Protein AF-A0A326UFM7-F1 (afdb_monomer)

Secondary structure (DSSP, 8-state):
---PPPPP----TT----EEETT--EE----------EEEEEEE----SSS----EEEEEE------------------------------S-SS--S--------------S---SHHHHHHHHHTT-HHHHHHHHHHHHHHHH-TTEEEEEEEEE-SSEEEEEEEESS--GGG---SS-EEEEEEE---GGGBHHHHHTSHHHHS-HHHHHHHHHHHHHHHHTSPBPPTTSS-HHHHHHHHHHHHHHHHHTT--TTTS-HHHHHHHHHHHHHHHHHTHHHHHHHHHTT-EEE--S---GGGEEEEEETTEEEEEE-----S-HHHHEEEHHHHHHHHHHHHHHH--S-HHHHHHHHHHHHHHHHHHH---HHHHHHHHHHHHHHHHHHHHHHHHHTS---HHHHHHHHHHHHHHHHHHHTT-

Sequence (424 aa):
MKCEKIEVLADTPISKVIQIDYKGELRVIKYNKGPQLYESLKIYIPSRGHHVDRTYMYTFFDNTTLLERGKDSDPGNITAAPELIGPDANTPSTLRNKFPGKEFKINLVEDDGRYTGEPLYNRAIEHGDIALYSLLDGLKFNRKNAPIYIGVVQFYETDTHILLGKHIVHPDFNKLNNDGYRYAVLMHYIPKANWLNHYLSQESFVFDMSNLSMLIHQIARHHQGLDPAPTRFGTIWQLYSKFQSNLGALRSAHLPIDIVNPSSLNQIADTMEKALRVYKSSFEERQKNGQIRRCHGDLKANNLFTQNNSSGFRVYIIDAIDFNEDFFYIDLLSDLAMLLVEIFFYYPSSNERRHHCILQLIAQYCQDSGEIMEKILPIIFYYLVEKALVRTYTSYSYDHQSPDVVHRYFDIAQWYTGKLHLYI

InterPro domains:
  IPR011009 Protein kinase-like domain superfamily [SSF56112] (179-370)

Nearest PDB structures (foldseek):
  4wzy-assembly1_A  TM=5.962E-01  e=2.715E-04  Mycolicibacterium vanbaalenii PYR-1
  8xx8-assembly1_B  TM=1.453E-01  e=1.383E+00  Salinarimonas soli
  1c8s-assembly1_A  TM=1.991E-01  e=7.195E+00  Halobacterium salinarum
  5a44-assembly1_A  TM=1.759E-01  e=5.926E+00  Halobacterium salinarum
  6wp8-assembly1_A  TM=1.437E-01  e=3.649E+00  Mastigocladopsis repens

Organism: Thermosporothrix hazakensis (NCBI:txid644383)

Radius of gyration: 26.54 Å; Cα contacts (8 Å, |Δi|>4): 519; chains: 1; bounding box: 60×66×85 Å

Mean predicted aligned error: 14.13 Å

Foldseek 3Di:
DDDDDDDDPPDDPDWQWWKAFPVLDTDRPDDDDDDDDWWKKWWFDDDDPDDDGDIHIDTDDDDPDDDDDDDDDDDDDDDDDDDDDDDDDDDPDPPPPDDDDDDDDDDDDDDDPDDDVPPVCVVCVVVVNLVVVLQLQQLVVQVVFDVFWQAKWKWADDPTTITTGDGDRNDDPVPDDPPRIDIITITTDDPPCFFQLNLLLDQVQLVPLVNLLVVLLQLLVVLVPFAFDDLVALALVLVVVLLVVLLVLLVVLPDDCVLPPPVLSVLLVVLLVVLSVVCNVLSVVCSVVRQFGQAQLQLARRQWGWDQDPVGIDITGHDRRRNDCSRRRYGSLLNVLLHLLNSLLSNPDDNVVSVVSSLVSLVSSCVSNVNDCVSCVLVSLSSNLSNLSVCLSCCVPPVVHDSVSSSSSNVSNSVSSVVSVVVD

Structure (mmCIF, N/CA/C/O backbone):
data_AF-A0A326UFM7-F1
#
_entry.id   AF-A0A326UFM7-F1
#
loop_
_atom_site.group_PDB
_atom_site.id
_atom_site.type_symbol
_atom_site.label_atom_id
_atom_site.label_alt_id
_atom_site.label_comp_id
_atom_site.label_asym_id
_atom_site.label_entity_id
_atom_site.label_seq_id
_atom_site.pdbx_PDB_ins_code
_atom_site.Cartn_x
_atom_site.Cartn_y
_atom_site.Cartn_z
_atom_site.occupancy
_atom_site.B_iso_or_equiv
_atom_site.auth_seq_id
_atom_site.auth_comp_id
_atom_site.auth_asym_id
_atom_site.auth_atom_id
_atom_site.pdbx_PDB_model_num
ATOM 1 N N . MET A 1 1 ? 39.187 4.210 -25.470 1.00 26.95 1 MET A N 1
ATOM 2 C CA . MET A 1 1 ? 38.794 2.802 -25.239 1.00 26.95 1 MET A CA 1
ATOM 3 C C . MET A 1 1 ? 38.415 2.198 -26.576 1.00 26.95 1 MET A C 1
ATOM 5 O O . MET A 1 1 ? 37.677 2.833 -27.318 1.00 26.95 1 MET A O 1
ATOM 9 N N . LYS A 1 2 ? 39.028 1.060 -26.912 1.00 20.55 2 LYS A N 1
ATOM 10 C CA . LYS A 1 2 ? 38.896 0.372 -28.198 1.00 20.55 2 LYS A CA 1
ATOM 11 C C . LYS A 1 2 ? 37.483 -0.196 -28.344 1.00 20.55 2 LYS A C 1
ATOM 13 O O . LYS A 1 2 ? 36.992 -0.867 -27.447 1.00 20.55 2 LYS A O 1
ATOM 18 N N . CYS A 1 3 ? 36.854 0.131 -29.465 1.00 24.34 3 CYS A N 1
ATOM 19 C CA . CYS A 1 3 ? 35.627 -0.481 -29.948 1.00 24.34 3 CYS A CA 1
ATOM 20 C C . CYS A 1 3 ? 36.028 -1.825 -30.570 1.00 24.34 3 CYS A C 1
ATOM 22 O O . CYS A 1 3 ? 36.802 -1.824 -31.530 1.00 24.34 3 CYS A O 1
ATOM 24 N N . GLU A 1 4 ? 35.586 -2.946 -30.006 1.00 22.53 4 GLU A N 1
ATOM 25 C CA . GLU A 1 4 ? 35.836 -4.270 -30.583 1.00 22.53 4 GLU A CA 1
ATOM 26 C C . GLU A 1 4 ? 34.590 -4.801 -31.297 1.00 22.53 4 GLU A C 1
ATOM 28 O O . GLU A 1 4 ? 33.451 -4.499 -30.943 1.00 22.53 4 GLU A O 1
ATOM 33 N N . LYS A 1 5 ? 34.873 -5.483 -32.409 1.00 22.58 5 LYS A N 1
ATOM 34 C CA . LYS A 1 5 ? 33.981 -5.872 -33.502 1.00 22.58 5 LYS A CA 1
ATOM 35 C C . LYS A 1 5 ? 32.777 -6.699 -33.045 1.00 22.58 5 LYS A C 1
ATOM 37 O O . LYS A 1 5 ? 32.892 -7.582 -32.208 1.00 22.58 5 LYS A O 1
ATOM 42 N N . ILE A 1 6 ? 31.657 -6.446 -33.717 1.00 30.62 6 ILE A N 1
ATOM 43 C CA . ILE A 1 6 ? 30.415 -7.219 -33.658 1.00 30.62 6 ILE A CA 1
ATOM 44 C C . ILE A 1 6 ? 30.514 -8.346 -34.694 1.00 30.62 6 ILE A C 1
ATOM 46 O O . ILE A 1 6 ? 30.657 -8.058 -35.885 1.00 30.62 6 ILE A O 1
ATOM 50 N N . GLU A 1 7 ? 30.416 -9.602 -34.261 1.00 23.58 7 GLU A N 1
ATOM 51 C CA . GLU A 1 7 ? 30.171 -10.747 -35.144 1.00 23.58 7 GLU A CA 1
ATOM 52 C C . GLU A 1 7 ? 28.670 -11.056 -35.170 1.00 23.58 7 GLU A C 1
ATOM 54 O O . GLU A 1 7 ? 28.028 -11.224 -34.135 1.00 23.58 7 GLU A O 1
ATOM 59 N N . VAL A 1 8 ? 28.101 -11.070 -36.374 1.00 29.91 8 VAL A N 1
ATOM 60 C CA . VAL A 1 8 ? 26.701 -11.415 -36.631 1.00 29.91 8 VAL A CA 1
ATOM 61 C C . VAL A 1 8 ? 26.656 -12.908 -36.927 1.00 29.91 8 VAL A C 1
ATOM 63 O O . VAL A 1 8 ? 27.224 -13.342 -37.928 1.00 29.91 8 VAL A O 1
ATOM 66 N N . LEU A 1 9 ? 25.972 -13.688 -36.089 1.00 25.28 9 LEU A N 1
ATOM 67 C CA . LEU A 1 9 ? 25.584 -15.047 -36.458 1.00 25.28 9 LEU A CA 1
ATOM 68 C C . LEU A 1 9 ? 24.498 -14.933 -37.533 1.00 25.28 9 LEU A C 1
ATOM 70 O O . LEU A 1 9 ? 23.355 -14.572 -37.251 1.00 25.28 9 LEU A O 1
ATOM 74 N N . ALA A 1 10 ? 24.898 -15.143 -38.785 1.00 25.81 10 ALA A N 1
ATOM 75 C CA . ALA A 1 10 ? 23.972 -15.303 -39.892 1.00 25.81 10 ALA A CA 1
ATOM 76 C C . ALA A 1 10 ? 23.138 -16.576 -39.664 1.00 25.81 10 ALA A C 1
ATOM 78 O O . ALA A 1 10 ? 23.646 -17.558 -39.129 1.00 25.81 10 ALA A O 1
ATOM 79 N N . ASP A 1 11 ? 21.873 -16.523 -40.080 1.00 26.00 11 ASP A N 1
ATOM 80 C CA . ASP A 1 11 ? 20.909 -17.635 -40.145 1.00 26.00 11 ASP A CA 1
ATOM 81 C C . ASP A 1 11 ? 19.986 -17.870 -38.938 1.00 26.00 11 ASP A C 1
ATOM 83 O O . ASP A 1 11 ? 19.634 -19.004 -38.620 1.00 26.00 11 ASP A O 1
ATOM 87 N N . THR A 1 12 ? 19.461 -16.803 -38.318 1.00 24.66 12 THR A N 1
ATOM 88 C CA . THR A 1 12 ? 18.234 -16.920 -37.498 1.00 24.66 12 THR A CA 1
ATOM 89 C C . THR A 1 12 ? 17.047 -16.192 -38.150 1.00 24.66 12 THR A C 1
ATOM 91 O O . THR A 1 12 ? 17.089 -14.968 -38.311 1.00 24.66 12 THR A O 1
ATOM 94 N N . PRO A 1 13 ? 15.968 -16.901 -38.544 1.00 23.45 13 PRO A N 1
ATOM 95 C CA . PRO A 1 13 ? 14.794 -16.279 -39.139 1.00 23.45 13 PRO A CA 1
ATOM 96 C C . PRO A 1 13 ? 14.038 -15.460 -38.083 1.00 23.45 13 PRO A C 1
ATOM 98 O O . PRO A 1 13 ? 13.509 -16.002 -37.118 1.00 23.45 13 PRO A O 1
ATOM 101 N N . ILE A 1 14 ? 13.984 -14.142 -38.295 1.00 26.75 14 ILE A N 1
ATOM 102 C CA . ILE A 1 14 ? 13.144 -13.158 -37.589 1.00 26.75 14 ILE A CA 1
ATOM 103 C C . ILE A 1 14 ? 13.250 -13.233 -36.049 1.00 26.75 14 ILE A C 1
ATOM 105 O O . ILE A 1 14 ? 12.262 -13.386 -35.335 1.00 26.75 14 ILE A O 1
ATOM 109 N N . SER A 1 15 ? 14.455 -13.044 -35.512 1.00 24.91 15 SER A N 1
ATOM 110 C CA . SER A 1 15 ? 14.665 -12.673 -34.106 1.00 24.91 15 SER A CA 1
ATOM 111 C C . SER A 1 15 ? 15.296 -11.282 -34.050 1.00 24.91 15 SER A C 1
ATOM 113 O O . SER A 1 15 ? 16.461 -11.105 -34.400 1.00 24.91 15 SER A O 1
ATOM 115 N N . LYS A 1 16 ? 14.520 -10.265 -33.652 1.00 37.91 16 LYS A N 1
ATOM 116 C CA . LYS A 1 16 ? 15.036 -8.910 -33.401 1.00 37.91 16 LYS A CA 1
ATOM 117 C C . LYS A 1 16 ? 15.924 -8.955 -32.149 1.00 37.91 16 LYS A C 1
ATOM 119 O O . LYS A 1 16 ? 15.412 -8.903 -31.038 1.00 37.91 16 LYS A O 1
ATOM 124 N N . VAL A 1 17 ? 17.239 -9.057 -32.329 1.00 30.09 17 VAL A N 1
ATOM 125 C CA . VAL A 1 17 ? 18.216 -8.948 -31.236 1.00 30.09 17 VAL A CA 1
ATOM 126 C C . VAL A 1 17 ? 18.379 -7.468 -30.888 1.00 30.09 17 VAL A C 1
ATOM 128 O O . VAL A 1 17 ? 18.884 -6.691 -31.697 1.00 30.09 17 VAL A O 1
ATOM 131 N N . ILE A 1 18 ? 17.931 -7.062 -29.699 1.00 38.78 18 ILE A N 1
ATOM 132 C CA . ILE A 1 18 ? 18.220 -5.731 -29.148 1.00 38.78 18 ILE A CA 1
ATOM 133 C C . ILE A 1 18 ? 19.325 -5.885 -28.106 1.00 38.78 18 ILE A C 1
ATOM 135 O O . ILE A 1 18 ? 19.198 -6.719 -27.215 1.00 38.78 18 ILE A O 1
ATOM 139 N N . GLN A 1 19 ? 20.391 -5.091 -28.235 1.00 29.95 19 GLN A N 1
ATOM 140 C CA . GLN A 1 19 ? 21.553 -5.094 -27.351 1.00 29.95 19 GLN A CA 1
ATOM 141 C C . GLN A 1 19 ? 21.539 -3.827 -26.488 1.00 29.95 19 GLN A C 1
ATOM 143 O O . GLN A 1 19 ? 21.559 -2.706 -27.004 1.00 29.95 19 GLN A O 1
ATOM 148 N N . ILE A 1 20 ? 21.490 -4.005 -25.169 1.00 36.19 20 ILE A N 1
ATOM 149 C CA . ILE A 1 20 ? 21.594 -2.913 -24.194 1.00 36.19 20 ILE A CA 1
ATOM 150 C C . ILE A 1 20 ? 22.915 -3.032 -23.453 1.00 36.19 20 ILE A C 1
ATOM 152 O O . ILE A 1 20 ? 23.196 -4.095 -22.904 1.00 36.19 20 ILE A O 1
ATOM 156 N N . ASP A 1 21 ? 23.694 -1.951 -23.417 1.00 32.50 21 ASP A N 1
ATOM 157 C CA . ASP A 1 21 ? 24.879 -1.886 -22.568 1.00 32.50 21 ASP A CA 1
ATOM 158 C C . ASP A 1 21 ? 24.525 -1.535 -21.111 1.00 32.50 21 ASP A C 1
ATOM 160 O O . ASP A 1 21 ? 23.472 -0.972 -20.797 1.00 32.50 21 ASP A O 1
ATOM 164 N N . TYR A 1 22 ? 25.426 -1.844 -20.181 1.00 29.62 22 TYR A N 1
ATOM 165 C CA . TYR A 1 22 ? 25.217 -1.552 -18.760 1.00 29.62 22 TYR A CA 1
ATOM 166 C C . TYR A 1 22 ? 25.208 -0.062 -18.388 1.00 29.62 22 TYR A C 1
ATOM 168 O O . TYR A 1 22 ? 24.981 0.267 -17.224 1.00 29.62 22 TYR A O 1
ATOM 176 N N . LYS A 1 23 ? 25.423 0.845 -19.348 1.00 31.38 23 LYS A N 1
ATOM 177 C CA . LYS A 1 23 ? 25.256 2.292 -19.163 1.00 31.38 23 LYS A CA 1
ATOM 178 C C . LYS A 1 23 ? 23.856 2.768 -19.562 1.00 31.38 23 LYS A C 1
ATOM 180 O O . LYS A 1 23 ? 23.569 3.955 -19.432 1.00 31.38 23 LYS A O 1
ATOM 185 N N . GLY A 1 24 ? 22.981 1.857 -19.995 1.00 30.88 24 GLY A N 1
ATOM 186 C CA . GLY A 1 24 ? 21.633 2.180 -20.448 1.00 30.88 24 GLY A CA 1
ATOM 187 C C . GLY A 1 24 ? 21.599 2.782 -21.852 1.00 30.88 24 GLY A C 1
ATOM 188 O O . GLY A 1 24 ? 20.545 3.265 -22.266 1.00 30.88 24 GLY A O 1
ATOM 189 N N . GLU A 1 25 ? 22.711 2.758 -22.599 1.00 28.27 25 GLU A N 1
ATOM 190 C CA . GLU A 1 25 ? 22.694 3.153 -24.002 1.00 28.27 25 GLU A CA 1
ATOM 191 C C . GLU A 1 25 ? 22.142 2.001 -24.844 1.00 28.27 25 GLU A C 1
ATOM 193 O O . GLU A 1 25 ? 22.702 0.905 -24.938 1.00 28.27 25 GLU A O 1
ATOM 198 N N . LEU A 1 26 ? 20.998 2.264 -25.470 1.00 36.84 26 LEU A N 1
ATOM 199 C CA . LEU A 1 26 ? 20.336 1.328 -26.361 1.00 36.84 26 LEU A CA 1
ATOM 200 C C . LEU A 1 26 ? 21.068 1.324 -27.709 1.00 36.84 26 LEU A C 1
ATOM 202 O O . LEU A 1 26 ? 21.025 2.312 -28.445 1.00 36.84 26 LEU A O 1
ATOM 206 N N . ARG A 1 27 ? 21.745 0.224 -28.057 1.00 33.09 27 ARG A N 1
ATOM 207 C CA . ARG A 1 27 ? 22.417 0.083 -29.357 1.00 33.09 27 ARG A CA 1
ATOM 208 C C . ARG A 1 27 ? 21.616 -0.858 -30.247 1.00 33.09 27 ARG A C 1
ATOM 210 O O . ARG A 1 27 ? 21.703 -2.077 -30.149 1.00 33.09 27 ARG A O 1
ATOM 217 N N . VAL A 1 28 ? 20.825 -0.272 -31.145 1.00 37.41 28 VAL A N 1
ATOM 218 C CA . VAL A 1 28 ? 20.113 -1.017 -32.192 1.00 37.41 28 VAL A CA 1
ATOM 219 C C . VAL A 1 28 ? 21.112 -1.425 -33.274 1.00 37.41 28 VAL A C 1
ATOM 221 O O . VAL A 1 28 ? 21.625 -0.578 -34.007 1.00 37.41 28 VAL A O 1
ATOM 224 N N . ILE A 1 29 ? 21.385 -2.721 -33.417 1.00 32.03 29 ILE A N 1
ATOM 225 C CA . ILE A 1 29 ? 22.228 -3.227 -34.505 1.00 32.03 29 ILE A CA 1
ATOM 226 C C . ILE A 1 29 ? 21.355 -3.371 -35.765 1.00 32.03 29 ILE A C 1
ATOM 228 O O . ILE A 1 29 ? 20.718 -4.390 -35.985 1.00 32.03 29 ILE A O 1
ATOM 232 N N . LYS A 1 30 ? 21.337 -2.287 -36.562 1.00 27.08 30 LYS A N 1
ATOM 233 C CA . LYS A 1 30 ? 20.805 -2.107 -37.936 1.00 27.08 30 LYS A CA 1
ATOM 234 C C . LYS A 1 30 ? 19.332 -2.495 -38.212 1.00 27.08 30 LYS A C 1
ATOM 236 O O . LYS A 1 30 ? 18.981 -3.663 -38.315 1.00 27.08 30 LYS A O 1
ATOM 241 N N . TYR A 1 31 ? 18.518 -1.492 -38.568 1.00 26.98 31 TYR A N 1
ATOM 242 C CA . TYR A 1 31 ? 17.348 -1.641 -39.452 1.00 26.98 31 TYR A CA 1
ATOM 243 C C . TYR A 1 31 ? 17.230 -0.406 -40.362 1.00 26.98 31 TYR A C 1
ATOM 245 O O . TYR A 1 31 ? 17.536 0.704 -39.927 1.00 26.98 31 TYR A O 1
ATOM 253 N N . ASN A 1 32 ? 16.862 -0.589 -41.634 1.00 27.02 32 ASN A N 1
ATOM 254 C CA . ASN A 1 32 ? 16.902 0.460 -42.658 1.00 27.02 32 ASN A CA 1
ATOM 255 C C . ASN A 1 32 ? 15.487 0.819 -43.162 1.00 27.02 32 ASN A C 1
ATOM 257 O O . ASN A 1 32 ? 14.746 -0.071 -43.563 1.00 27.02 32 ASN A O 1
ATOM 261 N N . LYS A 1 33 ? 15.231 2.139 -43.229 1.00 27.11 33 LYS A N 1
ATOM 262 C CA . LYS A 1 33 ? 14.159 2.918 -43.899 1.00 27.11 33 LYS A CA 1
ATOM 263 C C . LYS A 1 33 ? 12.705 2.877 -43.382 1.00 27.11 33 LYS A C 1
ATOM 265 O O . LYS A 1 33 ? 12.017 1.875 -43.509 1.00 27.11 33 LYS A O 1
ATOM 270 N N . GLY A 1 34 ? 12.205 4.075 -43.046 1.00 25.53 34 GLY A N 1
ATOM 271 C CA . GLY A 1 34 ? 10.786 4.467 -43.138 1.00 25.53 34 GLY A CA 1
ATOM 272 C C . GLY A 1 34 ? 10.286 5.305 -41.951 1.00 25.53 34 GLY A C 1
ATOM 273 O O . GLY A 1 34 ? 10.713 5.023 -40.835 1.00 25.53 34 GLY A O 1
ATOM 274 N N . PRO A 1 35 ? 9.446 6.349 -42.144 1.00 31.50 35 PRO A N 1
ATOM 275 C CA . PRO A 1 35 ? 9.026 7.232 -41.059 1.00 31.50 35 PRO A CA 1
ATOM 276 C C . PRO A 1 35 ? 7.751 6.736 -40.344 1.00 31.50 35 PRO A C 1
ATOM 278 O O . PRO A 1 35 ? 6.773 6.417 -41.007 1.00 31.50 35 PRO A O 1
ATOM 281 N N . GLN A 1 36 ? 7.768 6.837 -39.006 1.00 25.45 36 GLN A N 1
ATOM 282 C CA . GLN A 1 36 ? 6.659 6.898 -38.023 1.00 25.45 36 GLN A CA 1
ATOM 283 C C . GLN A 1 36 ? 6.426 5.733 -37.032 1.00 25.45 36 GLN A C 1
ATOM 285 O O . GLN A 1 36 ? 6.449 4.560 -37.370 1.00 25.45 36 GLN A O 1
ATOM 290 N N . LEU A 1 37 ? 6.111 6.206 -35.810 1.00 26.72 37 LEU A N 1
ATOM 291 C CA . LEU A 1 37 ? 5.614 5.615 -34.557 1.00 26.72 37 LEU A CA 1
ATOM 292 C C . LEU A 1 37 ? 6.561 4.727 -33.725 1.00 26.72 37 LEU A C 1
ATOM 294 O O . LEU A 1 37 ? 7.036 3.672 -34.128 1.00 26.72 37 LEU A O 1
ATOM 298 N N . TYR A 1 38 ? 6.828 5.246 -32.523 1.00 30.42 38 TYR A N 1
ATOM 299 C CA . TYR A 1 38 ? 7.828 4.818 -31.553 1.00 30.42 38 TYR A CA 1
ATOM 300 C C . TYR A 1 38 ? 7.105 4.194 -30.350 1.00 30.42 38 TYR A C 1
ATOM 302 O O . TYR A 1 38 ? 6.602 4.920 -29.493 1.00 30.42 38 TYR A O 1
ATOM 310 N N . GLU A 1 39 ? 7.031 2.869 -30.263 1.00 30.97 39 GLU A N 1
ATOM 311 C CA . GLU A 1 39 ? 6.437 2.193 -29.105 1.00 30.97 39 GLU A CA 1
ATOM 312 C C . GLU A 1 39 ? 7.513 1.891 -28.076 1.00 30.97 39 GLU A C 1
ATOM 314 O O . GLU A 1 39 ? 8.352 1.028 -28.311 1.00 30.97 39 GLU A O 1
ATOM 319 N N . SER A 1 40 ? 7.520 2.567 -26.927 1.00 33.25 40 SER A N 1
ATOM 320 C CA . SER A 1 40 ? 8.475 2.205 -25.880 1.00 33.25 40 SER A CA 1
ATOM 321 C C . SER A 1 40 ? 8.016 0.985 -25.069 1.00 33.25 40 SER A C 1
ATOM 323 O O . SER A 1 40 ? 6.827 0.839 -24.808 1.00 33.25 40 SER A O 1
ATOM 325 N N . LEU A 1 41 ? 8.925 0.073 -24.711 1.00 35.97 41 LEU A N 1
ATOM 326 C CA . LEU A 1 41 ? 8.641 -1.180 -23.996 1.00 35.97 41 LEU A CA 1
ATOM 327 C C . LEU A 1 41 ? 9.481 -1.278 -22.713 1.00 35.97 41 LEU A C 1
ATOM 329 O O . LEU A 1 41 ? 10.662 -0.949 -22.733 1.00 35.97 41 LEU A O 1
ATOM 333 N N . LYS A 1 42 ? 8.893 -1.711 -21.590 1.00 37.16 42 LYS A N 1
ATOM 334 C CA . LYS A 1 42 ? 9.593 -1.923 -20.305 1.00 37.16 42 LYS A CA 1
ATOM 335 C C . LYS A 1 42 ? 9.796 -3.420 -20.044 1.00 37.16 42 LYS A C 1
ATOM 337 O O . LYS A 1 42 ? 8.862 -4.193 -20.241 1.00 37.16 42 LYS A O 1
ATOM 342 N N . ILE A 1 43 ? 11.001 -3.800 -19.604 1.00 38.53 43 ILE A N 1
ATOM 343 C CA . ILE A 1 43 ? 11.359 -5.161 -19.163 1.00 38.53 43 ILE A CA 1
ATOM 344 C C . ILE A 1 43 ? 11.511 -5.175 -17.640 1.00 38.53 43 ILE A C 1
ATOM 346 O O . ILE A 1 43 ? 12.304 -4.402 -17.101 1.00 38.53 43 ILE A O 1
ATOM 350 N N . TYR A 1 44 ? 10.760 -6.054 -16.971 1.00 38.09 44 TYR A N 1
ATOM 351 C CA . TYR A 1 44 ? 10.890 -6.343 -15.539 1.00 38.09 44 TYR A CA 1
ATOM 352 C C . TYR A 1 44 ? 11.665 -7.650 -15.333 1.00 38.09 44 TYR A C 1
ATOM 354 O O . TYR A 1 44 ? 11.242 -8.700 -15.820 1.00 38.09 44 TYR A O 1
ATOM 362 N N . ILE A 1 45 ? 12.800 -7.579 -14.632 1.00 39.97 45 ILE A N 1
ATOM 363 C CA . ILE A 1 45 ? 13.624 -8.737 -14.273 1.00 39.97 45 ILE A CA 1
ATOM 364 C C . ILE A 1 45 ? 13.408 -9.007 -12.780 1.00 39.97 45 ILE A C 1
ATOM 366 O O . ILE A 1 45 ? 13.865 -8.195 -11.977 1.00 39.97 45 ILE A O 1
ATOM 370 N N . PRO A 1 46 ? 12.756 -10.114 -12.379 1.00 31.88 46 PRO A N 1
ATOM 371 C CA . PRO A 1 46 ? 12.537 -10.391 -10.965 1.00 31.88 46 PRO A CA 1
ATOM 372 C C . PRO A 1 46 ? 13.872 -10.575 -10.230 1.00 31.88 46 PRO A C 1
ATOM 374 O O . PRO A 1 46 ? 14.767 -11.309 -10.682 1.00 31.88 46 PRO A O 1
ATOM 377 N N . SER A 1 47 ? 13.998 -9.883 -9.097 1.00 32.81 47 SER A N 1
ATOM 378 C CA . SER A 1 47 ? 15.168 -9.904 -8.227 1.00 32.81 47 SER A CA 1
ATOM 379 C C . SER A 1 47 ? 15.241 -11.218 -7.441 1.00 32.81 47 SER A C 1
ATOM 381 O O . SER A 1 47 ? 14.262 -11.705 -6.876 1.00 32.81 47 SER A O 1
ATOM 383 N N . ARG A 1 48 ? 16.434 -11.819 -7.376 1.00 32.50 48 ARG A N 1
ATOM 384 C CA . ARG A 1 48 ? 16.733 -12.850 -6.373 1.00 32.50 48 ARG A CA 1
ATOM 385 C C . ARG A 1 48 ? 17.189 -12.151 -5.100 1.00 32.50 48 ARG A C 1
ATOM 387 O O . ARG A 1 48 ? 18.385 -12.011 -4.892 1.00 32.50 48 ARG A O 1
ATOM 394 N N . GLY A 1 49 ? 16.247 -11.718 -4.267 1.00 28.59 49 GLY A N 1
ATOM 395 C CA . GLY A 1 49 ? 16.446 -11.461 -2.833 1.00 28.59 49 GLY A CA 1
ATOM 396 C C . GLY A 1 49 ? 17.334 -10.281 -2.419 1.00 28.59 49 GLY A C 1
ATOM 397 O O . GLY A 1 49 ? 17.044 -9.672 -1.403 1.00 28.59 49 GLY A O 1
ATOM 398 N N . HIS A 1 50 ? 18.366 -9.905 -3.168 1.00 26.77 50 HIS A N 1
ATOM 399 C CA . HIS A 1 50 ? 19.247 -8.773 -2.900 1.00 26.77 50 HIS A CA 1
ATOM 400 C C . HIS A 1 50 ? 19.878 -8.360 -4.242 1.00 26.77 50 HIS A C 1
ATOM 402 O O . HIS A 1 50 ? 20.456 -9.209 -4.910 1.00 26.77 50 HIS A O 1
ATOM 408 N N . HIS A 1 51 ? 19.781 -7.077 -4.611 1.00 23.73 51 HIS A N 1
ATOM 409 C CA . HIS A 1 51 ? 20.337 -6.402 -5.805 1.00 23.73 51 HIS A CA 1
ATOM 410 C C . HIS A 1 51 ? 19.365 -6.061 -6.956 1.00 23.73 51 HIS A C 1
ATOM 412 O O . HIS A 1 51 ? 18.963 -6.907 -7.746 1.00 23.73 51 HIS A O 1
ATOM 418 N N . VAL A 1 52 ? 19.124 -4.743 -7.048 1.00 27.05 52 VAL A N 1
ATOM 419 C CA . VAL A 1 52 ? 18.798 -3.882 -8.203 1.00 27.05 52 VAL A CA 1
ATOM 420 C C . VAL A 1 52 ? 17.688 -4.363 -9.145 1.00 27.05 52 VAL A C 1
ATOM 422 O O . VAL A 1 52 ? 17.934 -5.113 -10.088 1.00 27.05 52 VAL A O 1
ATOM 425 N N . ASP A 1 53 ? 16.503 -3.771 -8.987 1.00 29.86 53 ASP A N 1
ATOM 426 C CA . ASP A 1 53 ? 15.481 -3.704 -10.034 1.00 29.86 53 ASP A CA 1
ATOM 427 C C . ASP A 1 53 ? 16.035 -2.933 -11.242 1.00 29.86 53 ASP A C 1
ATOM 429 O O . ASP A 1 53 ? 16.046 -1.699 -11.284 1.00 29.86 53 ASP A O 1
ATOM 433 N N . ARG A 1 54 ? 16.538 -3.645 -12.254 1.00 33.22 54 ARG A N 1
ATOM 434 C CA . ARG A 1 54 ? 16.959 -3.009 -13.506 1.00 33.22 54 ARG A CA 1
ATOM 435 C C . ARG A 1 54 ? 15.766 -2.904 -14.447 1.00 33.22 54 ARG A C 1
ATOM 437 O O . ARG A 1 54 ? 15.374 -3.860 -15.106 1.00 33.22 54 ARG A O 1
ATOM 444 N N . THR A 1 55 ? 15.191 -1.707 -14.500 1.00 32.34 55 THR A N 1
ATOM 445 C CA . THR A 1 55 ? 14.194 -1.324 -15.501 1.00 32.34 55 THR A CA 1
ATOM 446 C C . THR A 1 55 ? 14.903 -0.888 -16.78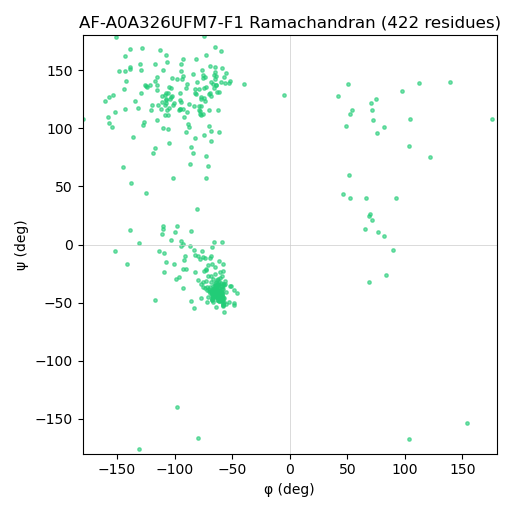2 1.00 32.34 55 THR A C 1
ATOM 448 O O . THR A 1 55 ? 15.627 0.105 -16.779 1.00 32.34 55 THR A O 1
ATOM 451 N N . TYR A 1 56 ? 14.646 -1.581 -17.889 1.00 34.84 56 TYR A N 1
ATOM 452 C CA . TYR A 1 56 ? 15.133 -1.185 -19.212 1.00 34.84 56 TYR A CA 1
ATOM 453 C C . TYR A 1 56 ? 13.976 -0.678 -20.072 1.00 34.84 56 TYR A C 1
ATOM 455 O O . TYR A 1 56 ? 12.945 -1.344 -20.175 1.00 34.84 56 TYR A O 1
ATOM 463 N N . MET A 1 57 ? 14.147 0.507 -20.663 1.00 28.53 57 MET A N 1
ATOM 464 C CA . MET A 1 57 ? 13.198 1.126 -21.588 1.00 28.53 57 MET A CA 1
ATOM 465 C C . MET A 1 57 ? 13.692 0.907 -23.017 1.00 28.53 57 MET A C 1
ATOM 467 O O . MET A 1 57 ? 14.799 1.304 -23.365 1.00 28.53 57 MET A O 1
ATOM 471 N N . TYR A 1 58 ? 12.866 0.275 -23.832 1.00 36.09 58 TYR A N 1
ATOM 472 C CA . TYR A 1 58 ? 13.092 0.013 -25.249 1.00 36.09 58 TYR A CA 1
ATOM 473 C C . TYR A 1 58 ? 12.197 0.913 -26.077 1.00 36.09 58 TYR A C 1
ATOM 475 O O . TYR A 1 58 ? 11.217 1.392 -25.535 1.00 36.09 58 TYR A O 1
ATOM 483 N N . THR A 1 59 ? 12.485 1.083 -27.366 1.00 27.61 59 THR A N 1
ATOM 484 C CA . THR A 1 59 ? 11.571 1.671 -28.354 1.00 27.61 59 THR A CA 1
ATOM 485 C C . THR A 1 59 ? 11.539 0.764 -29.580 1.00 27.61 59 THR A C 1
ATOM 487 O O . THR A 1 59 ? 12.570 0.547 -30.213 1.00 27.61 59 THR A O 1
ATOM 490 N N . PHE A 1 60 ? 10.377 0.202 -29.893 1.00 30.94 60 PHE A N 1
ATOM 491 C CA . PHE A 1 60 ? 10.097 -0.570 -31.091 1.00 30.94 60 PHE A CA 1
ATOM 492 C C . PHE A 1 60 ? 9.533 0.345 -32.177 1.00 30.94 60 PHE A C 1
ATOM 494 O O . PHE A 1 60 ? 8.814 1.306 -31.909 1.00 30.94 60 PHE A O 1
ATOM 501 N N . PHE A 1 61 ? 9.902 0.021 -33.410 1.00 26.30 61 PHE A N 1
ATOM 502 C CA . PHE A 1 61 ? 9.447 0.671 -34.629 1.00 26.30 61 PHE A CA 1
ATOM 503 C C . PHE A 1 61 ? 8.487 -0.291 -35.328 1.00 26.30 61 PHE A C 1
ATOM 505 O O . PHE A 1 61 ? 8.854 -1.457 -35.552 1.00 26.30 61 PHE A O 1
ATOM 512 N N . ASP A 1 62 ? 7.274 0.175 -35.617 1.00 26.67 62 ASP A N 1
ATOM 513 C CA . ASP A 1 62 ? 6.263 -0.592 -36.344 1.00 26.67 62 ASP A CA 1
ATOM 514 C C . ASP A 1 62 ? 6.476 -0.474 -37.864 1.00 26.67 62 ASP A C 1
ATOM 516 O O . ASP A 1 62 ? 6.950 0.542 -38.365 1.00 26.67 62 ASP A O 1
ATOM 520 N N . ASN A 1 63 ? 6.160 -1.538 -38.597 1.00 26.42 63 ASN A N 1
ATOM 521 C CA . ASN A 1 63 ? 6.200 -1.583 -40.056 1.00 26.42 63 ASN A CA 1
ATOM 522 C C . ASN A 1 63 ? 5.043 -2.467 -40.547 1.00 26.42 63 ASN A C 1
ATOM 524 O O . ASN A 1 63 ? 5.247 -3.548 -41.101 1.00 26.42 63 ASN A O 1
ATOM 528 N N . THR A 1 64 ? 3.804 -2.022 -40.344 1.00 27.00 64 THR A N 1
ATOM 529 C CA . THR A 1 64 ? 2.640 -2.621 -41.007 1.00 27.00 64 THR A CA 1
ATOM 530 C C . THR A 1 64 ? 2.138 -1.724 -42.128 1.00 27.00 64 THR A C 1
ATOM 532 O O . THR A 1 64 ? 1.235 -0.908 -41.961 1.00 27.00 64 THR A O 1
ATOM 535 N N . THR A 1 65 ? 2.710 -1.900 -43.317 1.00 23.00 65 THR A N 1
ATOM 536 C CA . THR A 1 65 ? 2.000 -1.641 -44.577 1.00 23.00 65 THR A CA 1
ATOM 537 C C . THR A 1 65 ? 2.617 -2.489 -45.685 1.00 23.00 65 THR A C 1
ATOM 539 O O . THR A 1 65 ? 3.658 -2.153 -46.235 1.00 23.00 65 THR A O 1
ATOM 542 N N . LEU A 1 66 ? 1.967 -3.602 -46.023 1.00 22.92 66 LEU A N 1
ATOM 543 C CA . LEU A 1 66 ? 2.155 -4.283 -47.303 1.00 22.92 66 LEU A CA 1
ATOM 544 C C . LEU A 1 66 ? 0.774 -4.679 -47.833 1.00 22.92 66 LEU A C 1
ATOM 546 O O . LEU A 1 66 ? 0.247 -5.741 -47.513 1.00 22.92 66 LEU A O 1
ATOM 550 N N . LEU A 1 67 ? 0.193 -3.793 -48.643 1.00 23.66 67 LEU A N 1
ATOM 551 C CA . LEU A 1 67 ? -0.809 -4.147 -49.640 1.00 23.66 67 LEU A CA 1
ATOM 552 C C . LEU A 1 67 ? -0.210 -3.866 -51.024 1.00 23.66 67 LEU A C 1
ATOM 554 O O . LEU A 1 67 ? 0.124 -2.734 -51.349 1.00 23.66 67 LEU A O 1
ATOM 558 N N . GLU A 1 68 ? -0.134 -4.951 -51.792 1.00 24.84 68 GLU A N 1
ATOM 559 C CA . GLU A 1 68 ? -0.190 -5.050 -53.253 1.00 24.84 68 GLU A CA 1
ATOM 560 C C . GLU A 1 68 ? 0.988 -4.636 -54.170 1.00 24.84 68 GLU A C 1
ATOM 562 O O . GLU A 1 68 ? 1.359 -3.476 -54.302 1.00 24.84 68 GLU A O 1
ATOM 567 N N . ARG A 1 69 ? 1.348 -5.650 -54.985 1.00 23.95 69 ARG A N 1
ATOM 568 C CA . ARG A 1 69 ? 1.670 -5.672 -56.434 1.00 23.95 69 ARG A CA 1
ATOM 569 C C . ARG A 1 69 ? 3.125 -5.638 -56.927 1.00 23.95 69 ARG A C 1
ATOM 571 O O . ARG A 1 69 ? 3.901 -4.744 -56.625 1.00 23.95 69 ARG A O 1
ATOM 578 N N . GLY A 1 70 ? 3.363 -6.574 -57.861 1.00 22.70 70 GLY A N 1
ATOM 579 C CA . GLY A 1 70 ? 4.452 -6.631 -58.850 1.00 22.70 70 GLY A CA 1
ATOM 580 C C . GLY A 1 70 ? 5.287 -7.907 -58.706 1.00 22.70 70 GLY A C 1
ATOM 581 O O . GLY A 1 70 ? 6.250 -7.902 -57.959 1.00 22.70 70 GLY A O 1
ATOM 582 N N . LYS A 1 71 ? 4.818 -9.089 -59.136 1.00 27.00 71 LYS A N 1
ATOM 583 C CA . LYS A 1 71 ? 5.006 -9.692 -60.478 1.00 27.00 71 LYS A CA 1
ATOM 584 C C . LYS A 1 71 ? 6.416 -9.547 -61.084 1.00 27.00 71 LYS A C 1
ATOM 586 O O . LYS A 1 71 ? 6.897 -8.438 -61.266 1.00 27.00 71 LYS A O 1
ATOM 591 N N . ASP A 1 72 ? 6.924 -10.717 -61.483 1.00 24.92 72 ASP A N 1
ATOM 592 C CA . ASP A 1 72 ? 7.976 -11.016 -62.466 1.00 24.92 72 ASP A CA 1
ATOM 593 C C . ASP A 1 72 ? 9.446 -10.898 -62.022 1.00 24.92 72 ASP A C 1
ATOM 595 O O . ASP A 1 72 ? 10.020 -9.817 -62.017 1.00 24.92 72 ASP A O 1
ATOM 599 N N . SER A 1 73 ? 10.082 -12.048 -61.733 1.00 26.44 73 SER A N 1
ATOM 600 C CA . SER A 1 73 ? 11.067 -12.668 -62.649 1.00 26.44 73 SER A CA 1
ATOM 601 C C . SER A 1 73 ? 11.745 -13.919 -62.042 1.00 26.44 73 SER A C 1
ATOM 603 O O . SER A 1 73 ? 12.571 -13.802 -61.143 1.00 26.44 73 SER A O 1
ATOM 605 N N . ASP A 1 74 ? 11.353 -15.074 -62.590 1.00 26.22 74 ASP A N 1
ATOM 606 C CA . ASP A 1 74 ? 12.058 -16.342 -62.889 1.00 26.22 74 ASP A CA 1
ATOM 607 C C . ASP A 1 74 ? 12.926 -17.131 -61.859 1.00 26.22 74 ASP A C 1
ATOM 609 O O . ASP A 1 74 ? 13.749 -16.556 -61.146 1.00 26.22 74 ASP A O 1
ATOM 613 N N . PRO A 1 75 ? 12.806 -18.485 -61.824 1.00 33.97 75 PRO A N 1
ATOM 614 C CA . PRO A 1 75 ? 13.514 -19.396 -60.926 1.00 33.97 75 PRO A CA 1
ATOM 615 C C . PRO A 1 75 ? 14.756 -20.026 -61.589 1.00 33.97 75 PRO A C 1
ATOM 617 O O . PRO A 1 75 ? 14.724 -20.426 -62.750 1.00 33.97 75 PRO A O 1
ATOM 620 N N . GLY A 1 76 ? 15.850 -20.203 -60.841 1.00 22.42 76 GLY A N 1
ATOM 621 C CA . GLY A 1 76 ? 17.067 -20.801 -61.399 1.00 22.42 76 GLY A CA 1
ATOM 622 C C . GLY A 1 76 ? 18.012 -21.439 -60.382 1.00 22.42 76 GLY A C 1
ATOM 623 O O . GLY A 1 76 ? 18.790 -20.747 -59.740 1.00 22.42 76 GLY A O 1
ATOM 624 N N . ASN A 1 77 ? 17.986 -22.774 -60.371 1.00 24.77 77 ASN A N 1
ATOM 625 C CA . ASN A 1 77 ? 19.039 -23.729 -59.999 1.00 24.77 77 ASN A CA 1
ATOM 626 C C . ASN A 1 77 ? 19.411 -23.998 -58.526 1.00 24.77 77 ASN A C 1
ATOM 628 O O . ASN A 1 77 ? 20.302 -23.411 -57.922 1.00 24.77 77 ASN A O 1
ATOM 632 N N . ILE A 1 78 ? 18.768 -25.071 -58.061 1.00 28.98 78 ILE A N 1
ATOM 633 C CA . ILE A 1 78 ? 19.223 -26.161 -57.187 1.00 28.98 78 ILE A CA 1
ATOM 634 C C . ILE A 1 78 ? 20.661 -26.621 -57.504 1.00 28.98 78 ILE A C 1
ATOM 636 O O . ILE A 1 78 ? 20.941 -26.899 -58.664 1.00 28.98 78 ILE A O 1
ATOM 640 N N . THR A 1 79 ? 21.483 -26.873 -56.473 1.00 22.64 79 THR A N 1
ATOM 641 C CA . THR A 1 79 ? 22.337 -28.081 -56.379 1.00 22.64 79 THR A CA 1
ATOM 642 C C . THR A 1 79 ? 22.795 -28.364 -54.940 1.00 22.64 79 THR A C 1
ATOM 644 O O . THR A 1 79 ? 23.478 -27.549 -54.331 1.00 22.64 79 THR A O 1
ATOM 647 N N . ALA A 1 80 ? 22.466 -29.587 -54.508 1.00 23.84 80 ALA A N 1
ATOM 648 C CA . ALA A 1 80 ? 23.219 -30.521 -53.662 1.00 23.84 80 ALA A CA 1
ATOM 649 C C . ALA A 1 80 ? 23.402 -30.259 -52.151 1.00 23.84 80 ALA A C 1
ATOM 651 O O . ALA A 1 80 ? 24.246 -29.488 -51.701 1.00 23.84 80 ALA A O 1
ATOM 652 N N . ALA A 1 81 ? 22.670 -31.075 -51.385 1.00 23.77 81 ALA A N 1
ATOM 653 C CA . ALA A 1 81 ? 23.044 -31.583 -50.068 1.00 23.77 81 ALA A CA 1
ATOM 654 C C . ALA A 1 81 ? 24.274 -32.516 -50.140 1.00 23.77 81 ALA A C 1
ATOM 656 O O . ALA A 1 81 ? 24.609 -33.021 -51.216 1.00 23.77 81 ALA A O 1
ATOM 657 N N . PRO A 1 82 ? 24.841 -32.873 -48.976 1.00 24.58 82 PRO A N 1
ATOM 658 C CA . PRO A 1 82 ? 25.103 -34.282 -48.702 1.00 24.58 82 PRO A CA 1
ATOM 659 C C . PRO A 1 82 ? 24.304 -34.791 -47.496 1.00 24.58 82 PRO A C 1
ATOM 661 O O . PRO A 1 82 ? 24.130 -34.112 -46.485 1.00 24.58 82 PRO A O 1
ATOM 664 N N . GLU A 1 83 ? 23.831 -36.021 -47.658 1.00 23.97 83 GLU A N 1
ATOM 665 C CA . GLU A 1 83 ? 23.079 -36.837 -46.715 1.00 23.97 83 GLU A CA 1
ATOM 666 C C . GLU A 1 83 ? 23.940 -37.403 -45.566 1.00 23.97 83 GLU A C 1
ATOM 668 O O . GLU A 1 83 ? 25.080 -37.814 -45.760 1.00 23.97 83 GLU A O 1
ATOM 673 N N . LEU A 1 84 ? 23.301 -37.473 -44.392 1.00 23.72 84 LEU A N 1
ATOM 674 C CA . LEU A 1 84 ? 23.198 -38.621 -43.477 1.00 23.72 84 LEU A CA 1
ATOM 675 C C . LEU A 1 84 ? 24.478 -39.342 -43.013 1.00 23.72 84 LEU A C 1
ATOM 677 O O . LEU A 1 84 ? 25.028 -40.198 -43.698 1.00 23.72 84 LEU A O 1
ATOM 681 N N . ILE A 1 85 ? 24.758 -39.197 -41.713 1.00 23.55 85 ILE A N 1
ATOM 682 C CA . ILE A 1 85 ? 25.065 -40.355 -40.863 1.00 23.55 85 ILE A CA 1
ATOM 683 C C . ILE A 1 85 ? 24.012 -40.390 -39.754 1.00 23.55 85 ILE A C 1
ATOM 685 O O . ILE A 1 85 ? 23.815 -39.417 -39.028 1.00 23.55 85 ILE A O 1
ATOM 689 N N . GLY A 1 86 ? 23.283 -41.503 -39.732 1.00 23.06 86 GLY A N 1
ATOM 690 C CA . GLY A 1 86 ? 22.187 -41.808 -38.827 1.00 23.06 86 GLY A CA 1
ATOM 691 C C . GLY A 1 86 ? 22.631 -42.275 -37.432 1.00 23.06 86 GLY A C 1
ATOM 692 O O . GLY A 1 86 ? 23.780 -42.083 -37.043 1.00 23.06 86 GLY A O 1
ATOM 693 N N . PRO A 1 87 ? 21.686 -42.838 -36.667 1.00 33.62 87 PRO A N 1
ATOM 694 C CA . PRO A 1 87 ? 21.516 -42.603 -35.241 1.00 33.62 87 PRO A CA 1
ATOM 695 C C . PRO A 1 87 ? 22.233 -43.651 -34.395 1.00 33.62 87 PRO A C 1
ATOM 697 O O . PRO A 1 87 ? 22.265 -44.810 -34.781 1.00 33.62 87 PRO A O 1
ATOM 700 N N . ASP A 1 88 ? 22.691 -43.275 -33.201 1.00 23.22 88 ASP A N 1
ATOM 701 C CA . ASP A 1 88 ? 22.682 -44.220 -32.089 1.00 23.22 88 ASP A CA 1
ATOM 702 C C . ASP A 1 88 ? 22.607 -43.525 -30.726 1.00 23.22 88 ASP A C 1
ATOM 704 O O . ASP A 1 88 ? 23.328 -42.580 -30.410 1.00 23.22 88 ASP A O 1
ATOM 708 N N . ALA A 1 89 ? 21.633 -44.025 -29.971 1.00 26.97 89 ALA A N 1
ATOM 709 C CA . ALA A 1 89 ? 21.395 -43.955 -28.541 1.00 26.97 89 ALA A CA 1
ATOM 710 C C . ALA A 1 89 ? 22.466 -43.281 -27.664 1.00 26.97 89 ALA A C 1
ATOM 712 O O . ALA A 1 89 ? 23.605 -43.729 -27.600 1.00 26.97 89 ALA A O 1
ATOM 713 N N . ASN A 1 90 ? 22.031 -42.332 -26.825 1.00 26.61 90 ASN A N 1
ATOM 714 C CA . ASN A 1 90 ? 22.201 -42.485 -25.377 1.00 26.61 90 ASN A CA 1
ATOM 715 C C . ASN A 1 90 ? 21.204 -41.620 -24.587 1.00 26.61 90 ASN A C 1
ATOM 717 O O . ASN A 1 90 ? 21.254 -40.395 -24.546 1.00 26.61 90 ASN A O 1
ATOM 721 N N . THR A 1 91 ? 20.280 -42.348 -23.974 1.00 27.27 91 THR A N 1
ATOM 722 C CA . THR A 1 91 ? 19.228 -41.992 -23.023 1.00 27.27 91 THR A CA 1
ATOM 723 C C . THR A 1 91 ? 19.729 -41.364 -21.707 1.00 27.27 91 THR A C 1
ATOM 725 O O . THR A 1 91 ? 20.913 -41.445 -21.378 1.00 27.27 91 THR A O 1
ATOM 728 N N . PRO A 1 92 ? 18.818 -40.761 -20.914 1.00 29.56 92 PRO A N 1
ATOM 729 C CA . PRO A 1 92 ? 19.133 -39.986 -19.713 1.00 29.56 92 PRO A CA 1
ATOM 730 C C . PRO A 1 92 ? 19.535 -40.881 -18.530 1.00 29.56 92 PRO A C 1
ATOM 732 O O . PRO A 1 92 ? 18.693 -41.350 -17.766 1.00 29.56 92 PRO A O 1
ATOM 735 N N . SER A 1 93 ? 20.836 -41.112 -18.349 1.00 26.41 93 SER A N 1
ATOM 736 C CA . SER A 1 93 ? 21.348 -41.899 -17.215 1.00 26.41 93 SER A CA 1
ATOM 737 C C . SER A 1 93 ? 22.611 -41.350 -16.540 1.00 26.41 93 SER A C 1
ATOM 739 O O . SER A 1 93 ? 23.178 -42.024 -15.686 1.00 26.41 93 SER A O 1
ATOM 741 N N . THR A 1 94 ? 23.032 -40.111 -16.810 1.00 27.27 94 THR A N 1
ATOM 742 C CA . THR A 1 94 ? 24.250 -39.528 -16.199 1.00 27.27 94 THR A CA 1
ATOM 743 C C . THR A 1 94 ? 24.024 -38.523 -15.065 1.00 27.27 94 THR A C 1
ATOM 745 O O . THR A 1 94 ? 24.994 -38.044 -14.490 1.00 27.27 94 THR A O 1
ATOM 748 N N . LEU A 1 95 ? 22.783 -38.276 -14.630 1.00 30.70 95 LEU A N 1
ATOM 749 C CA . LEU A 1 95 ? 22.498 -37.427 -13.454 1.00 30.70 95 LEU A CA 1
ATOM 750 C C . LEU A 1 95 ? 21.956 -38.191 -12.233 1.00 30.70 95 LEU A C 1
ATOM 752 O O . LEU A 1 95 ? 21.460 -37.584 -11.288 1.00 30.70 95 LEU A O 1
ATOM 756 N N . ARG A 1 96 ? 22.085 -39.525 -12.207 1.00 27.42 96 ARG A N 1
ATOM 757 C CA . ARG A 1 96 ? 21.570 -40.371 -11.112 1.00 27.42 96 ARG A CA 1
ATOM 758 C C . ARG A 1 96 ? 22.596 -40.811 -10.064 1.00 27.42 96 ARG A C 1
ATOM 760 O O . ARG A 1 96 ? 22.261 -41.621 -9.210 1.00 27.42 96 ARG A O 1
ATOM 767 N N . ASN A 1 97 ? 23.803 -40.247 -10.069 1.00 30.45 97 ASN A N 1
ATOM 768 C CA . ASN A 1 97 ? 24.804 -40.507 -9.033 1.00 30.45 97 ASN A CA 1
ATOM 769 C C . ASN A 1 97 ? 25.140 -39.229 -8.263 1.00 30.45 97 ASN A C 1
ATOM 771 O O . ASN A 1 97 ? 26.145 -38.580 -8.547 1.00 30.45 97 ASN A O 1
ATOM 775 N N . LYS A 1 98 ? 24.318 -38.890 -7.257 1.00 29.44 98 LYS A N 1
ATOM 776 C CA . LYS A 1 98 ? 24.823 -38.119 -6.106 1.00 29.44 98 LYS A CA 1
ATOM 777 C C . LYS A 1 98 ? 24.138 -38.305 -4.747 1.00 29.44 98 LYS A C 1
ATOM 779 O O . LYS A 1 98 ? 24.712 -37.821 -3.784 1.00 29.44 98 LYS A O 1
ATOM 784 N N . PHE A 1 99 ? 23.036 -39.051 -4.599 1.00 28.25 99 PHE A N 1
ATOM 785 C CA . PHE A 1 99 ? 22.483 -39.369 -3.266 1.00 28.25 99 PHE A CA 1
ATOM 786 C C . PHE A 1 99 ? 21.723 -40.713 -3.259 1.00 28.25 99 PHE A C 1
ATOM 788 O O . PHE A 1 99 ? 20.682 -40.801 -3.910 1.00 28.25 99 PHE A O 1
ATOM 795 N N . PRO A 1 100 ? 22.186 -41.766 -2.552 1.00 24.91 100 PRO A N 1
ATOM 796 C CA . PRO A 1 100 ? 21.417 -42.993 -2.392 1.00 24.91 100 PRO A CA 1
ATOM 797 C C . PRO A 1 100 ? 20.520 -42.924 -1.144 1.00 24.91 100 PRO A C 1
ATOM 799 O O . PRO A 1 100 ? 20.977 -42.570 -0.060 1.00 24.91 100 PRO A O 1
ATOM 802 N N . GLY A 1 101 ? 19.259 -43.338 -1.298 1.00 30.52 101 GLY A N 1
ATOM 803 C CA . GLY A 1 101 ? 18.400 -43.773 -0.192 1.00 30.52 101 GLY A CA 1
ATOM 804 C C . GLY A 1 101 ? 17.337 -42.778 0.277 1.00 30.52 101 GLY A C 1
ATOM 805 O O . GLY A 1 101 ? 17.540 -42.088 1.271 1.00 30.52 101 GLY A O 1
ATOM 806 N N . LYS A 1 102 ? 16.180 -42.779 -0.401 1.00 24.73 102 LYS A N 1
ATOM 807 C CA . LYS A 1 102 ? 14.816 -42.691 0.168 1.00 24.73 102 LYS A CA 1
ATOM 808 C C . LYS A 1 102 ? 13.801 -42.741 -0.982 1.00 24.73 102 LYS A C 1
ATOM 810 O O . LYS A 1 102 ? 13.697 -41.800 -1.760 1.00 24.73 102 LYS A O 1
ATOM 815 N N . GLU A 1 103 ? 13.086 -43.856 -1.110 1.00 22.36 103 GLU A N 1
ATOM 816 C CA . GLU A 1 103 ? 11.910 -43.950 -1.982 1.00 22.36 103 GLU A CA 1
ATOM 817 C C . GLU A 1 103 ? 10.737 -43.209 -1.330 1.00 22.36 103 GLU A C 1
ATOM 819 O O . GLU A 1 103 ? 10.370 -43.514 -0.195 1.00 22.36 103 GLU A O 1
ATOM 824 N N . PHE A 1 104 ? 10.118 -42.277 -2.053 1.00 23.62 104 PHE A N 1
ATOM 825 C CA . PHE A 1 104 ? 8.800 -41.750 -1.706 1.00 23.62 104 PHE A CA 1
ATOM 826 C C . PHE A 1 104 ? 7.792 -42.290 -2.721 1.00 23.62 104 PHE A C 1
ATOM 828 O O . PHE A 1 104 ? 7.836 -41.945 -3.900 1.00 23.62 104 PHE A O 1
ATOM 835 N N . LYS A 1 105 ? 6.898 -43.175 -2.266 1.00 19.88 105 LYS A N 1
ATOM 836 C CA . LYS A 1 105 ? 5.712 -43.582 -3.028 1.00 19.88 105 LYS A CA 1
ATOM 837 C C . LYS A 1 105 ? 4.656 -42.491 -2.889 1.00 19.88 105 LYS A C 1
ATOM 839 O O . LYS A 1 105 ? 4.202 -42.232 -1.777 1.00 19.88 105 LYS A O 1
ATOM 844 N N . ILE A 1 106 ? 4.257 -41.888 -4.003 1.00 24.20 106 ILE A N 1
ATOM 845 C CA . ILE A 1 106 ? 3.115 -40.973 -4.064 1.00 24.20 106 ILE A CA 1
ATOM 846 C C . ILE A 1 106 ? 1.967 -41.734 -4.728 1.00 24.20 106 ILE A C 1
ATOM 848 O O . ILE A 1 106 ? 2.087 -42.181 -5.867 1.00 24.20 106 ILE A O 1
ATOM 852 N N . ASN A 1 107 ? 0.876 -41.922 -3.986 1.00 20.58 107 ASN A N 1
ATOM 853 C CA . ASN A 1 107 ? -0.373 -42.446 -4.526 1.00 20.58 107 ASN A CA 1
ATOM 854 C C . ASN A 1 107 ? -1.079 -41.325 -5.297 1.00 20.58 107 ASN A C 1
ATOM 856 O O . ASN A 1 107 ? -1.296 -40.245 -4.751 1.00 20.58 107 ASN A O 1
ATOM 860 N N . LEU A 1 108 ? -1.432 -41.595 -6.553 1.00 22.31 108 LEU A N 1
ATOM 861 C CA . LEU A 1 108 ? -2.238 -40.708 -7.386 1.00 22.31 108 LEU A CA 1
ATOM 862 C C . LEU A 1 108 ? -3.706 -40.816 -6.955 1.00 22.31 108 LEU A C 1
ATOM 864 O O . LEU A 1 108 ? -4.260 -41.915 -6.929 1.00 22.31 108 LEU A O 1
ATOM 868 N N . VAL A 1 109 ? -4.322 -39.682 -6.631 1.00 21.97 109 VAL A N 1
ATOM 869 C CA . VAL A 1 109 ? -5.781 -39.538 -6.568 1.00 21.97 109 VAL A CA 1
ATOM 870 C C . VAL A 1 109 ? -6.181 -38.707 -7.783 1.00 21.97 109 VAL A C 1
ATOM 872 O O . VAL A 1 109 ? -5.648 -37.617 -7.987 1.00 21.97 109 VAL A O 1
ATOM 875 N N . GLU A 1 110 ? -7.049 -39.264 -8.623 1.00 25.05 110 GLU A N 1
ATOM 876 C CA . GLU A 1 110 ? -7.673 -38.557 -9.743 1.00 25.05 110 GLU A CA 1
ATOM 877 C C . GLU A 1 110 ? -8.660 -37.523 -9.185 1.00 25.05 110 GLU A C 1
ATOM 879 O O . GLU A 1 110 ? -9.485 -37.884 -8.347 1.00 25.05 110 GLU A O 1
ATOM 884 N N . ASP A 1 111 ? -8.577 -36.260 -9.624 1.00 28.50 111 ASP A N 1
ATOM 885 C CA . ASP A 1 111 ? -9.521 -35.227 -9.185 1.00 28.50 111 ASP A CA 1
ATOM 886 C C . ASP A 1 111 ? -9.990 -34.291 -10.309 1.00 28.50 111 ASP A C 1
ATOM 888 O O . ASP A 1 111 ? -9.324 -34.041 -11.320 1.00 28.50 111 ASP A O 1
ATOM 892 N N . ASP A 1 112 ? -11.203 -33.808 -10.096 1.00 25.62 112 ASP A N 1
ATOM 893 C CA . ASP A 1 112 ? -12.295 -33.569 -11.023 1.00 25.62 112 ASP A CA 1
ATOM 894 C C . ASP A 1 112 ? -12.451 -32.093 -11.429 1.00 25.62 112 ASP A C 1
ATOM 896 O O . ASP A 1 112 ? -13.505 -31.479 -11.304 1.00 25.62 112 ASP A O 1
ATOM 900 N N . GLY A 1 113 ? -11.407 -31.485 -11.992 1.00 28.06 113 GLY A N 1
ATOM 901 C CA . GLY A 1 113 ? -11.557 -30.229 -12.745 1.00 28.06 113 GLY A CA 1
ATOM 902 C C . GLY A 1 113 ? -12.009 -28.994 -11.947 1.00 28.06 113 GLY A C 1
ATOM 903 O O . GLY A 1 113 ? -12.327 -27.966 -12.552 1.00 28.06 113 GLY A O 1
ATOM 904 N N . ARG A 1 114 ? -11.988 -29.023 -10.610 1.00 26.06 114 ARG A N 1
ATOM 905 C CA . ARG A 1 114 ? -12.089 -27.814 -9.781 1.00 26.06 114 ARG A CA 1
ATOM 906 C C . ARG A 1 114 ? -10.693 -27.252 -9.533 1.00 26.06 114 ARG A C 1
ATOM 908 O O . ARG A 1 114 ? -9.853 -27.872 -8.895 1.00 26.06 114 ARG A O 1
ATOM 915 N N . TYR A 1 115 ? -10.444 -26.064 -10.079 1.00 33.25 115 TYR A N 1
ATOM 916 C CA . TYR A 1 115 ? -9.160 -25.368 -10.010 1.00 33.25 115 TYR A CA 1
ATOM 917 C C . TYR A 1 115 ? -8.862 -24.917 -8.570 1.00 33.25 115 TYR A C 1
ATOM 919 O O . TYR A 1 115 ? -9.216 -23.812 -8.161 1.00 33.25 115 TYR A O 1
ATOM 927 N N . THR A 1 116 ? -8.211 -25.775 -7.791 1.00 30.53 116 THR A N 1
ATOM 928 C CA . THR A 1 116 ? -7.454 -25.383 -6.602 1.00 30.53 116 THR A CA 1
ATOM 929 C C . THR A 1 116 ? -6.085 -24.907 -7.096 1.00 30.53 116 THR A C 1
ATOM 931 O O . THR A 1 116 ? -5.490 -25.529 -7.966 1.00 30.53 116 THR A O 1
ATOM 934 N N . GLY A 1 117 ? -5.563 -23.772 -6.632 1.00 38.94 117 GLY A N 1
ATOM 935 C CA . GLY A 1 117 ? -4.247 -23.261 -7.067 1.00 38.94 117 GLY A CA 1
ATOM 936 C C . GLY A 1 117 ? -3.043 -24.130 -6.653 1.00 38.94 117 GLY A C 1
ATOM 937 O O . GLY A 1 117 ? -1.905 -23.773 -6.937 1.00 38.94 117 GLY A O 1
ATOM 938 N N . GLU A 1 118 ? -3.269 -25.263 -5.990 1.00 41.25 118 GLU A N 1
ATOM 939 C CA . GLU A 1 118 ? -2.230 -26.134 -5.427 1.00 41.25 118 GLU A CA 1
ATOM 940 C C . GLU A 1 118 ? -1.432 -26.977 -6.453 1.00 41.25 118 GLU A C 1
ATOM 942 O O . GLU A 1 118 ? -0.217 -27.096 -6.282 1.00 41.25 118 GLU A O 1
ATOM 947 N N . PRO A 1 119 ? -2.000 -27.525 -7.551 1.00 40.06 119 PRO A N 1
ATOM 948 C CA . PRO A 1 119 ? -1.275 -28.454 -8.427 1.00 40.06 119 PRO A CA 1
ATOM 949 C C . PRO A 1 119 ? -0.185 -27.818 -9.303 1.00 40.06 119 PRO A C 1
ATOM 951 O O . PRO A 1 119 ? 0.682 -28.534 -9.806 1.00 40.06 119 PRO A O 1
ATOM 954 N N . LEU A 1 120 ? -0.242 -26.503 -9.547 1.00 42.50 120 LEU A N 1
ATOM 955 C CA . LEU A 1 120 ? 0.757 -25.773 -10.345 1.00 42.50 120 LEU A CA 1
ATOM 956 C C . LEU A 1 120 ? 1.870 -25.184 -9.473 1.00 42.50 120 LEU A C 1
ATOM 958 O O . LEU A 1 120 ? 3.029 -25.252 -9.868 1.00 42.50 120 LEU A O 1
ATOM 962 N N . TYR A 1 121 ? 1.544 -24.687 -8.276 1.00 42.03 121 TYR A N 1
ATOM 963 C CA . TYR A 1 121 ? 2.536 -24.227 -7.299 1.00 42.03 121 TYR A CA 1
ATOM 964 C C . TYR A 1 121 ? 3.426 -25.383 -6.813 1.00 42.03 121 TYR A C 1
ATOM 966 O O . TYR A 1 121 ? 4.651 -25.267 -6.828 1.00 42.03 121 TYR A O 1
ATOM 974 N N . ASN A 1 122 ? 2.832 -26.541 -6.497 1.00 43.38 122 ASN A N 1
ATOM 975 C CA . ASN A 1 122 ? 3.589 -27.737 -6.114 1.00 43.38 122 ASN A CA 1
ATOM 976 C C . ASN A 1 122 ? 4.471 -28.251 -7.265 1.00 43.38 122 ASN A C 1
ATOM 978 O O . ASN A 1 122 ? 5.626 -28.595 -7.035 1.00 43.38 122 ASN A O 1
ATOM 982 N N . ARG A 1 123 ? 3.999 -28.184 -8.520 1.00 43.91 123 ARG A N 1
ATOM 983 C CA . ARG A 1 123 ? 4.831 -28.482 -9.700 1.00 43.91 123 ARG A CA 1
ATOM 984 C C . ARG A 1 123 ? 5.957 -27.469 -9.917 1.00 43.91 123 ARG A C 1
ATOM 986 O O . ARG A 1 123 ? 7.055 -27.863 -10.289 1.00 43.91 123 ARG A O 1
ATOM 993 N N . ALA A 1 124 ? 5.729 -26.179 -9.676 1.00 44.00 124 ALA A N 1
ATOM 994 C CA . ALA A 1 124 ? 6.779 -25.163 -9.759 1.00 44.00 124 ALA A CA 1
ATOM 995 C C . ALA A 1 124 ? 7.870 -25.380 -8.695 1.00 44.00 124 ALA A C 1
ATOM 997 O O . ALA A 1 124 ? 9.046 -25.147 -8.973 1.00 44.00 124 ALA A O 1
ATOM 998 N N . ILE A 1 125 ? 7.501 -25.885 -7.511 1.00 47.28 125 ILE A N 1
ATOM 999 C CA . ILE A 1 125 ? 8.447 -26.345 -6.484 1.00 47.28 125 ILE A CA 1
ATOM 1000 C C . ILE A 1 125 ? 9.199 -27.598 -6.958 1.00 47.28 125 ILE A C 1
ATOM 1002 O O . ILE A 1 125 ? 10.425 -27.630 -6.875 1.00 47.28 125 ILE A O 1
ATOM 1006 N N . GLU A 1 126 ? 8.498 -28.599 -7.497 1.00 44.47 126 GLU A N 1
ATOM 1007 C CA . GLU A 1 126 ? 9.091 -29.849 -8.006 1.00 44.47 126 GLU A CA 1
ATOM 1008 C C . GLU A 1 126 ? 10.064 -29.621 -9.176 1.00 44.47 126 GLU A C 1
ATOM 1010 O O . GLU A 1 126 ? 11.078 -30.311 -9.280 1.00 44.47 126 GLU A O 1
ATOM 1015 N N . HIS A 1 127 ? 9.795 -28.624 -10.025 1.00 48.03 127 HIS A N 1
ATOM 1016 C CA . HIS A 1 127 ? 10.642 -28.233 -11.156 1.00 48.03 127 HIS A CA 1
ATOM 1017 C C . HIS A 1 127 ? 11.634 -27.098 -10.837 1.00 48.03 127 HIS A C 1
ATOM 1019 O O . HIS A 1 127 ? 12.428 -26.726 -11.700 1.00 48.03 127 HIS A O 1
ATOM 1025 N N . GLY A 1 128 ? 11.627 -26.557 -9.613 1.00 49.59 128 GLY A N 1
ATOM 1026 C CA . GLY A 1 128 ? 12.566 -25.520 -9.171 1.00 49.59 128 GLY A CA 1
ATOM 1027 C C . GLY A 1 128 ? 12.397 -24.146 -9.836 1.00 49.59 128 GLY A C 1
ATOM 1028 O O . GLY A 1 128 ? 13.357 -23.377 -9.870 1.00 49.59 128 GLY A O 1
ATOM 1029 N N . ASP A 1 129 ? 11.205 -23.816 -10.346 1.00 63.75 129 ASP A N 1
ATOM 1030 C CA . ASP A 1 129 ? 10.956 -22.624 -11.174 1.00 63.75 129 ASP A CA 1
ATOM 1031 C C . ASP A 1 129 ? 9.836 -21.707 -10.643 1.00 63.75 129 ASP A C 1
ATOM 1033 O O . ASP A 1 129 ? 8.968 -21.213 -11.366 1.00 63.75 129 ASP A O 1
ATOM 1037 N N . ILE A 1 130 ? 9.858 -21.471 -9.329 1.00 61.69 130 ILE A N 1
ATOM 1038 C CA . ILE A 1 130 ? 8.901 -20.603 -8.618 1.00 61.69 130 ILE A CA 1
ATOM 1039 C C . ILE A 1 130 ? 8.901 -19.176 -9.193 1.00 61.69 130 ILE A C 1
ATOM 1041 O O . ILE A 1 130 ? 7.853 -18.544 -9.281 1.00 61.69 130 ILE A O 1
ATOM 1045 N N . ALA A 1 131 ? 10.059 -18.676 -9.634 1.00 61.97 131 ALA A N 1
ATOM 1046 C CA . ALA A 1 131 ? 10.186 -17.325 -10.177 1.00 61.97 131 ALA A CA 1
ATOM 1047 C C . ALA A 1 131 ? 9.432 -17.148 -11.504 1.00 61.97 131 ALA A C 1
ATOM 1049 O O . ALA A 1 131 ? 8.773 -16.126 -11.697 1.00 61.97 131 ALA A O 1
ATOM 1050 N N . LEU A 1 132 ? 9.498 -18.136 -12.407 1.00 69.50 132 LEU A N 1
ATOM 1051 C CA . LEU A 1 132 ? 8.728 -18.094 -13.647 1.00 69.50 132 LEU A CA 1
ATOM 1052 C C . LEU A 1 132 ? 7.231 -18.199 -13.365 1.00 69.50 132 LEU A C 1
ATOM 1054 O O . LEU A 1 132 ? 6.449 -17.459 -13.958 1.00 69.50 132 LEU A O 1
ATOM 1058 N N . TYR A 1 133 ? 6.830 -19.074 -12.439 1.00 68.75 133 TYR A N 1
ATOM 1059 C CA . TYR A 1 133 ? 5.430 -19.195 -12.040 1.00 68.75 133 TYR A CA 1
ATOM 1060 C C . TYR A 1 133 ? 4.876 -17.866 -11.508 1.00 68.75 133 TYR A C 1
ATOM 1062 O O . TYR A 1 133 ? 3.863 -17.390 -12.022 1.00 68.75 133 TYR A O 1
ATOM 1070 N N . SER A 1 134 ? 5.565 -17.240 -10.547 1.00 66.56 134 SER A N 1
ATOM 1071 C CA . SER A 1 134 ? 5.177 -15.938 -9.992 1.00 66.56 134 SER A CA 1
ATOM 1072 C C . SER A 1 134 ? 5.068 -14.870 -11.076 1.00 66.56 134 SER A C 1
ATOM 1074 O O . SER A 1 134 ? 4.038 -14.214 -11.163 1.00 66.56 134 SER A O 1
ATOM 1076 N N . LEU A 1 135 ? 6.049 -14.780 -11.981 1.00 72.44 135 LEU A N 1
ATOM 1077 C CA . LEU A 1 135 ? 6.021 -13.825 -13.092 1.00 72.44 135 LEU A CA 1
ATOM 1078 C C . LEU A 1 135 ? 4.798 -14.012 -14.005 1.00 72.44 135 LEU A C 1
ATOM 1080 O O . LEU A 1 135 ? 4.182 -13.035 -14.439 1.00 72.44 135 LEU A O 1
ATOM 1084 N N . LEU A 1 136 ? 4.437 -15.257 -14.329 1.00 79.31 136 LEU A N 1
ATOM 1085 C CA . LEU A 1 136 ? 3.277 -15.541 -15.178 1.00 79.31 136 LEU A CA 1
ATOM 1086 C C . LEU A 1 136 ? 1.949 -15.286 -14.460 1.00 79.31 136 LEU A C 1
ATOM 1088 O O . LEU A 1 136 ? 1.008 -14.776 -15.077 1.00 79.31 136 LEU A O 1
ATOM 1092 N N . ASP A 1 137 ? 1.864 -15.625 -13.175 1.00 75.75 137 ASP A N 1
ATOM 1093 C CA . ASP A 1 137 ? 0.682 -15.368 -12.355 1.00 75.75 137 ASP A CA 1
ATOM 1094 C C . ASP A 1 137 ? 0.477 -13.858 -12.134 1.00 75.75 137 ASP A C 1
ATOM 1096 O O . ASP A 1 137 ? -0.628 -13.344 -12.336 1.00 75.75 137 ASP A O 1
ATOM 1100 N N . GLY A 1 138 ? 1.554 -13.117 -11.864 1.00 75.38 138 GLY A N 1
ATOM 1101 C CA . GLY A 1 138 ? 1.571 -11.657 -11.813 1.00 75.38 138 GLY A CA 1
ATOM 1102 C C . GLY A 1 138 ? 1.179 -11.017 -13.140 1.00 75.38 138 GLY A C 1
ATOM 1103 O O . GLY A 1 138 ? 0.320 -10.134 -13.169 1.00 75.38 138 GLY A O 1
ATOM 1104 N N . LEU A 1 139 ? 1.712 -11.495 -14.271 1.00 79.31 139 LEU A N 1
ATOM 1105 C CA . LEU A 1 139 ? 1.302 -11.032 -15.602 1.00 79.31 139 LEU A CA 1
ATOM 1106 C C . LEU A 1 139 ? -0.200 -11.246 -15.836 1.00 79.31 139 LEU A C 1
ATOM 1108 O O . LEU A 1 139 ? -0.883 -10.357 -16.349 1.00 79.31 139 LEU A O 1
ATOM 1112 N N . LYS A 1 140 ? -0.728 -12.420 -15.474 1.00 85.50 140 LYS A N 1
ATOM 1113 C CA . LYS A 1 140 ? -2.156 -12.738 -15.606 1.00 85.50 140 LYS A CA 1
ATOM 1114 C C . LYS A 1 140 ? -3.014 -11.808 -14.752 1.00 85.50 140 LYS A C 1
ATOM 1116 O O . LYS A 1 140 ? -4.040 -11.335 -15.240 1.00 85.50 140 LYS A O 1
ATOM 1121 N N . PHE A 1 141 ? -2.610 -11.549 -13.510 1.00 84.19 141 PHE A N 1
ATOM 1122 C CA . PHE A 1 141 ? -3.318 -10.641 -12.612 1.00 84.19 141 PHE A CA 1
ATOM 1123 C C . PHE A 1 141 ? -3.313 -9.208 -13.157 1.00 84.19 141 PHE A C 1
ATOM 1125 O O . PHE A 1 141 ? -4.371 -8.627 -13.388 1.00 84.19 141 PHE A O 1
ATOM 1132 N N . ASN A 1 142 ? -2.134 -8.673 -13.467 1.00 82.19 142 ASN A N 1
ATOM 1133 C CA . ASN A 1 142 ? -1.975 -7.291 -13.904 1.00 82.19 142 ASN A CA 1
ATOM 1134 C C . ASN A 1 142 ? -2.618 -7.005 -15.279 1.00 82.19 142 ASN A C 1
ATOM 1136 O O . ASN A 1 142 ? -3.139 -5.912 -15.505 1.00 82.19 142 ASN A O 1
ATOM 1140 N N . ARG A 1 143 ? -2.691 -7.995 -16.182 1.00 87.44 143 ARG A N 1
ATOM 1141 C CA . ARG A 1 143 ? -3.416 -7.886 -17.468 1.00 87.44 143 ARG A CA 1
ATOM 1142 C C . ARG A 1 143 ? -4.907 -7.606 -17.332 1.00 87.44 143 ARG A C 1
ATOM 1144 O O . ARG A 1 143 ? -5.483 -6.998 -18.229 1.00 87.44 143 ARG A O 1
ATOM 1151 N N . LYS A 1 144 ? -5.537 -8.047 -16.239 1.00 89.69 144 LYS A N 1
ATOM 1152 C CA . LYS A 1 144 ? -6.945 -7.722 -15.962 1.00 89.69 144 LYS A CA 1
ATOM 1153 C C . LYS A 1 144 ? -7.122 -6.233 -15.645 1.00 89.69 144 LYS A C 1
ATOM 1155 O O . LYS A 1 144 ? -8.192 -5.682 -15.888 1.00 89.69 144 LYS A O 1
ATOM 1160 N N . ASN A 1 145 ? -6.072 -5.597 -15.125 1.00 86.12 145 ASN A N 1
ATOM 1161 C CA . ASN A 1 145 ? -6.123 -4.255 -14.555 1.00 86.12 145 ASN A CA 1
ATOM 1162 C C . ASN A 1 145 ? -5.643 -3.177 -15.525 1.00 86.12 145 ASN A C 1
ATOM 1164 O O . ASN A 1 145 ? -6.134 -2.052 -15.458 1.00 86.12 145 ASN A O 1
ATOM 1168 N N . ALA A 1 146 ? -4.729 -3.507 -16.444 1.00 85.50 146 ALA A N 1
ATOM 1169 C CA . ALA A 1 146 ? -4.196 -2.553 -17.407 1.00 85.50 146 ALA A CA 1
ATOM 1170 C C . ALA A 1 146 ? -3.925 -3.179 -18.789 1.00 85.50 146 ALA A C 1
ATOM 1172 O O . ALA A 1 146 ? -3.251 -4.209 -18.883 1.00 85.50 146 ALA A O 1
ATOM 1173 N N . PRO A 1 147 ? -4.343 -2.524 -19.890 1.00 85.12 147 PRO A N 1
ATOM 1174 C CA . PRO A 1 147 ? -4.130 -3.005 -21.256 1.00 85.12 147 PRO A CA 1
ATOM 1175 C C . PRO A 1 147 ? -2.714 -2.698 -21.779 1.00 85.12 147 PRO A C 1
ATOM 1177 O O . PRO A 1 147 ? -2.527 -2.463 -22.967 1.00 85.12 147 PRO A O 1
ATOM 1180 N N . ILE A 1 148 ? -1.709 -2.658 -20.900 1.00 74.88 148 ILE A N 1
ATOM 1181 C CA . ILE A 1 148 ? -0.324 -2.329 -21.270 1.00 74.88 148 ILE A CA 1
ATOM 1182 C C . ILE A 1 148 ? 0.561 -3.567 -21.412 1.00 74.88 148 ILE A C 1
ATOM 1184 O O . ILE A 1 148 ? 1.641 -3.488 -21.981 1.00 74.88 148 ILE A O 1
ATOM 1188 N N . TYR A 1 149 ? 0.132 -4.708 -20.877 1.00 77.94 149 TYR A N 1
ATOM 1189 C CA . TYR A 1 149 ? 0.946 -5.914 -20.771 1.00 77.94 149 TYR A CA 1
ATOM 1190 C C . TYR A 1 149 ? 0.846 -6.791 -22.022 1.00 77.94 149 TYR A C 1
ATOM 1192 O O . TYR A 1 149 ? -0.109 -7.557 -22.197 1.00 77.94 149 TYR A O 1
ATOM 1200 N N . ILE A 1 150 ? 1.874 -6.752 -22.866 1.00 79.00 150 ILE A N 1
ATOM 1201 C CA . ILE A 1 150 ? 1.862 -7.403 -24.181 1.00 79.00 150 ILE A CA 1
ATOM 1202 C C . ILE A 1 150 ? 2.414 -8.833 -24.181 1.00 79.00 150 ILE A C 1
ATOM 1204 O O . ILE A 1 150 ? 2.179 -9.577 -25.130 1.00 79.00 150 ILE A O 1
ATOM 1208 N N . GLY A 1 151 ? 3.093 -9.277 -23.121 1.00 78.25 151 GLY A N 1
ATOM 1209 C CA . GLY A 1 151 ? 3.514 -10.676 -22.976 1.00 78.25 151 GLY A CA 1
ATOM 1210 C C . GLY A 1 151 ? 4.742 -10.848 -22.106 1.00 78.25 151 GLY A C 1
ATOM 1211 O O . GLY A 1 151 ? 5.024 -10.017 -21.248 1.00 78.25 151 GLY A O 1
ATOM 1212 N N . VAL A 1 152 ? 5.476 -11.926 -22.359 1.00 78.88 152 VAL A N 1
ATOM 1213 C CA . VAL A 1 152 ? 6.829 -12.124 -21.832 1.00 78.88 152 VAL A CA 1
ATOM 1214 C C . VAL A 1 152 ? 7.829 -12.195 -22.969 1.00 78.88 152 VAL A C 1
ATOM 1216 O O . VAL A 1 152 ? 7.485 -12.566 -24.091 1.00 78.88 152 VAL A O 1
ATOM 1219 N N . VAL A 1 153 ? 9.077 -11.865 -22.683 1.00 74.88 153 VAL A N 1
ATOM 1220 C CA . VAL A 1 153 ? 10.191 -12.029 -23.610 1.00 74.88 153 VAL A CA 1
ATOM 1221 C C . VAL A 1 153 ? 11.263 -12.879 -22.949 1.00 74.88 153 VAL A C 1
ATOM 1223 O O . VAL A 1 153 ? 11.570 -12.699 -21.768 1.00 74.88 153 VAL A O 1
ATOM 1226 N N . GLN A 1 154 ? 11.804 -13.831 -23.704 1.00 76.06 154 GLN A N 1
ATOM 1227 C CA . GLN A 1 154 ? 13.013 -14.534 -23.290 1.00 76.06 154 GLN A CA 1
ATOM 1228 C C . GLN A 1 154 ? 14.175 -13.550 -23.281 1.00 76.06 154 GLN A C 1
ATOM 1230 O O . GLN A 1 154 ? 14.317 -12.757 -24.210 1.00 76.06 154 GLN A O 1
ATOM 1235 N N . PHE A 1 155 ? 15.026 -13.617 -22.271 1.00 69.38 155 PHE A N 1
ATOM 1236 C CA . PHE A 1 155 ? 16.255 -12.853 -22.247 1.00 69.38 155 PHE A CA 1
ATOM 1237 C C . PHE A 1 155 ? 17.421 -13.680 -21.717 1.00 69.38 155 PHE A C 1
ATOM 1239 O O . PHE A 1 155 ? 17.260 -14.619 -20.933 1.00 69.38 155 PHE A O 1
ATOM 1246 N N . TYR A 1 156 ? 18.605 -13.298 -22.171 1.00 68.06 156 TYR A N 1
ATOM 1247 C CA . TYR A 1 156 ? 19.881 -13.823 -21.727 1.00 68.06 156 TYR A CA 1
ATOM 1248 C C . TYR A 1 156 ? 20.783 -12.647 -21.362 1.00 68.06 156 TYR A C 1
ATOM 1250 O O . TYR A 1 156 ? 20.886 -11.683 -22.119 1.00 68.06 156 TYR A O 1
ATOM 1258 N N . GLU A 1 157 ? 21.399 -12.706 -20.186 1.00 64.38 157 GLU A N 1
ATOM 1259 C CA . GLU A 1 157 ? 22.308 -11.671 -19.703 1.00 64.38 157 GLU A CA 1
ATOM 1260 C C . GLU A 1 157 ? 23.750 -12.179 -19.799 1.00 64.38 157 GLU A C 1
ATOM 1262 O O . GLU A 1 157 ? 24.069 -13.281 -19.359 1.00 64.38 157 GLU A O 1
ATOM 1267 N N . THR A 1 158 ? 24.609 -11.356 -20.385 1.00 65.75 158 THR A N 1
ATOM 1268 C CA . THR A 1 158 ? 26.071 -11.494 -20.397 1.00 65.75 158 THR A CA 1
ATOM 1269 C C . THR A 1 158 ? 26.677 -10.355 -19.590 1.00 65.75 158 THR A C 1
ATOM 1271 O O . THR A 1 158 ? 26.012 -9.340 -19.414 1.00 65.75 158 THR A O 1
ATOM 1274 N N . ASP A 1 159 ? 27.967 -10.437 -19.256 1.00 58.91 159 ASP A N 1
ATOM 1275 C CA . ASP A 1 159 ? 28.737 -9.397 -18.544 1.00 58.91 159 ASP A CA 1
ATOM 1276 C C . ASP A 1 159 ? 28.796 -8.020 -19.229 1.00 58.91 159 ASP A C 1
ATOM 1278 O O . ASP A 1 159 ? 29.483 -7.114 -18.759 1.00 58.91 159 ASP A O 1
ATOM 1282 N N . THR A 1 160 ? 28.139 -7.832 -20.367 1.00 56.47 160 THR A N 1
ATOM 1283 C CA . THR A 1 160 ? 28.099 -6.540 -21.063 1.00 56.47 160 THR A CA 1
ATOM 1284 C C . THR A 1 160 ? 26.749 -6.225 -21.692 1.00 56.47 160 THR A C 1
ATOM 1286 O O . THR A 1 160 ? 26.499 -5.061 -22.005 1.00 56.47 160 THR A O 1
ATOM 1289 N N . HIS A 1 161 ? 25.880 -7.225 -21.871 1.00 53.75 161 HIS A N 1
ATOM 1290 C CA . HIS A 1 161 ? 24.680 -7.104 -22.689 1.00 53.75 161 HIS A CA 1
ATOM 1291 C C . HIS A 1 161 ? 23.522 -7.955 -22.193 1.00 53.75 161 HIS A C 1
ATOM 1293 O O . HIS A 1 161 ? 23.718 -9.077 -21.728 1.00 53.75 161 HIS A O 1
ATOM 1299 N N . ILE A 1 162 ? 22.310 -7.464 -22.435 1.00 61.38 162 ILE A N 1
ATOM 1300 C CA . ILE A 1 162 ? 21.085 -8.265 -22.402 1.00 61.38 162 ILE A CA 1
ATOM 1301 C C . ILE A 1 162 ? 20.659 -8.537 -23.841 1.00 61.38 162 ILE A C 1
ATOM 1303 O O . ILE A 1 162 ? 20.508 -7.602 -24.625 1.00 61.38 162 ILE A O 1
ATOM 1307 N N . LEU A 1 163 ? 20.477 -9.812 -24.174 1.00 63.03 163 LEU A N 1
ATOM 1308 C CA . LEU A 1 163 ? 19.967 -10.281 -25.456 1.00 63.03 163 LEU A CA 1
ATOM 1309 C C . LEU A 1 163 ? 18.514 -10.703 -25.283 1.00 63.03 163 LEU A C 1
ATOM 1311 O O . LEU A 1 163 ? 18.202 -11.516 -24.413 1.00 63.03 163 LEU A O 1
ATOM 1315 N N . LEU A 1 164 ? 17.633 -10.166 -26.123 1.00 65.38 164 LEU A N 1
ATOM 1316 C CA . LEU A 1 164 ? 16.223 -10.541 -26.149 1.00 65.38 164 LEU A CA 1
ATOM 1317 C C . LEU A 1 164 ? 15.971 -11.603 -27.216 1.00 65.38 164 LEU A C 1
ATOM 1319 O O . LEU A 1 164 ? 16.387 -11.465 -28.365 1.00 65.38 164 LEU A O 1
ATOM 1323 N N . GLY A 1 165 ? 15.283 -12.661 -26.808 1.00 69.19 165 GLY A N 1
ATOM 1324 C CA . GLY A 1 165 ? 14.832 -13.748 -27.658 1.00 69.19 165 GLY A CA 1
ATOM 1325 C C . GLY A 1 165 ? 13.375 -13.573 -28.076 1.00 69.19 165 GLY A C 1
ATOM 1326 O O . GLY A 1 165 ? 12.904 -12.480 -28.393 1.00 69.19 165 GLY A O 1
ATOM 1327 N N . LYS A 1 166 ? 12.640 -14.685 -28.092 1.00 73.50 166 LYS A N 1
ATOM 1328 C CA . LYS A 1 166 ? 11.259 -14.722 -28.573 1.00 73.50 166 LYS A CA 1
ATOM 1329 C C . LYS A 1 166 ? 10.310 -13.977 -27.626 1.00 73.50 166 LYS A C 1
ATOM 1331 O O . LYS A 1 166 ? 10.282 -14.243 -26.424 1.00 73.50 166 LYS A O 1
ATOM 1336 N N . HIS A 1 167 ? 9.483 -13.093 -28.189 1.00 79.06 167 HIS A N 1
ATOM 1337 C CA . HIS A 1 167 ? 8.299 -12.543 -27.521 1.00 79.06 167 HIS A CA 1
ATOM 1338 C C . HIS A 1 167 ? 7.154 -13.559 -27.566 1.00 79.06 167 HIS A C 1
ATOM 1340 O O . HIS A 1 167 ? 6.873 -14.174 -28.596 1.00 79.06 167 HIS A O 1
ATOM 1346 N N . ILE A 1 168 ? 6.501 -13.742 -26.425 1.00 80.62 168 ILE A N 1
ATOM 1347 C CA . ILE A 1 168 ? 5.424 -14.698 -26.210 1.00 80.62 168 ILE A CA 1
ATOM 1348 C C . ILE A 1 168 ? 4.233 -13.935 -25.628 1.00 80.62 168 ILE A C 1
ATOM 1350 O O . ILE A 1 168 ? 4.228 -13.551 -24.458 1.00 80.62 168 ILE A O 1
ATOM 1354 N N . VAL A 1 169 ? 3.210 -13.712 -26.456 1.00 78.94 169 VAL A N 1
ATOM 1355 C CA . VAL A 1 169 ? 2.006 -12.954 -26.069 1.00 78.94 169 VAL A CA 1
ATOM 1356 C C . VAL A 1 169 ? 1.192 -13.709 -25.018 1.00 78.94 169 VAL A C 1
ATOM 1358 O O . VAL A 1 169 ? 0.774 -13.127 -24.016 1.00 78.94 169 VAL A O 1
ATOM 1361 N N . HIS A 1 170 ? 1.004 -15.014 -25.207 1.00 85.62 170 HIS A N 1
ATOM 1362 C CA . HIS A 1 170 ? 0.251 -15.887 -24.305 1.00 85.62 170 HIS A CA 1
ATOM 1363 C C . HIS A 1 170 ? 1.176 -16.979 -23.758 1.00 85.62 170 HIS A C 1
ATOM 1365 O O . HIS A 1 170 ? 1.191 -18.086 -24.299 1.00 85.62 170 HIS A O 1
ATOM 1371 N N . PRO A 1 171 ? 2.011 -16.662 -22.751 1.00 81.94 171 PRO A N 1
ATOM 1372 C CA . PRO A 1 171 ? 2.899 -17.653 -22.163 1.00 81.94 171 PRO A CA 1
ATOM 1373 C C . PRO A 1 171 ? 2.107 -18.763 -21.476 1.00 81.94 171 PRO A C 1
ATOM 1375 O O . PRO A 1 171 ? 1.141 -18.507 -20.760 1.00 81.94 171 PRO A O 1
ATOM 1378 N N . ASP A 1 172 ? 2.555 -19.994 -21.693 1.00 83.19 172 ASP A N 1
ATOM 1379 C CA . ASP A 1 172 ? 2.048 -21.204 -21.056 1.00 83.19 172 ASP A CA 1
ATOM 1380 C C . ASP A 1 172 ? 3.217 -21.834 -20.309 1.00 83.19 172 ASP A C 1
ATOM 1382 O O . ASP A 1 172 ? 4.194 -22.230 -20.944 1.00 83.19 172 ASP A O 1
ATOM 1386 N N . PHE A 1 173 ? 3.114 -21.900 -18.980 1.00 80.50 173 PHE A N 1
ATOM 1387 C CA . PHE A 1 173 ? 4.170 -22.399 -18.097 1.00 80.50 173 PHE A CA 1
ATOM 1388 C C . PHE A 1 173 ? 4.738 -23.744 -18.574 1.00 80.50 173 PHE A C 1
ATOM 1390 O O . PHE A 1 173 ? 5.949 -23.921 -18.590 1.00 80.50 173 PHE A O 1
ATOM 1397 N N . ASN A 1 174 ? 3.890 -24.653 -19.071 1.00 80.50 174 ASN A N 1
ATOM 1398 C CA . ASN A 1 174 ? 4.320 -25.991 -19.498 1.00 80.50 174 ASN A CA 1
ATOM 1399 C C . ASN A 1 174 ? 5.060 -26.007 -20.848 1.00 80.50 174 ASN A C 1
ATOM 1401 O O . ASN A 1 174 ? 5.597 -27.038 -21.243 1.00 80.50 174 ASN A O 1
ATOM 1405 N N . LYS A 1 175 ? 5.042 -24.896 -21.593 1.00 81.12 175 LYS A N 1
ATOM 1406 C CA . LYS A 1 175 ? 5.678 -24.755 -22.915 1.00 81.12 175 LYS A CA 1
ATOM 1407 C C . LYS A 1 175 ? 6.902 -23.847 -22.889 1.00 81.12 175 LYS A C 1
ATOM 1409 O O . LYS A 1 175 ? 7.573 -23.708 -23.912 1.00 81.12 175 LYS A O 1
ATOM 1414 N N . LEU A 1 176 ? 7.158 -23.182 -21.765 1.00 75.88 176 LEU A N 1
ATOM 1415 C CA . LEU A 1 176 ? 8.330 -22.337 -21.609 1.00 75.88 176 LEU A CA 1
ATOM 1416 C C . LEU A 1 176 ? 9.539 -23.206 -21.274 1.00 75.88 176 LEU A C 1
ATOM 1418 O O . LEU A 1 176 ? 9.492 -24.040 -20.377 1.00 75.88 176 LEU A O 1
ATOM 1422 N N . ASN A 1 177 ? 10.622 -23.008 -22.022 1.00 66.81 177 ASN A N 1
ATOM 1423 C CA . ASN A 1 177 ? 11.894 -23.655 -21.738 1.00 66.81 177 ASN A CA 1
ATOM 1424 C C . ASN A 1 177 ? 12.639 -22.859 -20.654 1.00 66.81 177 ASN A C 1
ATOM 1426 O O . ASN A 1 177 ? 12.779 -21.642 -20.811 1.00 66.81 177 ASN A O 1
ATOM 1430 N N . ASN A 1 178 ? 13.122 -23.533 -19.608 1.00 63.56 178 ASN A N 1
ATOM 1431 C CA . ASN A 1 178 ? 13.943 -22.949 -18.546 1.00 63.56 178 ASN A CA 1
ATOM 1432 C C . ASN A 1 178 ? 15.416 -23.421 -18.578 1.00 63.56 178 ASN A C 1
ATOM 1434 O O . ASN A 1 178 ? 16.169 -23.185 -17.634 1.00 63.56 178 ASN A O 1
ATOM 1438 N N . ASP A 1 179 ? 15.852 -24.061 -19.669 1.00 62.44 179 ASP A N 1
ATOM 1439 C CA . ASP A 1 179 ? 17.231 -24.506 -19.915 1.00 62.44 179 ASP A CA 1
ATOM 1440 C C . ASP A 1 179 ? 18.163 -23.306 -20.193 1.00 62.44 179 ASP A C 1
ATOM 1442 O O . ASP A 1 179 ? 18.639 -23.092 -21.307 1.00 62.44 179 ASP A O 1
ATOM 1446 N N . GLY A 1 180 ? 18.399 -22.475 -19.174 1.00 59.28 180 GLY A N 1
ATOM 1447 C CA . GLY A 1 180 ? 19.346 -21.351 -19.204 1.00 59.28 180 GLY A CA 1
ATOM 1448 C C . GLY A 1 180 ? 18.783 -20.005 -19.680 1.00 59.28 180 GLY A C 1
ATOM 1449 O O . GLY A 1 180 ? 19.487 -18.997 -19.606 1.00 59.28 180 GLY A O 1
ATOM 1450 N N . TYR A 1 181 ? 17.523 -19.954 -20.115 1.00 61.81 181 TYR A N 1
ATOM 1451 C CA . TYR A 1 181 ? 16.835 -18.711 -20.479 1.00 61.81 181 TYR A CA 1
ATOM 1452 C C . TYR A 1 181 ? 16.042 -18.148 -19.302 1.00 61.81 181 TYR A C 1
ATOM 1454 O O . TYR A 1 181 ? 15.411 -18.891 -18.559 1.00 61.81 181 TYR A O 1
ATOM 1462 N N . ARG A 1 182 ? 16.029 -16.819 -19.156 1.00 70.62 182 ARG A N 1
ATOM 1463 C CA . ARG A 1 182 ? 15.164 -16.121 -18.196 1.00 70.62 182 ARG A CA 1
ATOM 1464 C C . ARG A 1 182 ? 14.028 -15.431 -18.937 1.00 70.62 182 ARG A C 1
ATOM 1466 O O . ARG A 1 182 ? 14.141 -15.130 -20.123 1.00 70.62 182 ARG A O 1
ATOM 1473 N N . TYR A 1 183 ? 12.935 -15.161 -18.237 1.00 73.88 183 TYR A N 1
ATOM 1474 C CA . TYR A 1 183 ? 11.789 -14.448 -18.795 1.00 73.88 183 TYR A CA 1
ATOM 1475 C C . TYR A 1 183 ? 11.594 -13.122 -18.089 1.00 73.88 183 TYR A C 1
ATOM 1477 O O . TYR A 1 183 ? 11.801 -13.010 -16.881 1.00 73.88 183 TYR A O 1
ATOM 1485 N N . ALA A 1 184 ? 11.171 -12.133 -18.860 1.00 70.25 184 ALA A N 1
ATOM 1486 C CA . ALA A 1 184 ? 10.778 -10.836 -18.354 1.00 70.25 184 ALA A CA 1
ATOM 1487 C C . ALA A 1 184 ? 9.412 -10.441 -18.903 1.00 70.25 184 ALA A C 1
ATOM 1489 O O . ALA A 1 184 ? 9.054 -10.812 -20.024 1.00 70.25 184 ALA A O 1
ATOM 1490 N N . VAL A 1 185 ? 8.661 -9.664 -18.128 1.00 70.31 185 VAL A N 1
ATOM 1491 C CA . VAL A 1 185 ? 7.393 -9.088 -18.585 1.00 70.31 185 VAL A CA 1
ATOM 1492 C C . VAL A 1 185 ? 7.674 -7.978 -19.586 1.00 70.31 185 VAL A C 1
ATOM 1494 O O . VAL A 1 185 ? 8.546 -7.143 -19.360 1.00 70.31 185 VAL A O 1
ATOM 1497 N N . LEU A 1 186 ? 6.915 -7.977 -20.679 1.00 73.00 186 LEU A N 1
ATOM 1498 C CA . LEU A 1 186 ? 6.966 -6.976 -21.730 1.00 73.00 186 LEU A CA 1
ATOM 1499 C C . LEU A 1 186 ? 5.674 -6.146 -21.702 1.00 73.00 186 LEU A C 1
ATOM 1501 O O . LEU A 1 186 ? 4.574 -6.697 -21.815 1.00 73.00 186 LEU A O 1
ATOM 1505 N N . MET A 1 187 ? 5.800 -4.825 -21.550 1.00 72.44 187 MET A N 1
ATOM 1506 C CA . MET A 1 187 ? 4.663 -3.897 -21.449 1.00 72.44 187 MET A CA 1
ATOM 1507 C C . MET A 1 187 ? 4.916 -2.560 -22.147 1.00 72.44 187 MET A C 1
ATOM 1509 O O . MET A 1 187 ? 6.056 -2.092 -22.158 1.00 72.44 187 MET A O 1
ATOM 1513 N N . HIS A 1 188 ? 3.860 -1.928 -22.669 1.00 72.81 188 HIS A N 1
ATOM 1514 C CA . HIS A 1 188 ? 3.906 -0.572 -23.216 1.00 72.81 188 HIS A CA 1
ATOM 1515 C C . HIS A 1 188 ? 4.422 0.425 -22.174 1.00 72.81 188 HIS A C 1
ATOM 1517 O O . HIS A 1 188 ? 4.074 0.379 -20.992 1.00 72.81 188 HIS A O 1
ATOM 1523 N N . TYR A 1 189 ? 5.262 1.343 -22.630 1.00 73.81 189 TYR A N 1
ATOM 1524 C CA . TYR A 1 189 ? 5.816 2.409 -21.821 1.00 73.81 189 TYR A CA 1
ATOM 1525 C C . TYR A 1 189 ? 4.743 3.410 -21.423 1.00 73.81 189 TYR A C 1
ATOM 1527 O O . TYR A 1 189 ? 3.896 3.816 -22.218 1.00 73.81 189 TYR A O 1
ATOM 1535 N N . ILE A 1 190 ? 4.846 3.851 -20.176 1.00 74.56 190 ILE A N 1
ATOM 1536 C CA . ILE A 1 190 ? 3.979 4.863 -19.601 1.00 74.56 190 ILE A CA 1
ATOM 1537 C C . ILE A 1 190 ? 4.800 6.150 -19.479 1.00 74.56 190 ILE A C 1
ATOM 1539 O O . ILE A 1 190 ? 5.765 6.181 -18.700 1.00 74.56 190 ILE A O 1
ATOM 1543 N N . PRO A 1 191 ? 4.433 7.220 -20.207 1.00 77.88 191 PRO A N 1
ATOM 1544 C CA . PRO A 1 191 ? 5.070 8.522 -20.066 1.00 77.88 191 PRO A CA 1
ATOM 1545 C C . PRO A 1 191 ? 5.082 8.985 -18.612 1.00 77.88 191 PRO A C 1
ATOM 1547 O O . PRO A 1 191 ? 4.078 8.859 -17.917 1.00 77.88 191 PRO A O 1
ATOM 1550 N N . LYS A 1 192 ? 6.195 9.575 -18.156 1.00 78.19 192 LYS A N 1
ATOM 1551 C CA . LYS A 1 192 ? 6.341 10.065 -16.769 1.00 78.19 192 LYS A CA 1
ATOM 1552 C C . LYS A 1 192 ? 5.186 10.971 -16.315 1.00 78.19 192 LYS A C 1
ATOM 1554 O O . LYS A 1 192 ? 4.768 10.885 -15.168 1.00 78.19 192 LYS A O 1
ATOM 1559 N N . ALA A 1 193 ? 4.651 11.785 -17.224 1.00 85.12 193 ALA A N 1
ATOM 1560 C CA . ALA A 1 193 ? 3.528 12.680 -16.952 1.00 85.12 193 ALA A CA 1
ATOM 1561 C C . ALA A 1 193 ? 2.214 11.951 -16.612 1.00 85.12 193 ALA A C 1
ATOM 1563 O O . ALA A 1 193 ? 1.328 12.551 -16.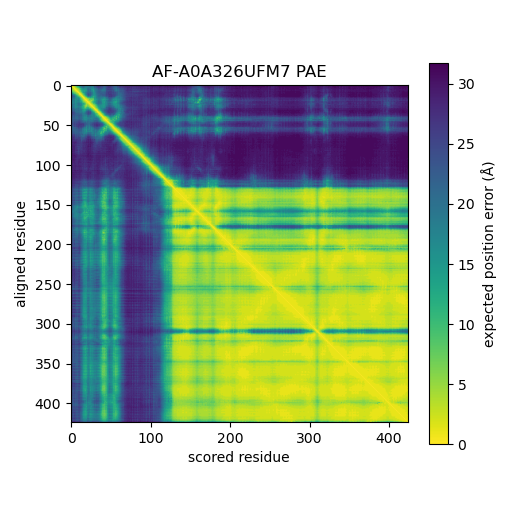016 1.00 85.12 193 ALA A O 1
ATOM 1564 N N . ASN A 1 194 ? 2.092 10.669 -16.966 1.00 85.88 194 ASN A N 1
ATOM 1565 C CA . ASN A 1 194 ? 0.872 9.892 -16.773 1.00 85.88 194 ASN A CA 1
ATOM 1566 C C . ASN A 1 194 ? 0.845 9.151 -15.430 1.00 85.88 194 ASN A C 1
ATOM 1568 O O . ASN A 1 194 ? -0.180 8.586 -15.075 1.00 85.88 194 ASN A O 1
ATOM 1572 N N . TRP A 1 195 ? 1.940 9.103 -14.674 1.00 87.62 195 TRP A N 1
ATOM 1573 C CA . TRP A 1 195 ? 1.967 8.371 -13.405 1.00 87.62 195 TRP A CA 1
ATOM 1574 C C . TRP A 1 195 ? 1.226 9.133 -12.306 1.00 87.62 195 TRP A C 1
ATOM 1576 O O . TRP A 1 195 ? 1.288 10.362 -12.242 1.00 87.62 195 TRP A O 1
ATOM 1586 N N . LEU A 1 196 ? 0.531 8.420 -11.417 1.00 91.62 196 LEU A N 1
ATOM 1587 C CA . LEU A 1 196 ? -0.281 9.056 -10.379 1.00 91.62 196 LEU A CA 1
ATOM 1588 C C . LEU A 1 196 ? 0.573 9.895 -9.422 1.00 91.62 196 LEU A C 1
ATOM 1590 O O . LEU A 1 196 ? 0.134 10.961 -9.011 1.00 91.62 196 LEU A O 1
ATOM 1594 N N . ASN A 1 197 ? 1.804 9.481 -9.116 1.00 90.44 197 ASN A N 1
ATOM 1595 C CA . ASN A 1 197 ? 2.733 10.281 -8.309 1.00 90.44 197 ASN A CA 1
ATOM 1596 C C . ASN A 1 197 ? 3.018 11.667 -8.924 1.00 90.44 197 ASN A C 1
ATOM 1598 O O . ASN A 1 197 ? 3.157 12.650 -8.197 1.00 90.44 197 ASN A O 1
ATOM 1602 N N . HIS A 1 198 ? 3.053 11.769 -10.257 1.00 89.75 198 HIS A N 1
ATOM 1603 C CA . HIS A 1 198 ? 3.193 13.039 -10.957 1.00 89.75 198 HIS A CA 1
ATOM 1604 C C . HIS A 1 198 ? 1.943 13.897 -10.767 1.00 89.75 198 HIS A C 1
ATOM 1606 O O . HIS A 1 198 ? 2.067 15.057 -10.384 1.00 89.75 198 HIS A O 1
ATOM 1612 N N . TYR A 1 199 ? 0.748 13.328 -10.941 1.00 89.12 199 TYR A N 1
ATOM 1613 C CA . TYR A 1 199 ? -0.511 14.036 -10.681 1.00 89.12 199 TYR A CA 1
ATOM 1614 C C . TYR A 1 199 ? -0.634 14.481 -9.225 1.00 89.12 199 TYR A C 1
ATOM 1616 O O . TYR A 1 199 ? -0.957 15.633 -8.966 1.00 89.12 199 TYR A O 1
ATOM 1624 N N . LEU A 1 200 ? -0.307 13.613 -8.269 1.00 90.75 200 LEU A N 1
ATOM 1625 C CA . LEU A 1 200 ? -0.345 13.950 -6.851 1.00 90.75 200 LEU A CA 1
ATOM 1626 C C . LEU A 1 200 ? 0.685 15.033 -6.478 1.00 90.75 200 LEU A C 1
ATOM 1628 O O . LEU A 1 200 ? 0.471 15.788 -5.538 1.00 90.75 200 LEU A O 1
ATOM 1632 N N . SER A 1 201 ? 1.779 15.176 -7.229 1.00 88.00 201 SER A N 1
ATOM 1633 C CA . SER A 1 201 ? 2.707 16.301 -7.045 1.00 88.00 201 SER A CA 1
ATOM 1634 C C . SER A 1 201 ? 2.174 17.644 -7.570 1.00 88.00 201 SER A C 1
ATOM 1636 O O . SER A 1 201 ? 2.758 18.685 -7.273 1.00 88.00 201 SER A O 1
ATOM 1638 N N . GLN A 1 202 ? 1.074 17.643 -8.332 1.00 86.44 202 GLN A N 1
ATOM 1639 C CA . GLN A 1 202 ? 0.439 18.851 -8.854 1.00 86.44 202 GLN A CA 1
ATOM 1640 C C . GLN A 1 202 ? -0.690 19.321 -7.930 1.00 86.44 202 GLN A C 1
ATOM 1642 O O . GLN A 1 202 ? -1.676 18.617 -7.707 1.00 86.44 202 GLN A O 1
ATOM 1647 N N . GLU A 1 203 ? -0.588 20.563 -7.454 1.00 84.38 203 GLU A N 1
ATOM 1648 C CA . GLU A 1 203 ? -1.599 21.175 -6.581 1.00 84.38 203 GLU A CA 1
ATOM 1649 C C . GLU A 1 203 ? -3.007 21.153 -7.195 1.00 84.38 203 GLU A C 1
ATOM 1651 O O . GLU A 1 203 ? -3.975 20.841 -6.504 1.00 84.38 203 GLU A O 1
ATOM 1656 N N . SER A 1 204 ? -3.125 21.421 -8.499 1.00 84.31 204 SER A N 1
ATOM 1657 C CA . SER A 1 204 ? -4.407 21.448 -9.217 1.00 84.31 204 SER A CA 1
ATOM 1658 C C . SER A 1 204 ? -5.166 20.124 -9.150 1.00 84.31 204 SER A C 1
ATOM 1660 O O . SER A 1 204 ? -6.391 20.129 -9.076 1.00 84.31 204 SER A O 1
ATOM 1662 N N . PHE A 1 205 ? -4.457 18.996 -9.167 1.00 82.94 205 PHE A N 1
ATOM 1663 C CA . PHE A 1 205 ? -5.078 17.680 -9.090 1.00 82.94 205 PHE A CA 1
ATOM 1664 C C . PHE A 1 205 ? -5.499 17.352 -7.659 1.00 82.94 205 PHE A C 1
ATOM 1666 O O . PHE A 1 205 ? -6.612 16.887 -7.434 1.00 82.94 205 PHE A O 1
ATOM 1673 N N . VAL A 1 206 ? -4.616 17.607 -6.691 1.00 78.62 206 VAL A N 1
ATOM 1674 C CA . VAL A 1 206 ? -4.826 17.200 -5.297 1.00 78.62 206 VAL A CA 1
ATOM 1675 C C . VAL A 1 206 ? -5.845 18.067 -4.563 1.00 78.62 206 VAL A C 1
ATOM 1677 O O . VAL A 1 206 ? -6.564 17.563 -3.703 1.00 78.62 206 VAL A O 1
ATOM 1680 N N . PHE A 1 207 ? -5.939 19.355 -4.894 1.00 81.62 207 PHE A N 1
ATOM 1681 C CA . PHE A 1 207 ? -6.959 20.232 -4.313 1.00 81.62 207 PHE A CA 1
ATOM 1682 C C . PHE A 1 207 ? -8.337 20.081 -4.962 1.00 81.62 207 PHE A C 1
ATOM 1684 O O . PHE A 1 207 ? -9.322 20.589 -4.425 1.00 81.62 207 PHE A O 1
ATOM 1691 N N . ASP A 1 208 ? -8.431 19.364 -6.079 1.00 85.75 208 ASP A N 1
ATOM 1692 C CA . ASP A 1 208 ? -9.706 18.998 -6.673 1.00 85.75 208 ASP A CA 1
ATOM 1693 C C . ASP A 1 208 ? -10.183 17.656 -6.104 1.00 85.75 208 ASP A C 1
ATOM 1695 O O . ASP A 1 208 ? -9.815 16.570 -6.560 1.00 85.75 208 ASP A O 1
ATOM 1699 N N . MET A 1 209 ? -11.054 17.742 -5.097 1.00 87.44 209 MET A N 1
ATOM 1700 C CA . MET A 1 209 ? -11.641 16.567 -4.454 1.00 87.44 209 MET A CA 1
ATOM 1701 C C . MET A 1 209 ? -12.403 15.662 -5.425 1.00 87.44 209 MET A C 1
ATOM 1703 O O . MET A 1 209 ? -12.530 14.475 -5.143 1.00 87.44 209 MET A O 1
ATOM 1707 N N . SER A 1 210 ? -12.873 16.159 -6.575 1.00 89.00 210 SER A N 1
ATOM 1708 C CA . SER A 1 210 ? -13.541 15.302 -7.558 1.00 89.00 210 SER A CA 1
ATOM 1709 C C .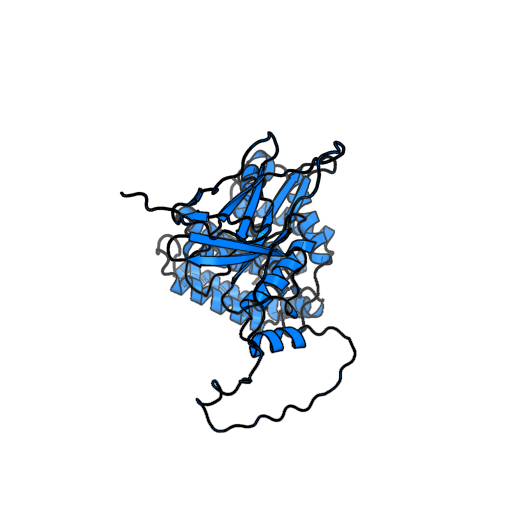 SER A 1 210 ? -12.578 14.281 -8.178 1.00 89.00 210 SER A C 1
ATOM 1711 O O . SER A 1 210 ? -12.958 13.124 -8.374 1.00 89.00 210 SER A O 1
ATOM 1713 N N . ASN A 1 211 ? -11.310 14.656 -8.387 1.00 89.25 211 ASN A N 1
ATOM 1714 C CA . ASN A 1 211 ? -10.280 13.762 -8.914 1.00 89.25 211 ASN A CA 1
ATOM 1715 C C . ASN A 1 211 ? -9.939 12.653 -7.918 1.00 89.25 211 ASN A C 1
ATOM 1717 O O . ASN A 1 211 ? -9.905 11.474 -8.279 1.00 89.25 211 ASN A O 1
ATOM 1721 N N . LEU A 1 212 ? -9.719 13.023 -6.653 1.00 92.94 212 LEU A N 1
ATOM 1722 C CA . LEU A 1 212 ? -9.408 12.058 -5.600 1.00 92.94 212 LEU A CA 1
ATOM 1723 C C . LEU A 1 212 ? -10.608 11.149 -5.306 1.00 92.94 212 LEU A C 1
ATOM 1725 O O . LEU A 1 212 ? -10.435 9.938 -5.196 1.00 92.94 212 LEU A O 1
ATOM 1729 N N . SER A 1 213 ? -11.830 11.686 -5.264 1.00 93.44 213 SER A N 1
ATOM 1730 C CA . SER A 1 213 ? -13.039 10.871 -5.100 1.00 93.44 213 SER A CA 1
ATOM 1731 C C . SER A 1 213 ? -13.244 9.901 -6.263 1.00 93.44 213 SER A C 1
ATOM 1733 O O . SER A 1 213 ? -13.581 8.744 -6.033 1.00 93.44 213 SER A O 1
ATOM 1735 N N . MET A 1 214 ? -12.984 10.314 -7.508 1.00 92.44 214 MET A N 1
ATOM 1736 C CA . MET A 1 214 ? -13.060 9.424 -8.672 1.00 92.44 214 MET A CA 1
ATOM 1737 C C . MET A 1 214 ? -12.002 8.316 -8.630 1.00 92.44 214 MET A C 1
ATOM 1739 O O . MET A 1 214 ? -12.310 7.172 -8.972 1.00 92.44 214 MET A O 1
ATOM 1743 N N . LEU A 1 215 ? -10.779 8.631 -8.190 1.00 94.44 215 LEU A N 1
ATOM 1744 C CA . LEU A 1 215 ? -9.742 7.633 -7.931 1.00 94.44 215 LEU A CA 1
ATOM 1745 C C . LEU A 1 215 ? -10.238 6.608 -6.902 1.00 94.44 215 LEU A C 1
ATOM 1747 O O . LEU A 1 215 ? -10.234 5.414 -7.187 1.00 94.44 215 LEU A O 1
ATOM 1751 N N . ILE A 1 216 ? -10.734 7.057 -5.747 1.00 97.06 216 ILE A N 1
ATOM 1752 C CA . ILE A 1 216 ? -11.231 6.162 -4.692 1.00 97.06 216 ILE A CA 1
ATOM 1753 C C . ILE A 1 216 ? -12.421 5.326 -5.159 1.00 97.06 216 ILE A C 1
ATOM 1755 O O . ILE A 1 216 ? -12.463 4.128 -4.892 1.00 97.06 216 ILE A O 1
ATOM 1759 N N . HIS A 1 217 ? -13.335 5.915 -5.923 1.00 96.19 217 HIS A N 1
ATOM 1760 C CA . HIS A 1 217 ? -14.458 5.198 -6.511 1.00 96.19 217 HIS A CA 1
ATOM 1761 C C . HIS A 1 217 ? -13.999 4.087 -7.475 1.00 96.19 217 HIS A C 1
ATOM 1763 O O . HIS A 1 217 ? -14.578 2.998 -7.511 1.00 96.19 217 HIS A O 1
ATOM 1769 N N . GLN A 1 218 ? -12.933 4.314 -8.253 1.00 95.44 218 GLN A N 1
ATOM 1770 C CA . GLN A 1 218 ? -12.330 3.269 -9.089 1.00 95.44 218 GLN A CA 1
ATOM 1771 C C . GLN A 1 218 ? -11.662 2.173 -8.245 1.00 95.44 218 GLN A C 1
ATOM 1773 O O . GLN A 1 218 ? -11.842 0.995 -8.558 1.00 95.44 218 GLN A O 1
ATOM 1778 N N . ILE A 1 219 ? -10.967 2.529 -7.158 1.00 97.44 219 ILE A N 1
ATOM 1779 C CA . ILE A 1 219 ? -10.364 1.555 -6.231 1.00 97.44 219 ILE A CA 1
ATOM 1780 C C . ILE A 1 219 ? -11.432 0.701 -5.537 1.00 97.44 219 ILE A C 1
ATOM 1782 O O . ILE A 1 219 ? -11.309 -0.520 -5.515 1.00 97.44 219 ILE A O 1
ATOM 1786 N N . ALA A 1 220 ? -12.515 1.299 -5.037 1.00 97.81 220 ALA A N 1
ATOM 1787 C CA . ALA A 1 220 ? -13.608 0.565 -4.397 1.00 97.81 220 ALA A CA 1
ATOM 1788 C C . ALA A 1 220 ? -14.256 -0.450 -5.354 1.00 97.81 220 ALA A C 1
ATOM 1790 O O . ALA A 1 220 ? -14.432 -1.619 -5.002 1.00 97.81 220 ALA A O 1
ATOM 1791 N N . ARG A 1 221 ? -14.532 -0.040 -6.602 1.00 96.06 221 ARG A N 1
ATOM 1792 C CA . ARG A 1 221 ? -15.036 -0.952 -7.642 1.00 96.06 221 ARG A CA 1
ATOM 1793 C C . ARG A 1 221 ? -14.035 -2.050 -7.996 1.00 96.06 221 ARG A C 1
ATOM 1795 O O . ARG A 1 221 ? -14.440 -3.190 -8.208 1.00 96.06 221 ARG A O 1
ATOM 1802 N N . HIS A 1 222 ? -12.744 -1.727 -8.051 1.00 95.94 222 HIS A N 1
ATOM 1803 C CA . HIS A 1 222 ? -11.698 -2.722 -8.272 1.00 95.94 222 HIS A CA 1
ATOM 1804 C C . HIS A 1 222 ? -11.686 -3.769 -7.148 1.00 95.94 222 HIS A C 1
ATOM 1806 O O . HIS A 1 222 ? -11.755 -4.962 -7.432 1.00 95.94 222 HIS A O 1
ATOM 1812 N N . HIS A 1 223 ? -11.707 -3.330 -5.886 1.00 97.69 223 HIS A N 1
ATOM 1813 C CA . HIS A 1 223 ? -11.719 -4.198 -4.707 1.00 97.69 223 HIS A CA 1
ATOM 1814 C C . HIS A 1 223 ? -12.905 -5.175 -4.674 1.00 97.69 223 HIS A C 1
ATOM 1816 O O . HIS A 1 223 ? -12.733 -6.341 -4.313 1.00 97.69 223 HIS A O 1
ATOM 1822 N N . GLN A 1 224 ? -14.097 -4.741 -5.098 1.00 95.38 224 GLN A N 1
ATOM 1823 C CA . GLN A 1 224 ? -15.284 -5.607 -5.181 1.00 95.38 224 GLN A CA 1
ATOM 1824 C C . GLN A 1 224 ? -15.098 -6.789 -6.145 1.00 95.38 224 GLN A C 1
ATOM 1826 O O . GLN A 1 224 ? -15.645 -7.869 -5.905 1.00 95.38 224 GLN A O 1
ATOM 1831 N N . GLY A 1 225 ? -14.315 -6.595 -7.211 1.00 94.50 225 GLY A N 1
ATOM 1832 C CA . GLY A 1 225 ? -14.034 -7.603 -8.233 1.00 94.50 225 GLY A CA 1
ATOM 1833 C C . GLY A 1 225 ? -12.859 -8.535 -7.924 1.00 94.50 225 GLY A C 1
ATOM 1834 O O . GLY A 1 225 ? -12.568 -9.406 -8.742 1.00 94.50 225 GLY A O 1
ATOM 1835 N N . LEU A 1 226 ? -12.170 -8.362 -6.791 1.00 96.38 226 LEU A N 1
ATOM 1836 C CA . LEU A 1 226 ? -11.012 -9.183 -6.436 1.00 96.38 226 LEU A CA 1
ATOM 1837 C C . LEU A 1 226 ? -11.408 -10.580 -5.954 1.00 96.38 226 LEU A C 1
ATOM 1839 O O . LEU A 1 226 ? -12.410 -10.750 -5.254 1.00 96.38 226 LEU A O 1
ATOM 1843 N N . ASP A 1 227 ? -10.566 -11.562 -6.274 1.00 95.44 227 ASP A N 1
ATOM 1844 C CA . ASP A 1 227 ? -10.748 -12.954 -5.863 1.00 95.44 227 ASP A CA 1
ATOM 1845 C C . ASP A 1 227 ? -10.631 -13.082 -4.325 1.00 95.44 227 ASP A C 1
ATOM 1847 O O . ASP A 1 227 ? -9.718 -12.495 -3.732 1.00 95.44 227 ASP A O 1
ATOM 1851 N N . PRO A 1 228 ? -11.527 -1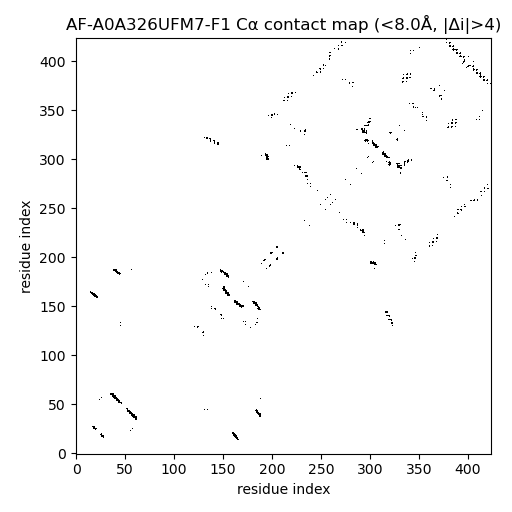3.825 -3.647 1.00 96.12 228 PRO A N 1
ATOM 1852 C CA . PRO A 1 228 ? -11.445 -14.028 -2.203 1.00 96.12 228 PRO A CA 1
ATOM 1853 C C . PRO A 1 228 ? -10.196 -14.829 -1.822 1.00 96.12 228 PRO A C 1
ATOM 1855 O O . PRO A 1 228 ? -9.778 -15.737 -2.543 1.00 96.12 228 PRO A O 1
ATOM 1858 N N . ALA A 1 229 ? -9.613 -14.517 -0.666 1.00 95.12 229 ALA A N 1
ATOM 1859 C CA . ALA A 1 229 ? -8.483 -15.273 -0.148 1.00 95.12 229 ALA A CA 1
ATOM 1860 C C . ALA A 1 229 ? -8.927 -16.620 0.456 1.00 95.12 229 ALA A C 1
ATOM 1862 O O . ALA A 1 229 ? -10.022 -16.717 1.022 1.00 95.12 229 ALA A O 1
ATOM 1863 N N . PRO A 1 230 ? -8.073 -17.660 0.419 1.00 94.31 230 PRO A N 1
ATOM 1864 C CA . PRO A 1 230 ? -8.275 -18.859 1.227 1.00 94.31 230 PRO A CA 1
ATOM 1865 C C . PRO A 1 230 ? -8.403 -18.523 2.724 1.00 94.31 230 PRO A C 1
ATOM 1867 O O . PRO A 1 230 ? -7.726 -17.629 3.227 1.00 94.31 230 PRO A O 1
ATOM 1870 N N . THR A 1 231 ? -9.201 -19.290 3.473 1.00 89.94 231 THR A N 1
ATOM 1871 C CA . THR A 1 231 ? -9.526 -19.017 4.894 1.00 89.94 231 THR A CA 1
ATOM 1872 C C . THR A 1 231 ? -8.324 -19.017 5.847 1.00 89.94 231 THR A C 1
ATOM 1874 O O . THR A 1 231 ? -8.433 -18.532 6.970 1.00 89.94 231 THR A O 1
ATOM 1877 N N . ARG A 1 232 ? -7.167 -19.536 5.414 1.00 93.00 232 ARG A N 1
ATOM 1878 C CA . ARG A 1 232 ? -5.900 -19.472 6.161 1.00 93.00 232 ARG A CA 1
ATOM 1879 C C . ARG A 1 232 ? -5.281 -18.064 6.209 1.00 93.00 232 ARG A C 1
ATOM 1881 O O . ARG A 1 232 ? -4.434 -17.822 7.063 1.00 93.00 232 ARG A O 1
ATOM 1888 N N . PHE A 1 233 ? -5.699 -17.152 5.326 1.00 94.19 233 PHE A N 1
ATOM 1889 C CA . PHE A 1 233 ? -5.193 -15.778 5.235 1.00 94.19 233 PHE A CA 1
ATOM 1890 C C . PHE A 1 233 ? -6.048 -14.778 6.012 1.00 94.19 233 PHE A C 1
ATOM 1892 O O . PHE A 1 233 ? -7.241 -14.986 6.222 1.00 94.19 233 PHE A O 1
ATOM 1899 N N . GLY A 1 234 ? -5.431 -13.667 6.412 1.00 92.94 234 GLY A N 1
ATOM 1900 C CA . GLY A 1 234 ? -6.043 -12.575 7.164 1.00 92.94 234 GLY A CA 1
ATOM 1901 C C . GLY A 1 234 ? -6.351 -12.912 8.619 1.00 92.94 234 GLY A C 1
ATOM 1902 O O . GLY A 1 234 ? -7.191 -12.263 9.236 1.00 92.94 234 GLY A O 1
ATOM 1903 N N . THR A 1 235 ? -5.690 -13.927 9.182 1.00 94.56 235 THR A N 1
ATOM 1904 C CA . THR A 1 235 ? -5.842 -14.244 10.606 1.00 94.56 235 THR A CA 1
ATOM 1905 C C . THR A 1 235 ? -5.203 -13.159 11.469 1.00 94.56 235 THR A C 1
ATOM 1907 O O . THR A 1 235 ? -4.219 -12.523 11.080 1.00 94.56 235 THR A O 1
ATOM 1910 N N . ILE A 1 236 ? -5.696 -12.997 12.699 1.00 94.38 236 ILE A N 1
ATOM 1911 C CA . ILE A 1 236 ? -5.082 -12.071 13.660 1.00 94.38 236 ILE A CA 1
ATOM 1912 C C . ILE A 1 236 ? -3.605 -12.403 13.928 1.00 94.38 236 ILE A C 1
ATOM 1914 O O . ILE A 1 236 ? -2.783 -11.507 14.105 1.00 94.38 236 ILE A O 1
ATOM 1918 N N . TRP A 1 237 ? -3.250 -13.693 13.916 1.00 93.81 237 TRP A N 1
ATOM 1919 C CA . TRP A 1 237 ? -1.871 -14.133 14.104 1.00 93.81 237 TRP A CA 1
ATOM 1920 C C . TRP A 1 237 ? -0.982 -13.721 12.930 1.00 93.81 237 TRP A C 1
ATOM 1922 O O . TRP A 1 237 ? 0.127 -13.241 13.149 1.00 93.81 237 TRP A O 1
ATOM 1932 N N . GLN A 1 238 ? -1.480 -13.835 11.696 1.00 92.12 238 GLN A N 1
ATOM 1933 C CA . GLN A 1 238 ? -0.752 -13.384 10.513 1.00 92.12 238 GLN A CA 1
ATOM 1934 C C . GLN A 1 238 ? -0.557 -11.864 10.518 1.00 92.12 238 GLN A C 1
ATOM 1936 O O . GLN A 1 238 ? 0.545 -11.400 10.239 1.00 92.12 238 GLN A O 1
ATOM 1941 N N . LEU A 1 239 ? -1.581 -11.086 10.896 1.00 94.38 239 LEU A N 1
ATOM 1942 C CA . LEU A 1 239 ? -1.457 -9.631 11.054 1.00 94.38 239 LEU A CA 1
ATOM 1943 C C . LEU A 1 239 ? -0.380 -9.267 12.084 1.00 94.38 239 LEU A C 1
ATOM 1945 O O . LEU A 1 239 ? 0.488 -8.443 11.802 1.00 94.38 239 LEU A O 1
ATOM 1949 N N . TYR A 1 240 ? -0.389 -9.926 13.246 1.00 95.38 240 TYR A N 1
ATOM 1950 C CA . TYR A 1 240 ? 0.637 -9.737 14.271 1.00 95.38 240 TYR A CA 1
ATOM 1951 C C . TYR A 1 240 ? 2.035 -10.124 13.768 1.00 95.38 240 TYR A C 1
ATOM 1953 O O . TYR A 1 240 ? 2.976 -9.350 13.915 1.00 95.38 240 TYR A O 1
ATOM 1961 N N . SER A 1 241 ? 2.179 -11.295 13.142 1.00 93.31 241 SER A N 1
ATOM 1962 C CA . SER A 1 241 ? 3.458 -11.780 12.612 1.00 93.31 241 SER A CA 1
ATOM 1963 C C . SER A 1 241 ? 4.025 -10.840 11.544 1.00 93.31 241 SER A C 1
ATOM 1965 O O . SER A 1 241 ? 5.198 -10.469 11.611 1.00 93.31 241 SER A O 1
ATOM 1967 N N . LYS A 1 242 ? 3.180 -10.369 10.619 1.00 90.62 242 LYS A N 1
ATOM 1968 C CA . LYS A 1 242 ? 3.545 -9.386 9.593 1.00 90.62 242 LYS A CA 1
ATOM 1969 C C . LYS A 1 242 ? 3.988 -8.066 10.211 1.00 90.62 242 LYS A C 1
ATOM 1971 O O . LYS A 1 242 ? 5.023 -7.530 9.826 1.00 90.62 242 LYS A O 1
ATOM 1976 N N . PHE A 1 243 ? 3.250 -7.567 11.200 1.00 94.56 243 PHE A N 1
ATOM 1977 C CA . PHE A 1 243 ? 3.628 -6.358 11.922 1.00 94.56 243 PHE A CA 1
ATOM 1978 C C . PHE A 1 243 ? 4.998 -6.504 12.610 1.00 94.56 243 PHE A C 1
ATOM 1980 O O . PHE A 1 243 ? 5.860 -5.643 12.435 1.00 94.56 243 PHE A O 1
ATOM 1987 N N . GLN A 1 244 ? 5.245 -7.615 13.312 1.00 95.50 244 GLN A N 1
ATOM 1988 C CA . GLN A 1 244 ? 6.542 -7.884 13.947 1.00 95.50 244 GLN A CA 1
ATOM 1989 C C . GLN A 1 244 ? 7.677 -8.009 12.922 1.00 95.50 244 GLN A C 1
ATOM 1991 O O . GLN A 1 244 ? 8.774 -7.500 13.149 1.00 95.50 244 GLN A O 1
ATOM 1996 N N . SER A 1 245 ? 7.416 -8.638 11.772 1.00 90.19 245 SER A N 1
ATOM 1997 C CA . SER A 1 245 ? 8.380 -8.733 10.672 1.00 90.19 245 SER A CA 1
ATOM 1998 C C . SER A 1 245 ? 8.731 -7.353 10.105 1.00 90.19 245 SER A C 1
ATOM 2000 O O . SER A 1 245 ? 9.912 -7.021 10.008 1.00 90.19 245 SER A O 1
ATOM 2002 N N . ASN A 1 246 ? 7.729 -6.511 9.831 1.00 90.31 246 ASN A N 1
ATOM 2003 C CA . ASN A 1 246 ? 7.926 -5.133 9.374 1.00 90.31 246 ASN A CA 1
ATOM 2004 C C . ASN A 1 246 ? 8.705 -4.294 10.399 1.00 90.31 246 ASN A C 1
ATOM 2006 O O . ASN A 1 246 ? 9.614 -3.551 10.031 1.00 90.31 246 ASN A O 1
ATOM 2010 N N . LEU A 1 247 ? 8.385 -4.428 11.690 1.00 94.44 247 LEU A N 1
ATOM 2011 C CA . LEU A 1 247 ? 9.101 -3.742 12.766 1.00 94.44 247 LEU A CA 1
ATOM 2012 C C . LEU A 1 247 ? 10.562 -4.203 12.854 1.00 94.44 247 LEU A C 1
ATOM 2014 O O . LEU A 1 247 ? 11.462 -3.381 13.032 1.00 94.44 247 LEU A O 1
ATOM 2018 N N . GLY A 1 248 ? 10.805 -5.507 12.698 1.00 93.31 248 GLY A N 1
ATOM 2019 C CA . GLY A 1 248 ? 12.142 -6.083 12.593 1.00 93.31 248 GLY A CA 1
ATOM 2020 C C . GLY A 1 248 ? 12.924 -5.502 11.415 1.00 93.31 248 GLY A C 1
ATOM 2021 O O . GLY A 1 248 ? 14.034 -5.016 11.611 1.00 93.31 248 GLY A O 1
ATOM 2022 N N . ALA A 1 249 ? 12.321 -5.464 10.223 1.00 87.50 249 ALA A N 1
ATOM 2023 C CA . ALA A 1 249 ? 12.932 -4.893 9.023 1.00 87.50 249 ALA A CA 1
ATOM 2024 C C . ALA A 1 249 ? 13.297 -3.412 9.207 1.00 87.50 249 ALA A C 1
ATOM 2026 O O . ALA A 1 249 ? 14.423 -3.017 8.914 1.00 87.50 249 ALA A O 1
ATOM 2027 N N . LEU A 1 250 ? 12.389 -2.607 9.769 1.00 91.25 250 LEU A N 1
ATOM 2028 C CA . LEU A 1 250 ? 12.633 -1.192 10.057 1.00 91.25 250 LEU A CA 1
ATOM 2029 C C . LEU A 1 250 ? 13.789 -0.998 11.056 1.00 91.25 250 LEU A C 1
ATOM 2031 O O . LEU A 1 250 ? 14.644 -0.140 10.845 1.00 91.25 250 LEU A O 1
ATOM 2035 N N . ARG A 1 251 ? 13.859 -1.814 12.118 1.00 92.94 251 ARG A N 1
ATOM 2036 C CA . ARG A 1 251 ? 14.969 -1.784 13.089 1.00 92.94 251 ARG A CA 1
ATOM 2037 C C . ARG A 1 251 ? 16.298 -2.210 12.454 1.00 92.94 251 ARG A C 1
ATOM 2039 O O . ARG A 1 251 ? 17.330 -1.612 12.741 1.00 92.94 251 ARG A O 1
ATOM 2046 N N . SER A 1 252 ? 16.275 -3.207 11.572 1.00 90.94 252 SER A N 1
ATOM 2047 C CA . SER A 1 252 ? 17.453 -3.705 10.851 1.00 90.94 252 SER A CA 1
ATOM 2048 C C . SER A 1 252 ? 17.888 -2.823 9.679 1.00 90.94 252 SER A C 1
ATOM 2050 O O . SER A 1 252 ? 18.995 -3.001 9.174 1.00 90.94 252 SER A O 1
ATOM 2052 N N . ALA A 1 253 ? 17.071 -1.857 9.252 1.00 87.25 253 ALA A N 1
ATOM 2053 C CA . ALA A 1 253 ? 17.423 -0.931 8.180 1.00 87.25 253 ALA A CA 1
ATOM 2054 C C . ALA A 1 253 ? 18.530 0.065 8.577 1.00 87.25 253 ALA A C 1
ATOM 2056 O O . ALA A 1 253 ? 19.069 0.728 7.700 1.00 87.25 253 ALA A O 1
ATOM 2057 N N . HIS A 1 254 ? 18.897 0.161 9.865 1.00 85.25 254 HIS A N 1
ATOM 2058 C CA . HIS A 1 254 ? 19.912 1.099 10.377 1.00 85.25 254 HIS A CA 1
ATOM 2059 C C . HIS A 1 254 ? 19.651 2.555 9.951 1.00 85.25 254 HIS A C 1
ATOM 2061 O O . HIS A 1 254 ? 20.571 3.302 9.616 1.00 85.25 254 HIS A O 1
ATOM 2067 N N . LEU A 1 255 ? 18.376 2.950 9.965 1.00 90.31 255 LEU A N 1
ATOM 2068 C CA . LEU A 1 255 ? 17.952 4.310 9.657 1.00 90.31 255 LEU A CA 1
ATOM 2069 C C . LEU A 1 255 ? 18.597 5.319 10.626 1.00 90.31 255 LEU A C 1
ATOM 2071 O O . LEU A 1 255 ? 18.675 5.042 11.827 1.00 90.31 255 LEU A O 1
ATOM 2075 N N . PRO A 1 256 ? 19.036 6.489 10.132 1.00 91.12 256 PRO A N 1
ATOM 2076 C CA . PRO A 1 256 ? 19.517 7.577 10.976 1.00 91.12 256 PRO A CA 1
ATOM 2077 C C . PRO A 1 256 ? 18.522 7.953 12.088 1.00 91.12 256 PRO A C 1
ATOM 2079 O O . PRO A 1 256 ? 17.308 7.974 11.878 1.00 91.12 256 PRO A O 1
ATOM 2082 N N . ILE A 1 257 ? 19.044 8.251 13.281 1.00 91.00 257 ILE A N 1
ATOM 2083 C CA . ILE A 1 257 ? 18.262 8.521 14.505 1.00 91.00 257 ILE A CA 1
ATOM 2084 C C . ILE A 1 257 ? 17.355 9.756 14.389 1.00 91.00 257 ILE A C 1
ATOM 2086 O O . ILE A 1 257 ? 16.309 9.838 15.030 1.00 91.00 257 ILE A O 1
ATOM 2090 N N . ASP A 1 258 ? 17.781 10.721 13.581 1.00 90.88 258 ASP A N 1
ATOM 2091 C CA . ASP A 1 258 ? 17.067 11.941 13.224 1.00 90.88 258 ASP A CA 1
ATOM 2092 C C . ASP A 1 258 ? 15.932 11.677 12.230 1.00 90.88 258 ASP A C 1
ATOM 2094 O O . ASP A 1 258 ? 14.972 12.437 12.202 1.00 90.88 258 ASP A O 1
ATOM 2098 N N . ILE A 1 259 ? 16.001 10.577 11.472 1.00 91.88 259 ILE A N 1
ATOM 2099 C CA . ILE A 1 259 ? 14.925 10.129 10.582 1.00 91.88 259 ILE A CA 1
ATOM 2100 C C . ILE A 1 259 ? 13.906 9.275 11.344 1.00 91.88 259 ILE A C 1
ATOM 2102 O O . ILE A 1 259 ? 12.700 9.477 11.227 1.00 91.88 259 ILE A O 1
ATOM 2106 N N . VAL A 1 260 ? 14.387 8.296 12.116 1.00 94.25 260 VAL A N 1
ATOM 2107 C CA . VAL A 1 260 ? 13.547 7.390 12.907 1.00 94.25 260 VAL A CA 1
ATOM 2108 C C . VAL A 1 260 ? 14.025 7.387 14.348 1.00 94.25 260 VAL A C 1
ATOM 2110 O O . VAL A 1 260 ? 14.998 6.723 14.709 1.00 94.25 260 VAL A O 1
ATOM 2113 N N . ASN A 1 261 ? 13.285 8.092 15.200 1.00 94.12 261 ASN A N 1
ATOM 2114 C CA . ASN A 1 261 ? 13.544 8.090 16.630 1.00 94.12 261 ASN A CA 1
ATOM 2115 C C . ASN A 1 261 ? 13.096 6.747 17.262 1.00 94.12 261 ASN A C 1
ATOM 2117 O O . ASN A 1 261 ? 11.910 6.407 17.187 1.00 94.12 261 ASN A O 1
ATOM 2121 N N . PRO A 1 262 ? 13.980 5.995 17.948 1.00 94.31 262 PRO A N 1
ATOM 2122 C CA . PRO A 1 262 ? 13.650 4.697 18.536 1.00 94.31 262 PRO A CA 1
ATOM 2123 C C . PRO A 1 262 ? 12.561 4.758 19.607 1.00 94.31 262 PRO A C 1
ATOM 2125 O O . PRO A 1 262 ? 11.745 3.844 19.698 1.00 94.31 262 PRO A O 1
ATOM 2128 N N . SER A 1 263 ? 12.511 5.829 20.404 1.00 95.62 263 SER A N 1
ATOM 2129 C CA . SER A 1 263 ? 11.465 6.010 21.416 1.00 95.62 263 SER A CA 1
ATOM 2130 C C . SER A 1 263 ? 10.105 6.209 20.757 1.00 95.62 263 SER A C 1
ATOM 2132 O O . SER A 1 263 ? 9.131 5.586 21.171 1.00 95.62 263 SER A O 1
ATOM 2134 N N . SER A 1 264 ? 10.042 7.014 19.692 1.00 96.44 264 SER A N 1
ATOM 2135 C CA . SER A 1 264 ? 8.824 7.158 18.891 1.00 96.44 264 SER A CA 1
ATOM 2136 C C . SER A 1 264 ? 8.425 5.845 18.228 1.00 96.44 264 SER A C 1
ATOM 2138 O O . SER A 1 264 ? 7.260 5.472 18.288 1.00 96.44 264 SER A O 1
ATOM 2140 N N . LEU A 1 265 ? 9.376 5.100 17.659 1.00 97.25 265 LEU A N 1
ATOM 2141 C CA . LEU A 1 265 ? 9.084 3.802 17.054 1.00 97.25 265 LEU A CA 1
ATOM 2142 C C . LEU A 1 265 ? 8.528 2.799 18.078 1.00 97.25 265 LEU A C 1
ATOM 2144 O O . LEU A 1 265 ? 7.586 2.072 17.775 1.00 97.25 265 LEU A O 1
ATOM 2148 N N . ASN A 1 266 ? 9.063 2.783 19.300 1.00 97.25 266 ASN A N 1
ATOM 2149 C CA . ASN A 1 266 ? 8.537 1.938 20.372 1.00 97.25 266 ASN A CA 1
ATOM 2150 C C . ASN A 1 266 ? 7.115 2.354 20.780 1.00 97.25 266 ASN A C 1
ATOM 2152 O O . ASN A 1 266 ? 6.262 1.489 20.940 1.00 97.25 266 ASN A O 1
ATOM 2156 N N . GLN A 1 267 ? 6.815 3.655 20.859 1.00 97.88 267 GLN A N 1
ATOM 2157 C CA . GLN A 1 267 ? 5.451 4.135 21.130 1.00 97.88 267 GLN A CA 1
ATOM 2158 C C . GLN A 1 267 ? 4.456 3.734 20.032 1.00 97.88 267 GLN A C 1
ATOM 2160 O O . GLN A 1 267 ? 3.325 3.337 20.332 1.00 97.88 267 GLN A O 1
ATOM 2165 N N . ILE A 1 268 ? 4.876 3.818 18.764 1.00 98.50 268 ILE A N 1
ATOM 2166 C CA . ILE A 1 268 ? 4.088 3.330 17.627 1.00 98.50 268 ILE A CA 1
ATOM 2167 C C . ILE A 1 268 ? 3.845 1.828 17.783 1.00 98.50 268 ILE A C 1
ATOM 2169 O O . ILE A 1 268 ? 2.702 1.383 17.682 1.00 98.50 268 ILE A O 1
ATOM 2173 N N . ALA A 1 269 ? 4.889 1.053 18.086 1.00 98.19 269 ALA A N 1
ATOM 2174 C CA . ALA A 1 269 ? 4.775 -0.391 18.231 1.00 98.19 269 ALA A CA 1
ATOM 2175 C C . ALA A 1 269 ? 3.836 -0.803 19.373 1.00 98.19 269 ALA A C 1
ATOM 2177 O O . ALA A 1 269 ? 2.925 -1.600 19.154 1.00 98.19 269 ALA A O 1
ATOM 2178 N N . ASP A 1 270 ? 3.970 -0.184 20.546 1.00 98.19 270 ASP A N 1
ATOM 2179 C CA . ASP A 1 270 ? 3.090 -0.430 21.690 1.00 98.19 270 ASP A CA 1
ATOM 2180 C C . ASP A 1 270 ? 1.624 -0.118 21.358 1.00 98.19 270 ASP A C 1
ATOM 2182 O O . ASP A 1 270 ? 0.711 -0.849 21.751 1.00 98.19 270 ASP A O 1
ATOM 2186 N N . THR A 1 271 ? 1.384 0.975 20.628 1.00 98.50 271 THR A N 1
ATOM 2187 C CA . THR A 1 271 ? 0.043 1.381 20.181 1.00 98.50 271 THR A CA 1
ATOM 2188 C C . THR A 1 271 ? -0.535 0.372 19.192 1.00 98.50 271 THR A C 1
ATOM 2190 O O . THR A 1 271 ? -1.689 -0.034 19.327 1.00 98.50 271 THR A O 1
ATOM 2193 N N . MET A 1 272 ? 0.274 -0.087 18.237 1.00 98.12 272 MET A N 1
ATOM 2194 C CA . MET A 1 272 ? -0.126 -1.079 17.242 1.00 98.12 272 MET A CA 1
ATOM 2195 C C . MET A 1 272 ? -0.459 -2.434 17.870 1.00 98.12 272 MET A C 1
ATOM 2197 O O . MET A 1 272 ? -1.485 -3.034 17.548 1.00 98.12 272 MET A O 1
ATOM 2201 N N . GLU A 1 273 ? 0.360 -2.905 18.810 1.00 97.94 273 GLU A N 1
ATOM 2202 C CA . GLU A 1 273 ? 0.104 -4.149 19.539 1.00 97.94 273 GLU A CA 1
ATOM 2203 C C . GLU A 1 273 ? -1.151 -4.057 20.413 1.00 97.94 273 GLU A C 1
ATOM 2205 O O . GLU A 1 273 ? -1.942 -5.003 20.470 1.00 97.94 273 GLU A O 1
ATOM 2210 N N . LYS A 1 274 ? -1.374 -2.914 21.077 1.00 98.25 274 LYS A N 1
ATOM 2211 C CA . LYS A 1 274 ? -2.623 -2.655 21.809 1.00 98.25 274 LYS A CA 1
ATOM 2212 C C . LYS A 1 274 ? -3.826 -2.688 20.870 1.00 98.25 274 LYS A C 1
ATOM 2214 O O . LYS A 1 274 ? -4.793 -3.375 21.187 1.00 98.25 274 LYS A O 1
ATOM 2219 N N . ALA A 1 275 ? -3.749 -2.031 19.715 1.00 98.19 275 ALA A N 1
ATOM 2220 C CA . ALA A 1 275 ? -4.824 -2.020 18.728 1.00 98.19 275 ALA A CA 1
ATOM 2221 C C . ALA A 1 275 ? -5.156 -3.428 18.208 1.00 98.19 275 ALA A C 1
ATOM 2223 O O . ALA A 1 275 ? -6.331 -3.779 18.159 1.00 98.19 275 ALA A O 1
ATOM 2224 N N . LEU A 1 276 ? -4.159 -4.278 17.920 1.00 97.50 276 LEU A N 1
ATOM 2225 C CA . LEU A 1 276 ? -4.402 -5.681 17.546 1.00 97.50 276 LEU A CA 1
ATOM 2226 C C . LEU A 1 276 ? -5.149 -6.462 18.635 1.00 97.50 276 LEU A C 1
ATOM 2228 O O . LEU A 1 276 ? -5.987 -7.303 18.316 1.00 97.50 276 LEU A O 1
ATOM 2232 N N . ARG A 1 277 ? -4.865 -6.197 19.918 1.00 97.50 277 ARG A N 1
ATOM 2233 C CA . ARG A 1 277 ? -5.581 -6.834 21.036 1.00 97.50 277 ARG A CA 1
ATOM 2234 C C . ARG A 1 277 ? -7.009 -6.309 21.178 1.00 97.50 277 ARG A C 1
ATOM 2236 O O . ARG A 1 277 ? -7.927 -7.116 21.277 1.00 97.50 277 ARG A O 1
ATOM 2243 N N . VAL A 1 278 ? -7.188 -4.986 21.181 1.00 98.19 278 VAL A N 1
ATOM 2244 C CA . VAL A 1 278 ? -8.494 -4.322 21.356 1.00 98.19 278 VAL A CA 1
ATOM 2245 C C . VAL A 1 278 ? -9.437 -4.655 20.198 1.00 98.19 278 VAL A C 1
ATOM 2247 O O . VAL A 1 278 ? -10.582 -5.034 20.421 1.00 98.19 278 VAL A O 1
ATOM 2250 N N . TYR A 1 279 ? -8.936 -4.595 18.964 1.00 98.00 279 TYR A N 1
ATOM 2251 C CA . TYR A 1 279 ? -9.719 -4.787 17.742 1.00 98.00 279 TYR A CA 1
ATOM 2252 C C . TYR A 1 279 ?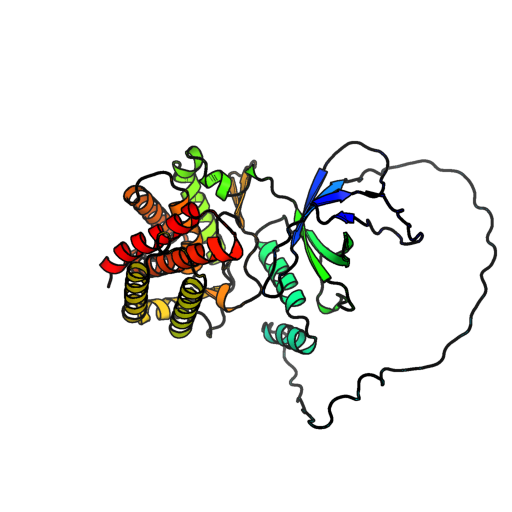 -9.630 -6.196 17.155 1.00 98.00 279 TYR A C 1
ATOM 2254 O O . TYR A 1 279 ? -10.031 -6.412 16.010 1.00 98.00 279 TYR A O 1
ATOM 2262 N N . LYS A 1 280 ? -9.159 -7.183 17.932 1.00 98.12 280 LYS A N 1
ATOM 2263 C CA . LYS A 1 280 ? -9.044 -8.583 17.496 1.00 98.12 280 LYS A CA 1
ATOM 2264 C C . LYS A 1 280 ? -10.328 -9.090 16.833 1.00 98.12 280 LYS A C 1
ATOM 2266 O O . LYS A 1 280 ? -10.281 -9.587 15.711 1.00 98.12 280 LYS A O 1
ATOM 2271 N N . SER A 1 281 ? -11.469 -8.927 17.504 1.00 97.94 281 SER A N 1
ATOM 2272 C CA . SER A 1 281 ? -12.764 -9.398 16.998 1.00 97.94 281 SER A CA 1
ATOM 2273 C C . SER A 1 281 ? -13.169 -8.704 15.698 1.00 97.94 281 SER A C 1
ATOM 2275 O O . SER A 1 281 ? -13.749 -9.345 14.828 1.00 97.94 281 SER A O 1
ATOM 2277 N N . SER A 1 282 ? -12.836 -7.420 15.538 1.00 98.19 282 SER A N 1
ATOM 2278 C CA . SER A 1 282 ? -13.102 -6.671 14.309 1.00 98.19 282 SER A CA 1
ATOM 2279 C C . SER A 1 282 ? -12.272 -7.204 13.141 1.00 98.19 282 SER A C 1
ATOM 2281 O O . SER A 1 282 ? -12.829 -7.451 12.080 1.00 98.19 282 SER A O 1
ATOM 2283 N N . PHE A 1 283 ? -10.972 -7.467 13.324 1.00 98.06 283 PHE A N 1
ATOM 2284 C CA . PHE A 1 283 ? -10.154 -8.102 12.279 1.00 98.06 283 PHE A CA 1
ATOM 2285 C C . PHE A 1 283 ? -10.665 -9.505 11.914 1.00 98.06 283 PHE A C 1
ATOM 2287 O O . PHE A 1 283 ? -10.758 -9.848 10.737 1.00 98.06 283 PHE A O 1
ATOM 2294 N N . GLU A 1 284 ? -11.059 -10.307 12.907 1.00 97.62 284 GLU A N 1
ATOM 2295 C CA . GLU A 1 284 ? -11.651 -11.630 12.668 1.00 97.62 284 GLU A CA 1
ATOM 2296 C C . GLU A 1 284 ? -13.007 -11.548 11.942 1.00 97.62 284 GLU A C 1
ATOM 2298 O O . GLU A 1 284 ? -13.305 -12.392 11.098 1.00 97.62 284 GLU A O 1
ATOM 2303 N N . GLU A 1 285 ? -13.835 -10.541 12.236 1.00 97.56 285 GLU A N 1
ATOM 2304 C CA . GLU A 1 285 ? -15.089 -10.276 11.516 1.00 97.56 285 GLU A CA 1
ATOM 2305 C C . GLU A 1 285 ? -14.812 -9.939 10.045 1.00 97.56 285 GLU A C 1
ATOM 2307 O O . GLU A 1 285 ? -15.478 -10.472 9.159 1.00 97.56 285 GLU A O 1
ATOM 2312 N N . ARG A 1 286 ? -13.781 -9.135 9.761 1.00 97.44 286 ARG A N 1
ATOM 2313 C CA . ARG A 1 286 ? -13.370 -8.813 8.385 1.00 97.44 286 ARG A CA 1
ATOM 2314 C C . ARG A 1 286 ? -12.942 -10.055 7.607 1.00 97.44 286 ARG A C 1
ATOM 2316 O O . ARG A 1 286 ? -13.386 -10.246 6.473 1.00 97.44 286 ARG A O 1
ATOM 2323 N N . GLN A 1 287 ? -12.168 -10.942 8.234 1.00 96.69 287 GLN A N 1
ATOM 2324 C CA . GLN A 1 287 ? -11.818 -12.241 7.657 1.00 96.69 287 GLN A CA 1
ATOM 2325 C C . GLN A 1 287 ? -13.062 -13.076 7.327 1.00 96.69 287 GLN A C 1
ATOM 2327 O O . GLN A 1 287 ? -13.217 -13.539 6.196 1.00 96.69 287 GLN A O 1
ATOM 2332 N N . LYS A 1 288 ? -13.979 -13.223 8.291 1.00 96.62 288 LYS A N 1
ATOM 2333 C CA . LYS A 1 288 ? -15.225 -13.992 8.125 1.00 96.62 288 LYS A CA 1
ATOM 2334 C C . LYS A 1 288 ? -16.140 -13.411 7.046 1.00 96.62 288 LYS A C 1
ATOM 2336 O O . LYS A 1 288 ? -16.792 -14.169 6.337 1.00 96.62 288 LYS A O 1
ATOM 2341 N N . ASN A 1 289 ? -16.148 -12.090 6.891 1.00 96.19 289 ASN A N 1
ATOM 2342 C CA . ASN A 1 289 ? -16.975 -11.377 5.919 1.00 96.19 289 ASN A CA 1
ATOM 2343 C C . ASN A 1 289 ? -16.334 -11.276 4.522 1.00 96.19 289 ASN A C 1
ATOM 2345 O O . ASN A 1 289 ? -16.810 -10.505 3.690 1.00 96.19 289 ASN A O 1
ATOM 2349 N N . GLY A 1 290 ? -15.253 -12.018 4.247 1.00 96.19 290 GLY A N 1
ATOM 2350 C CA . GLY A 1 290 ? -14.633 -12.066 2.918 1.00 96.19 290 GLY A CA 1
ATOM 2351 C C . GLY A 1 290 ? -13.935 -10.766 2.503 1.00 96.19 290 GLY A C 1
ATOM 2352 O O . GLY A 1 290 ? -13.828 -10.477 1.307 1.00 96.19 290 GLY A O 1
ATOM 2353 N N . GLN A 1 291 ? -13.476 -9.978 3.481 1.00 98.00 291 GLN A N 1
ATOM 2354 C CA . GLN A 1 291 ? -12.724 -8.739 3.244 1.00 98.00 291 GLN A CA 1
ATOM 2355 C C . GLN A 1 291 ? -11.230 -8.986 2.995 1.00 98.00 291 GLN A C 1
ATOM 2357 O O . GLN A 1 291 ? -10.494 -8.053 2.687 1.00 98.00 291 GLN A O 1
ATOM 2362 N N . ILE A 1 292 ? -10.778 -10.236 3.113 1.00 98.38 292 ILE A N 1
ATOM 2363 C CA . ILE A 1 292 ? -9.423 -10.660 2.756 1.00 98.38 292 ILE A CA 1
ATOM 2364 C C . ILE A 1 292 ? -9.478 -11.205 1.337 1.00 98.38 292 ILE A C 1
ATOM 2366 O O . ILE A 1 292 ? -10.184 -12.180 1.060 1.00 98.38 292 ILE A O 1
ATOM 2370 N N . ARG A 1 293 ? -8.771 -10.546 0.425 1.00 98.06 293 ARG A N 1
ATOM 2371 C CA . ARG A 1 293 ? -8.840 -10.813 -1.016 1.00 98.06 293 ARG A CA 1
ATOM 2372 C C . ARG A 1 293 ? -7.455 -10.763 -1.633 1.00 98.06 293 ARG A C 1
ATOM 2374 O O . ARG A 1 293 ? -6.510 -10.333 -0.983 1.00 98.06 293 ARG A O 1
ATOM 2381 N N . ARG A 1 294 ? -7.335 -11.216 -2.882 1.00 95.56 294 ARG A N 1
ATOM 2382 C CA . ARG A 1 294 ? -6.125 -11.073 -3.701 1.00 95.56 294 ARG A CA 1
ATOM 2383 C C . ARG A 1 294 ? -5.966 -9.615 -4.148 1.00 95.56 294 ARG A C 1
ATOM 2385 O O . ARG A 1 294 ? -6.301 -9.268 -5.275 1.00 95.56 294 ARG A O 1
ATOM 2392 N N . CYS A 1 295 ? -5.528 -8.773 -3.226 1.00 96.50 295 CYS A N 1
ATOM 2393 C CA . CYS A 1 295 ? -5.278 -7.347 -3.397 1.00 96.50 295 CYS A CA 1
ATOM 2394 C C . CYS A 1 295 ? -4.003 -7.068 -4.194 1.00 96.50 295 CYS A C 1
ATOM 2396 O O . CYS A 1 295 ? -3.281 -7.983 -4.592 1.00 96.50 295 CYS A O 1
ATOM 2398 N N . HIS A 1 296 ? -3.714 -5.786 -4.410 1.00 93.06 296 HIS A N 1
ATOM 2399 C CA . HIS A 1 296 ? -2.487 -5.367 -5.072 1.00 93.06 296 HIS A CA 1
ATOM 2400 C C . HIS A 1 296 ? -1.238 -5.633 -4.217 1.00 93.06 296 HIS A C 1
ATOM 2402 O O . HIS A 1 296 ? -0.188 -6.021 -4.731 1.00 93.06 296 HIS A O 1
ATOM 2408 N N . GLY A 1 297 ? -1.333 -5.398 -2.906 1.00 88.06 297 GLY A N 1
ATOM 2409 C CA . GLY A 1 297 ? -0.255 -5.617 -1.937 1.00 88.06 297 GLY A CA 1
ATOM 2410 C C . GLY A 1 297 ? 0.751 -4.464 -1.843 1.00 88.06 297 GLY A C 1
ATOM 2411 O O . GLY A 1 297 ? 1.332 -4.251 -0.779 1.00 88.06 297 GLY A O 1
ATOM 2412 N N . ASP A 1 298 ? 0.907 -3.684 -2.917 1.00 88.44 298 ASP A N 1
ATOM 2413 C CA . ASP A 1 298 ? 1.744 -2.472 -2.977 1.00 88.44 298 ASP A CA 1
ATOM 2414 C C . ASP A 1 298 ? 1.056 -1.324 -3.742 1.00 88.44 298 ASP A C 1
ATOM 2416 O O . ASP A 1 298 ? 1.565 -0.841 -4.752 1.00 88.44 298 ASP A O 1
ATOM 2420 N N . LEU A 1 299 ? -0.180 -0.966 -3.368 1.00 95.06 299 LEU A N 1
ATOM 2421 C CA . LEU A 1 299 ? -1.012 0.020 -4.085 1.00 95.06 299 LEU A CA 1
ATOM 2422 C C . LEU A 1 299 ? -0.518 1.474 -3.891 1.00 95.06 299 LEU A C 1
ATOM 2424 O O . LEU A 1 299 ? -1.239 2.338 -3.394 1.00 95.06 299 LEU A O 1
ATOM 2428 N N . LYS A 1 300 ? 0.742 1.746 -4.240 1.00 91.69 300 LYS A N 1
ATOM 2429 C CA . LYS A 1 300 ? 1.396 3.056 -4.117 1.00 91.69 300 LYS A CA 1
ATOM 2430 C C . LYS A 1 300 ? 1.285 3.878 -5.398 1.00 91.69 300 LYS A C 1
ATOM 2432 O O . LYS A 1 300 ? 1.137 3.320 -6.478 1.00 91.69 300 LYS A O 1
ATOM 2437 N N . ALA A 1 301 ? 1.449 5.200 -5.332 1.00 91.94 301 ALA A N 1
ATOM 2438 C CA . ALA A 1 301 ? 1.227 6.078 -6.488 1.00 91.94 301 ALA A CA 1
ATOM 2439 C C . ALA A 1 301 ? 2.138 5.775 -7.700 1.00 91.94 301 ALA A C 1
ATOM 2441 O O . ALA A 1 301 ? 1.768 6.059 -8.837 1.00 91.94 301 ALA A O 1
ATOM 2442 N N . ASN A 1 302 ? 3.301 5.157 -7.475 1.00 86.00 302 ASN A N 1
ATOM 2443 C CA . ASN A 1 302 ? 4.215 4.703 -8.532 1.00 86.00 302 ASN A CA 1
ATOM 2444 C C . ASN A 1 302 ? 3.762 3.421 -9.252 1.00 86.00 302 ASN A C 1
ATOM 2446 O O . ASN A 1 302 ? 4.398 3.037 -10.225 1.00 86.00 302 ASN A O 1
ATOM 2450 N N . ASN A 1 303 ? 2.685 2.787 -8.794 1.00 87.62 303 ASN A N 1
ATOM 2451 C CA . ASN A 1 303 ? 2.087 1.576 -9.363 1.00 87.62 303 ASN A CA 1
ATOM 2452 C C . ASN A 1 303 ? 0.718 1.875 -10.004 1.00 87.62 303 ASN A C 1
ATOM 2454 O O . ASN A 1 303 ? -0.037 0.981 -10.383 1.00 87.62 303 ASN A O 1
ATOM 2458 N N . LEU A 1 304 ? 0.377 3.163 -10.120 1.00 92.25 304 LEU A N 1
ATOM 2459 C CA . LEU A 1 304 ? -0.838 3.635 -10.760 1.00 92.25 304 LEU A CA 1
ATOM 2460 C C . LEU A 1 304 ? -0.471 4.651 -11.839 1.00 92.25 304 LEU A C 1
ATOM 2462 O O . LEU A 1 304 ? 0.354 5.544 -11.634 1.00 92.25 304 LEU A O 1
ATOM 2466 N N . PHE A 1 305 ? -1.121 4.544 -12.990 1.00 88.62 305 PHE A N 1
ATOM 2467 C CA . PHE A 1 305 ? -1.034 5.559 -14.030 1.00 88.62 305 PHE A CA 1
ATOM 2468 C C . PHE A 1 305 ? -2.421 5.951 -14.507 1.00 88.62 305 PHE A C 1
ATOM 2470 O O . PHE A 1 305 ? -3.387 5.200 -14.391 1.00 88.62 305 PHE A O 1
ATOM 2477 N N . THR A 1 306 ? -2.519 7.157 -15.034 1.00 89.31 306 THR A N 1
ATOM 2478 C CA . THR A 1 306 ? -3.759 7.752 -15.485 1.00 89.31 306 THR A CA 1
ATOM 2479 C C . THR A 1 306 ? -3.752 7.852 -17.003 1.00 89.31 306 THR A C 1
ATOM 2481 O O . THR A 1 306 ? -2.716 7.984 -17.662 1.00 89.31 306 THR A O 1
ATOM 2484 N N . GLN A 1 307 ? -4.938 7.774 -17.583 1.00 83.75 307 GLN A N 1
ATOM 2485 C CA . GLN A 1 307 ? -5.164 8.100 -18.974 1.00 83.75 307 GLN A CA 1
ATOM 2486 C C . GLN A 1 307 ? -6.406 8.968 -19.038 1.00 83.75 307 GLN A C 1
ATOM 2488 O O . GLN A 1 307 ? -7.475 8.575 -18.570 1.00 83.75 307 GLN A O 1
ATOM 2493 N N . ASN A 1 308 ? -6.254 10.149 -19.624 1.00 74.06 308 ASN A N 1
ATOM 2494 C CA . ASN A 1 308 ? -7.385 10.994 -19.952 1.00 74.06 308 ASN A CA 1
ATOM 2495 C C . ASN A 1 308 ? -7.752 10.729 -21.413 1.00 74.06 308 ASN A C 1
ATOM 2497 O O . ASN A 1 308 ? -6.928 10.927 -22.308 1.00 74.06 308 ASN A O 1
ATOM 2501 N N . ASN A 1 309 ? -8.948 10.205 -21.655 1.00 69.69 309 ASN A N 1
ATOM 2502 C CA . ASN A 1 309 ? -9.460 9.986 -23.004 1.00 69.69 309 ASN A CA 1
ATOM 2503 C C . ASN A 1 309 ? -10.881 10.550 -23.124 1.00 69.69 309 ASN A C 1
ATOM 2505 O O . ASN A 1 309 ? -11.410 11.151 -22.194 1.00 69.69 309 ASN A O 1
ATOM 2509 N N . SER A 1 310 ? -11.524 10.353 -24.272 1.00 65.62 310 SER A N 1
ATOM 2510 C CA . SER A 1 310 ? -12.889 10.827 -24.534 1.00 65.62 310 SER A CA 1
ATOM 2511 C C . SER A 1 310 ? -13.942 10.292 -23.548 1.00 65.62 310 SER A C 1
ATOM 2513 O O . SER A 1 310 ? -15.031 10.848 -23.476 1.00 65.62 310 SER A O 1
ATOM 2515 N N . SER A 1 311 ? -13.634 9.228 -22.795 1.00 62.84 311 SER A N 1
ATOM 2516 C CA . SER A 1 311 ? -14.481 8.647 -21.738 1.00 62.84 311 SER A CA 1
ATOM 2517 C C . SER A 1 311 ? -14.157 9.176 -20.331 1.00 62.84 311 SER A C 1
ATOM 2519 O O . SER A 1 311 ? -14.762 8.723 -19.361 1.00 62.84 311 SER A O 1
ATOM 2521 N N . GLY A 1 312 ? -13.221 10.123 -20.209 1.00 70.12 312 GLY A N 1
ATOM 2522 C CA . GLY A 1 312 ? -12.823 10.766 -18.959 1.00 70.12 312 GLY A CA 1
ATOM 2523 C C . GLY A 1 312 ? -11.490 10.273 -18.390 1.00 70.12 312 GLY A C 1
ATOM 2524 O O . GLY A 1 312 ? -10.696 9.602 -19.055 1.00 70.12 312 GLY A O 1
ATOM 2525 N N . PHE A 1 313 ? -11.247 10.642 -17.133 1.00 80.12 313 PHE A N 1
ATOM 2526 C CA . PHE A 1 313 ? -10.063 10.259 -16.369 1.00 80.12 313 PHE A CA 1
ATOM 2527 C C . PHE A 1 313 ? -10.185 8.816 -15.872 1.00 80.12 313 PHE A C 1
ATOM 2529 O O . PHE A 1 313 ? -11.087 8.461 -15.106 1.00 80.12 313 PHE A O 1
ATOM 2536 N N . ARG A 1 314 ? -9.251 7.966 -16.295 1.00 87.75 314 ARG A N 1
ATOM 2537 C CA . ARG A 1 314 ? -9.164 6.576 -15.855 1.00 87.75 314 ARG A CA 1
ATOM 2538 C C . ARG A 1 314 ? -7.825 6.302 -15.206 1.00 87.75 314 ARG A C 1
ATOM 2540 O O . ARG A 1 314 ? -6.794 6.695 -15.742 1.00 87.75 314 ARG A O 1
ATOM 2547 N N . VAL A 1 315 ? -7.857 5.581 -14.097 1.00 91.25 315 VAL A N 1
ATOM 2548 C CA . VAL A 1 315 ? -6.681 5.079 -13.400 1.00 91.25 315 VAL A CA 1
ATOM 2549 C C . VAL A 1 315 ? -6.529 3.596 -13.716 1.00 91.25 315 VAL A C 1
ATOM 2551 O O . VAL A 1 315 ? -7.496 2.833 -13.707 1.00 91.25 315 VAL A O 1
ATOM 2554 N N . TYR A 1 316 ? -5.304 3.200 -14.020 1.00 90.69 316 TYR A N 1
ATOM 2555 C CA . TYR A 1 316 ? -4.898 1.827 -14.248 1.00 90.69 316 TYR A CA 1
ATOM 2556 C C . TYR A 1 316 ? -3.904 1.423 -13.167 1.00 90.69 316 TYR A C 1
ATOM 2558 O O . TYR A 1 316 ? -3.009 2.194 -12.820 1.00 90.69 316 TYR A O 1
ATOM 2566 N N . ILE A 1 317 ? -4.081 0.209 -12.655 1.00 91.12 317 ILE A N 1
ATOM 2567 C CA . ILE A 1 317 ? -3.300 -0.361 -11.559 1.00 91.12 317 ILE A CA 1
ATOM 2568 C C . ILE A 1 317 ? -2.376 -1.423 -12.149 1.00 91.12 317 ILE A C 1
ATOM 2570 O O . ILE A 1 317 ? -2.828 -2.265 -12.931 1.00 91.12 317 ILE A O 1
ATOM 2574 N N . ILE A 1 318 ? -1.094 -1.365 -11.805 1.00 85.12 318 ILE A N 1
ATOM 2575 C CA . ILE A 1 318 ? -0.050 -2.218 -12.367 1.00 85.12 318 ILE A CA 1
ATOM 2576 C C . ILE A 1 318 ? 0.970 -2.597 -11.302 1.00 85.12 318 ILE A C 1
ATOM 2578 O O . ILE A 1 318 ? 1.119 -1.881 -10.327 1.00 85.12 318 ILE A O 1
ATOM 2582 N N . ASP A 1 319 ? 1.756 -3.636 -11.565 1.00 80.81 319 ASP A N 1
ATOM 2583 C CA . ASP A 1 319 ? 2.877 -4.039 -10.703 1.00 80.81 319 ASP A CA 1
ATOM 2584 C C . ASP A 1 319 ? 2.430 -4.552 -9.318 1.00 80.81 319 ASP A C 1
ATOM 2586 O O . ASP A 1 319 ? 3.028 -4.260 -8.283 1.00 80.81 319 ASP A O 1
ATOM 2590 N N . ALA A 1 320 ? 1.341 -5.331 -9.304 1.00 79.06 320 ALA A N 1
ATOM 2591 C CA . ALA A 1 320 ? 0.883 -6.034 -8.109 1.00 79.06 320 ALA A CA 1
ATOM 2592 C C . ALA A 1 320 ? 1.900 -7.087 -7.655 1.00 79.06 320 ALA A C 1
ATOM 2594 O O . ALA A 1 320 ? 2.470 -7.794 -8.489 1.00 79.06 320 ALA A O 1
ATOM 2595 N N . ILE A 1 321 ? 2.057 -7.243 -6.336 1.00 72.88 321 ILE A N 1
ATOM 2596 C CA . ILE A 1 321 ? 2.943 -8.256 -5.750 1.00 72.88 321 ILE A CA 1
ATOM 2597 C C . ILE A 1 321 ? 2.468 -9.657 -6.166 1.00 72.88 321 ILE A C 1
ATOM 2599 O O . ILE A 1 321 ? 1.297 -9.996 -6.005 1.00 72.88 321 ILE A O 1
ATOM 2603 N N . ASP A 1 322 ? 3.387 -10.494 -6.653 1.00 70.12 322 ASP A N 1
ATOM 2604 C CA . ASP A 1 322 ? 3.094 -11.822 -7.218 1.00 70.12 322 ASP A CA 1
ATOM 2605 C C . ASP A 1 322 ? 3.974 -12.959 -6.657 1.00 70.12 322 ASP A C 1
ATOM 2607 O O . ASP A 1 322 ? 3.837 -14.125 -7.040 1.00 70.12 322 ASP A O 1
ATOM 2611 N N . PHE A 1 323 ? 4.866 -12.645 -5.714 1.00 64.38 323 PHE A N 1
ATOM 2612 C CA . PHE A 1 323 ? 5.867 -13.586 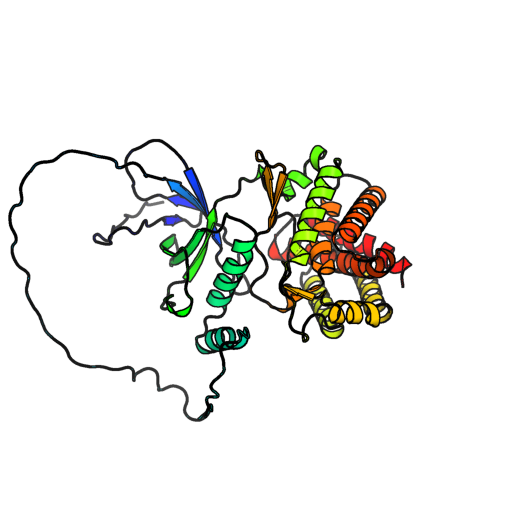-5.201 1.00 64.38 323 PHE A CA 1
ATOM 2613 C C . PHE A 1 323 ? 5.592 -14.100 -3.781 1.00 64.38 323 PHE A C 1
ATOM 2615 O O . PHE A 1 323 ? 6.206 -15.081 -3.364 1.00 64.38 323 PHE A O 1
ATOM 2622 N N . ASN A 1 324 ? 4.696 -13.460 -3.020 1.00 71.44 324 ASN A N 1
ATOM 2623 C CA . ASN A 1 324 ? 4.365 -13.876 -1.656 1.00 71.44 324 ASN A CA 1
ATOM 2624 C C . ASN A 1 324 ? 2.874 -13.683 -1.349 1.00 71.44 324 ASN A C 1
ATOM 2626 O O . ASN A 1 324 ? 2.382 -12.555 -1.286 1.00 71.44 324 ASN A O 1
ATOM 2630 N N . GLU A 1 325 ? 2.183 -14.796 -1.095 1.00 81.69 325 GLU A N 1
ATOM 2631 C CA . GLU A 1 325 ? 0.758 -14.835 -0.759 1.00 81.69 325 GLU A CA 1
ATOM 2632 C C . GLU A 1 325 ? 0.408 -13.963 0.464 1.00 81.69 325 GLU A C 1
ATOM 2634 O O . GLU A 1 325 ? -0.634 -13.314 0.467 1.00 81.69 325 GLU A O 1
ATOM 2639 N N . ASP A 1 326 ? 1.298 -13.844 1.456 1.00 80.25 326 ASP A N 1
ATOM 2640 C CA . ASP A 1 326 ? 1.091 -13.015 2.660 1.00 80.25 326 ASP A CA 1
ATOM 2641 C C . ASP A 1 326 ? 1.061 -11.500 2.369 1.00 80.25 326 ASP A C 1
ATOM 2643 O O . ASP A 1 326 ? 0.660 -10.672 3.205 1.00 80.25 326 ASP A O 1
ATOM 2647 N N . PHE A 1 327 ? 1.546 -11.103 1.193 1.00 80.06 327 PHE A N 1
ATOM 2648 C CA . PHE A 1 327 ? 1.618 -9.707 0.782 1.00 80.06 327 PHE A CA 1
ATOM 2649 C C . PHE A 1 327 ? 0.433 -9.284 -0.078 1.00 80.06 327 PHE A C 1
ATOM 2651 O O . PHE A 1 327 ? 0.044 -8.122 0.021 1.00 80.06 327 PHE A O 1
ATOM 2658 N N . PHE A 1 328 ? -0.183 -10.204 -0.827 1.00 86.12 328 PHE A N 1
ATOM 2659 C CA . PHE A 1 328 ? -1.344 -9.896 -1.664 1.00 86.12 328 PHE A CA 1
ATOM 2660 C C . PHE A 1 328 ? -2.670 -10.480 -1.161 1.00 86.12 328 PHE A C 1
ATOM 2662 O O . PHE A 1 328 ? -3.704 -9.899 -1.465 1.00 86.12 328 PHE A O 1
ATOM 2669 N N . TYR A 1 329 ? -2.701 -11.555 -0.362 1.00 95.50 329 TYR A N 1
ATOM 2670 C CA . TYR A 1 329 ? -3.920 -11.968 0.350 1.00 95.50 329 TYR A CA 1
ATOM 2671 C C . TYR A 1 329 ? -4.062 -11.182 1.651 1.00 95.50 329 TYR A C 1
ATOM 2673 O O . TYR A 1 329 ? -3.739 -11.653 2.743 1.00 95.50 329 TYR A O 1
ATOM 2681 N N . ILE A 1 330 ? -4.529 -9.946 1.516 1.00 97.38 330 ILE A N 1
ATOM 2682 C CA . ILE A 1 330 ? -4.626 -8.976 2.605 1.00 97.38 330 ILE A CA 1
ATOM 2683 C C . ILE A 1 330 ? -6.033 -8.390 2.687 1.00 97.38 330 ILE A C 1
ATOM 2685 O O . ILE A 1 330 ? -6.873 -8.596 1.812 1.00 97.38 330 ILE A O 1
ATOM 2689 N N . ASP A 1 331 ? -6.295 -7.664 3.769 1.00 98.62 331 ASP A N 1
ATOM 2690 C CA . ASP A 1 331 ? -7.525 -6.894 3.921 1.00 98.62 331 ASP A CA 1
ATOM 2691 C C . ASP A 1 331 ? -7.608 -5.786 2.864 1.00 98.62 331 ASP A C 1
ATOM 2693 O O . ASP A 1 331 ? -6.625 -5.073 2.634 1.00 98.62 331 ASP A O 1
ATOM 2697 N N . LEU A 1 332 ? -8.788 -5.596 2.271 1.00 98.69 332 LEU A N 1
ATOM 2698 C CA . LEU A 1 332 ? -9.073 -4.487 1.358 1.00 98.69 332 LEU A CA 1
ATOM 2699 C C . LEU A 1 332 ? -8.704 -3.117 1.956 1.00 98.69 332 LEU A C 1
ATOM 2701 O O . LEU A 1 332 ? -8.216 -2.241 1.242 1.00 98.69 332 LEU A O 1
ATOM 2705 N N . LEU A 1 333 ? -8.887 -2.924 3.270 1.00 98.81 333 LEU A N 1
ATOM 2706 C CA . LEU A 1 333 ? -8.499 -1.678 3.943 1.00 98.81 333 LEU A CA 1
ATOM 2707 C C . LEU A 1 333 ? -6.983 -1.520 4.065 1.00 98.81 333 LEU A C 1
ATOM 2709 O O . LEU A 1 333 ? -6.501 -0.392 4.109 1.00 98.81 333 LEU A O 1
ATOM 2713 N N . SER A 1 334 ? -6.228 -2.621 4.106 1.00 98.69 334 SER A N 1
ATOM 2714 C CA . SER A 1 334 ? -4.763 -2.580 4.093 1.00 98.69 334 SER A CA 1
ATOM 2715 C C . SER A 1 334 ? -4.245 -2.114 2.733 1.00 98.69 334 SER A C 1
ATOM 2717 O O . SER A 1 334 ? -3.335 -1.288 2.680 1.00 98.69 334 SER A O 1
ATOM 2719 N N . ASP A 1 335 ? -4.856 -2.592 1.645 1.00 98.62 335 ASP A N 1
ATOM 2720 C CA . ASP A 1 335 ? -4.513 -2.166 0.283 1.00 98.62 335 ASP A CA 1
ATOM 2721 C C . ASP A 1 335 ? -4.893 -0.694 0.050 1.00 98.62 335 ASP A C 1
ATOM 2723 O O . 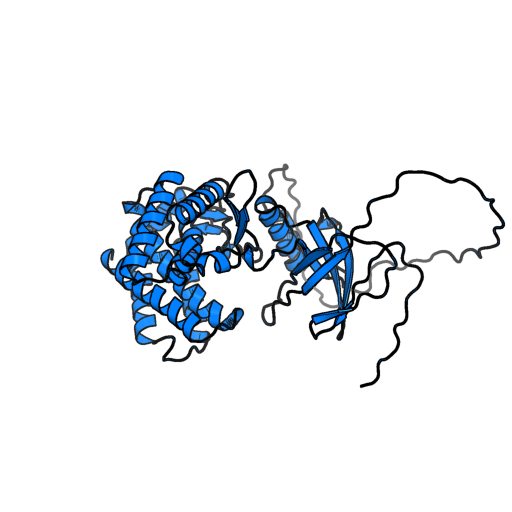ASP A 1 335 ? -4.065 0.106 -0.383 1.00 98.62 335 ASP A O 1
ATOM 2727 N N . LEU A 1 336 ? -6.104 -0.295 0.466 1.00 98.81 336 LEU A N 1
ATOM 2728 C CA . LEU A 1 336 ? -6.558 1.099 0.425 1.00 98.81 336 LEU A CA 1
ATOM 2729 C C . LEU A 1 336 ? -5.645 2.031 1.236 1.00 98.81 336 LEU A C 1
ATOM 2731 O O . LEU A 1 336 ? -5.300 3.117 0.770 1.00 98.81 336 LEU A O 1
ATOM 2735 N N . ALA A 1 337 ? -5.249 1.626 2.446 1.00 98.88 337 ALA A N 1
ATOM 2736 C CA . ALA A 1 337 ? -4.394 2.433 3.310 1.00 98.88 337 ALA A CA 1
ATOM 2737 C C . ALA A 1 337 ? -3.044 2.755 2.657 1.00 98.88 337 ALA A C 1
ATOM 2739 O O . ALA A 1 337 ? -2.535 3.854 2.869 1.00 98.88 337 ALA A O 1
ATOM 2740 N N . MET A 1 338 ? -2.492 1.858 1.830 1.00 98.38 338 MET A N 1
ATOM 2741 C CA . MET A 1 338 ? -1.255 2.136 1.093 1.00 98.38 338 MET A CA 1
ATOM 2742 C C . MET A 1 338 ? -1.418 3.358 0.179 1.00 98.38 338 MET A C 1
ATOM 2744 O O . MET A 1 338 ? -0.602 4.278 0.220 1.00 98.38 338 MET A O 1
ATOM 2748 N N . LEU A 1 339 ? -2.517 3.423 -0.576 1.00 98.50 339 LEU A N 1
ATOM 2749 C CA . LEU A 1 339 ? -2.806 4.564 -1.444 1.00 98.50 339 LEU A CA 1
ATOM 2750 C C . LEU A 1 339 ? -3.090 5.841 -0.642 1.00 98.50 339 LEU A C 1
ATOM 2752 O O . LEU A 1 339 ? -2.635 6.923 -1.010 1.00 98.50 339 LEU A O 1
ATOM 2756 N N . LEU A 1 340 ? -3.828 5.735 0.466 1.00 98.69 340 LEU A N 1
ATOM 2757 C CA . LEU A 1 340 ? -4.145 6.884 1.318 1.00 98.69 340 LEU A CA 1
ATOM 2758 C C . LEU A 1 340 ? -2.891 7.482 1.980 1.00 98.69 340 LEU A C 1
ATOM 2760 O O . LEU A 1 340 ? -2.813 8.704 2.114 1.00 98.69 340 LEU A O 1
ATOM 2764 N N . VAL A 1 341 ? -1.898 6.660 2.343 1.00 98.69 341 VAL A N 1
ATOM 2765 C CA . VAL A 1 341 ? -0.582 7.138 2.806 1.00 98.69 341 VAL A CA 1
ATOM 2766 C C . VAL A 1 341 ? 0.101 7.967 1.720 1.00 98.69 341 VAL A C 1
ATOM 2768 O O . VAL A 1 341 ? 0.607 9.046 2.019 1.00 98.69 341 VAL A O 1
ATOM 2771 N N . GLU A 1 342 ? 0.073 7.522 0.463 1.00 97.31 342 GLU A N 1
ATOM 2772 C CA . GLU A 1 342 ? 0.664 8.268 -0.655 1.00 97.31 342 GLU A CA 1
ATOM 2773 C C . GLU A 1 342 ? -0.089 9.582 -0.911 1.00 97.31 342 GLU A C 1
ATOM 2775 O O . GLU A 1 342 ? 0.533 10.630 -1.068 1.00 97.31 342 GLU A O 1
ATOM 2780 N N . ILE A 1 343 ? -1.426 9.583 -0.873 1.00 97.44 343 ILE A N 1
ATOM 2781 C CA . ILE A 1 343 ? -2.216 10.819 -1.007 1.00 97.44 343 ILE A CA 1
ATOM 2782 C C . ILE A 1 343 ? -1.874 11.797 0.123 1.00 97.44 343 ILE A C 1
ATOM 2784 O O . ILE A 1 343 ? -1.598 12.966 -0.147 1.00 97.44 343 ILE A O 1
ATOM 2788 N N . PHE A 1 344 ? -1.824 11.336 1.377 1.00 97.75 344 PHE A N 1
ATOM 2789 C CA . PHE A 1 344 ? -1.419 12.171 2.512 1.00 97.75 344 PHE A CA 1
ATOM 2790 C C . PHE A 1 344 ? 0.004 12.710 2.323 1.00 97.75 344 PHE A C 1
ATOM 2792 O O . PHE A 1 344 ? 0.262 13.892 2.573 1.00 97.75 344 PHE A O 1
ATOM 2799 N N . PHE A 1 345 ? 0.921 11.855 1.858 1.00 96.88 345 PHE A N 1
ATOM 2800 C CA . PHE A 1 345 ? 2.296 12.224 1.563 1.00 96.88 345 PHE A CA 1
ATOM 2801 C C . PHE A 1 345 ? 2.352 13.335 0.522 1.00 96.88 345 PHE A C 1
ATOM 2803 O O . PHE A 1 345 ? 3.060 14.302 0.739 1.00 96.88 345 PHE A O 1
ATOM 2810 N N . TYR A 1 346 ? 1.608 13.273 -0.575 1.00 94.19 346 TYR A N 1
ATOM 2811 C CA . TYR A 1 346 ? 1.710 14.292 -1.619 1.00 94.19 346 TYR A CA 1
ATOM 2812 C C . TYR A 1 346 ? 0.903 15.568 -1.334 1.00 94.19 346 TYR A C 1
ATOM 2814 O O . TYR A 1 346 ? 1.280 16.638 -1.806 1.00 94.19 346 TYR A O 1
ATOM 2822 N N . TYR A 1 347 ? -0.142 15.504 -0.506 1.00 92.94 347 TYR A N 1
ATOM 2823 C CA . TYR A 1 347 ? -1.043 16.634 -0.260 1.00 92.94 347 TYR A CA 1
ATOM 2824 C C . TYR A 1 347 ? -0.318 17.849 0.370 1.00 92.94 347 TYR A C 1
ATOM 2826 O O . TYR A 1 347 ? 0.172 17.765 1.504 1.00 92.94 347 TYR A O 1
ATOM 2834 N N . PRO A 1 348 ? -0.232 19.014 -0.303 1.00 89.75 348 PRO A N 1
ATOM 2835 C CA . PRO A 1 348 ? 0.567 20.149 0.163 1.00 89.75 348 PRO A CA 1
ATOM 2836 C C . PRO A 1 348 ? -0.235 21.040 1.126 1.00 89.75 348 PRO A C 1
ATOM 2838 O O . PRO A 1 348 ? -0.636 22.157 0.818 1.00 89.75 348 PRO A O 1
ATOM 2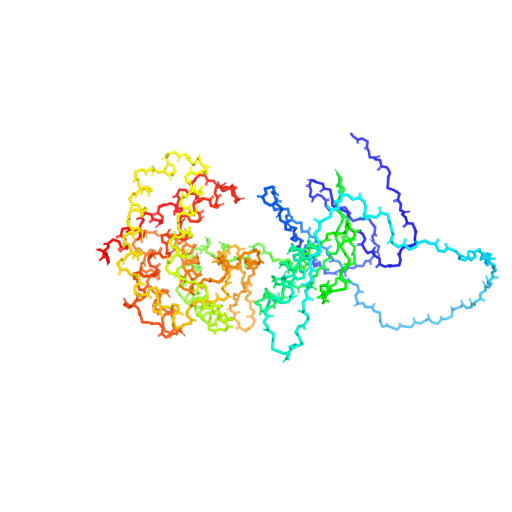841 N N . SER A 1 349 ? -0.535 20.538 2.325 1.00 92.12 349 SER A N 1
ATOM 2842 C CA . SER A 1 349 ? -1.210 21.308 3.385 1.00 92.12 349 SER A CA 1
ATOM 2843 C C . SER A 1 349 ? -0.829 20.830 4.784 1.00 92.12 349 SER A C 1
ATOM 2845 O O . SER A 1 349 ? -0.064 19.885 4.938 1.00 92.12 349 SER A O 1
ATOM 2847 N N . SER A 1 350 ? -1.366 21.476 5.822 1.00 95.25 350 SER A N 1
ATOM 2848 C CA . SER A 1 350 ? -1.211 21.019 7.206 1.00 95.25 350 SER A CA 1
ATOM 2849 C C . SER A 1 350 ? -1.762 19.603 7.408 1.00 95.25 350 SER A C 1
ATOM 2851 O O . SER A 1 350 ? -2.718 19.200 6.744 1.00 95.25 350 SER A O 1
ATOM 2853 N N . ASN A 1 351 ? -1.208 18.870 8.378 1.00 96.12 351 ASN A N 1
ATOM 2854 C CA . ASN A 1 351 ? -1.649 17.508 8.693 1.00 96.12 351 ASN A CA 1
ATOM 2855 C C . ASN A 1 351 ? -3.145 17.413 9.029 1.00 96.12 351 ASN A C 1
ATOM 2857 O O . ASN A 1 351 ? -3.770 16.420 8.681 1.00 96.12 351 ASN A O 1
ATOM 2861 N N . GLU A 1 352 ? -3.749 18.451 9.615 1.00 97.19 352 GLU A N 1
ATOM 2862 C CA . GLU A 1 352 ? -5.198 18.478 9.860 1.00 97.19 352 GLU A CA 1
ATOM 2863 C C . GLU A 1 352 ? -6.015 18.558 8.562 1.00 97.19 352 GLU A C 1
ATOM 2865 O O . GLU A 1 352 ? -6.984 17.819 8.396 1.00 97.19 352 GLU A O 1
ATOM 2870 N N . ARG A 1 353 ? -5.600 19.378 7.585 1.00 95.94 353 ARG A N 1
ATOM 2871 C CA . ARG A 1 353 ? -6.265 19.414 6.269 1.00 95.94 353 ARG A CA 1
ATOM 2872 C C . ARG A 1 353 ? -6.064 18.113 5.498 1.00 95.94 353 ARG A C 1
ATOM 2874 O O . ARG A 1 353 ? -7.013 17.613 4.902 1.00 95.94 353 ARG A O 1
ATOM 2881 N N . ARG A 1 354 ? -4.855 17.543 5.549 1.00 96.25 354 ARG A N 1
ATOM 2882 C CA . ARG A 1 354 ? -4.565 16.224 4.966 1.00 96.25 354 ARG A CA 1
ATOM 2883 C C . ARG A 1 354 ? -5.455 15.150 5.583 1.00 96.25 354 ARG A C 1
ATOM 2885 O O . ARG A 1 354 ? -6.086 14.389 4.866 1.00 96.25 354 ARG A O 1
ATOM 2892 N N . HIS A 1 355 ? -5.551 15.127 6.910 1.00 97.69 355 HIS A N 1
ATOM 2893 C CA . HIS A 1 355 ? -6.389 14.184 7.638 1.00 97.69 355 HIS A CA 1
ATOM 2894 C C . HIS A 1 355 ? -7.869 14.334 7.274 1.00 97.69 355 HIS A C 1
ATOM 2896 O O . HIS A 1 355 ? -8.529 13.329 7.029 1.00 97.69 355 HIS A O 1
ATOM 2902 N N . HIS A 1 356 ? -8.372 15.567 7.168 1.00 97.38 356 HIS A N 1
ATOM 2903 C CA . HIS A 1 356 ? -9.736 15.826 6.711 1.00 97.38 356 HIS A CA 1
ATOM 2904 C C . HIS A 1 356 ? -9.986 15.279 5.298 1.00 97.38 356 HIS A C 1
ATOM 2906 O O . HIS A 1 356 ? -10.981 14.590 5.088 1.00 97.38 356 HIS A O 1
ATOM 2912 N N . CYS A 1 357 ? -9.056 15.507 4.364 1.00 97.12 357 CYS A N 1
ATOM 2913 C CA . CYS A 1 357 ? -9.110 14.918 3.025 1.00 97.12 357 CYS A CA 1
ATOM 2914 C C . CYS A 1 357 ? -9.160 13.383 3.095 1.00 97.12 357 CYS A C 1
ATOM 2916 O O . CYS A 1 357 ? -10.068 12.773 2.537 1.00 97.12 357 CYS A O 1
ATOM 2918 N N . ILE A 1 358 ? -8.269 12.743 3.864 1.00 98.31 358 ILE A N 1
ATOM 2919 C CA . ILE A 1 358 ? -8.290 11.282 4.028 1.00 98.31 358 ILE A CA 1
ATOM 2920 C C . ILE A 1 358 ? -9.626 10.792 4.604 1.00 98.31 358 ILE A C 1
ATOM 2922 O O . ILE A 1 358 ? -10.162 9.810 4.106 1.00 98.31 358 ILE A O 1
ATOM 2926 N N . LEU A 1 359 ? -10.217 11.476 5.587 1.00 98.38 359 LEU A N 1
ATOM 2927 C CA . LEU A 1 359 ? -11.539 11.109 6.110 1.00 98.38 359 LEU A CA 1
ATOM 2928 C C . LEU A 1 359 ? -12.641 11.194 5.044 1.00 98.38 359 LEU A C 1
ATOM 2930 O O . LEU A 1 359 ? -13.498 10.314 4.997 1.00 98.38 359 LEU A O 1
ATOM 2934 N N . GLN A 1 360 ? -12.609 12.205 4.171 1.00 98.06 360 GLN A N 1
ATOM 2935 C CA . GLN A 1 360 ? -13.549 12.317 3.049 1.00 98.06 360 GLN A CA 1
ATOM 2936 C C . GLN A 1 360 ? -13.376 11.169 2.047 1.00 98.06 360 GLN A C 1
ATOM 2938 O O . GLN A 1 360 ? -14.365 10.602 1.587 1.00 98.06 360 GLN A O 1
ATOM 2943 N N . LEU A 1 361 ? -12.134 10.778 1.754 1.00 98.56 361 LEU A N 1
ATOM 2944 C CA . LEU A 1 361 ? -11.835 9.644 0.879 1.00 98.56 361 LEU A CA 1
ATOM 2945 C C . LEU A 1 361 ? -12.270 8.307 1.492 1.00 98.56 361 LEU A C 1
ATOM 2947 O O . LEU A 1 361 ? -12.827 7.465 0.795 1.00 98.56 361 LEU A O 1
ATOM 2951 N N . ILE A 1 362 ? -12.093 8.117 2.800 1.00 98.69 362 ILE A N 1
ATOM 2952 C CA . ILE A 1 362 ? -12.599 6.926 3.499 1.00 98.69 362 ILE A CA 1
ATOM 2953 C C . ILE A 1 362 ? -14.130 6.898 3.461 1.00 98.69 362 ILE A C 1
ATOM 2955 O O . ILE A 1 362 ? -14.711 5.846 3.202 1.00 98.69 362 ILE A O 1
ATOM 2959 N N . ALA A 1 363 ? -14.790 8.043 3.657 1.00 98.50 363 ALA A N 1
ATOM 2960 C CA . ALA A 1 363 ? -16.243 8.137 3.555 1.00 98.50 363 ALA A CA 1
ATOM 2961 C C . ALA A 1 363 ? -16.739 7.800 2.138 1.00 98.50 363 ALA A C 1
ATOM 2963 O O . ALA A 1 363 ? -17.703 7.048 2.001 1.00 98.50 363 ALA A O 1
ATOM 2964 N N . GLN A 1 364 ? -16.054 8.280 1.094 1.00 98.25 364 GLN A N 1
ATOM 2965 C CA . GLN A 1 364 ? -16.340 7.905 -0.295 1.00 98.25 364 GLN A CA 1
ATOM 2966 C C . GLN A 1 364 ? -16.185 6.392 -0.503 1.00 98.25 364 GLN A C 1
ATOM 2968 O O . GLN A 1 364 ? -17.087 5.743 -1.027 1.00 98.25 364 GLN A O 1
ATOM 2973 N N . TYR A 1 365 ? -15.086 5.804 -0.020 1.00 98.69 365 TYR A N 1
ATOM 2974 C CA . TYR A 1 365 ? -14.877 4.359 -0.100 1.00 98.69 365 TYR A CA 1
ATOM 2975 C C . TYR A 1 365 ? -15.989 3.576 0.613 1.00 98.69 365 TYR A C 1
ATOM 2977 O O . TYR A 1 365 ? -16.465 2.577 0.079 1.00 98.69 365 TYR A O 1
ATOM 2985 N N . CYS A 1 366 ? -16.442 4.025 1.789 1.00 98.44 366 CYS A N 1
ATOM 2986 C CA . CYS A 1 366 ? -17.565 3.413 2.508 1.00 98.44 366 CYS A CA 1
ATOM 2987 C C . CYS A 1 366 ? -18.857 3.446 1.687 1.00 98.44 366 CYS A C 1
ATOM 2989 O O . CYS A 1 366 ? -19.535 2.428 1.578 1.00 98.44 366 CYS A O 1
ATOM 2991 N N . GLN A 1 367 ? -19.170 4.587 1.065 1.00 98.00 367 GLN A N 1
ATOM 2992 C CA . GLN A 1 367 ? -20.349 4.727 0.204 1.00 98.00 367 GLN A CA 1
ATOM 2993 C C . GLN A 1 367 ? -20.309 3.756 -0.980 1.00 98.00 367 GLN A C 1
ATOM 2995 O O . GLN A 1 367 ? -21.318 3.126 -1.288 1.00 98.00 367 GLN A O 1
ATOM 3000 N N . ASP A 1 368 ? -19.146 3.604 -1.614 1.00 97.94 368 ASP A N 1
ATOM 3001 C CA . ASP A 1 368 ? -18.988 2.747 -2.791 1.00 97.94 368 ASP A CA 1
ATOM 3002 C C . ASP A 1 368 ? -18.917 1.250 -2.449 1.00 97.94 368 ASP A C 1
ATOM 3004 O O . ASP A 1 368 ? -19.372 0.412 -3.228 1.00 97.94 368 ASP A O 1
ATOM 3008 N N . SER A 1 369 ? -18.335 0.897 -1.298 1.00 96.94 369 SER A N 1
ATOM 3009 C CA . SER A 1 369 ? -18.115 -0.495 -0.872 1.00 96.94 369 SER A CA 1
ATOM 3010 C C . SER A 1 369 ? -19.231 -1.073 0.002 1.00 96.94 369 SER A C 1
ATOM 3012 O O . SER A 1 369 ? -19.354 -2.294 0.085 1.00 96.94 369 SER A O 1
ATOM 3014 N N . GLY A 1 370 ? -20.035 -0.223 0.646 1.00 96.81 370 GLY A N 1
ATOM 3015 C CA . GLY A 1 370 ? -21.011 -0.617 1.664 1.00 96.81 370 GLY A CA 1
ATOM 3016 C C . GLY A 1 370 ? -20.416 -0.820 3.064 1.00 96.81 370 GLY A C 1
ATOM 3017 O O . GLY A 1 370 ? -21.119 -1.290 3.958 1.00 96.81 370 GLY A O 1
ATOM 3018 N N . GLU A 1 371 ? -19.138 -0.489 3.272 1.00 97.44 371 GLU A N 1
ATOM 3019 C CA . GLU A 1 371 ? -18.506 -0.500 4.596 1.00 97.44 371 GLU A CA 1
ATOM 3020 C C . GLU A 1 371 ? -19.133 0.550 5.526 1.00 97.44 371 GLU A C 1
ATOM 3022 O O . GLU A 1 371 ? -19.560 1.625 5.104 1.00 97.44 371 GLU A O 1
ATOM 3027 N N . ILE A 1 372 ? -19.163 0.249 6.825 1.00 97.56 372 ILE A N 1
ATOM 3028 C CA . ILE A 1 372 ? -19.692 1.159 7.849 1.00 97.56 372 ILE A CA 1
ATOM 3029 C C . ILE A 1 372 ? -18.525 1.936 8.456 1.00 97.56 372 ILE A C 1
ATOM 3031 O O . ILE A 1 372 ? -17.664 1.347 9.115 1.00 97.56 372 ILE A O 1
ATOM 3035 N N . MET A 1 373 ? -18.520 3.257 8.257 1.00 97.00 373 MET A N 1
ATOM 3036 C CA . MET A 1 373 ? -17.432 4.165 8.641 1.00 97.00 373 MET A CA 1
ATOM 3037 C C . MET A 1 373 ? -16.965 3.950 10.087 1.00 97.00 373 MET A C 1
ATOM 3039 O O . MET A 1 373 ? -15.776 3.764 10.341 1.00 97.00 373 MET A O 1
ATOM 3043 N N . GLU A 1 374 ? -17.898 3.918 11.038 1.00 95.69 374 GLU A N 1
ATOM 3044 C CA . GLU A 1 374 ? -17.611 3.806 12.471 1.00 95.69 374 GLU A CA 1
ATOM 3045 C C . GLU A 1 374 ? -16.931 2.478 12.822 1.00 95.69 374 GLU A C 1
ATOM 3047 O O . GLU A 1 374 ? -16.098 2.430 13.727 1.00 95.69 374 GLU A O 1
ATOM 3052 N N . LYS A 1 375 ? -17.256 1.401 12.093 1.00 96.56 375 LYS A N 1
ATOM 3053 C CA . LYS A 1 375 ? -16.641 0.085 12.293 1.00 96.56 375 LYS A CA 1
ATOM 3054 C C . LYS A 1 375 ? -15.227 0.022 11.726 1.00 96.56 375 LYS A C 1
ATOM 3056 O O . LYS A 1 375 ? -14.374 -0.649 12.304 1.00 96.56 375 LYS A O 1
ATOM 3061 N N . ILE A 1 376 ? -14.980 0.680 10.592 1.00 97.62 376 ILE A N 1
ATOM 3062 C CA . ILE A 1 376 ? -13.699 0.555 9.892 1.00 97.62 376 ILE A CA 1
ATOM 3063 C C . ILE A 1 376 ? -12.657 1.582 10.323 1.00 97.62 376 ILE A C 1
ATOM 3065 O O . ILE A 1 376 ? -11.472 1.336 10.124 1.00 97.62 376 ILE A O 1
ATOM 3069 N N . LEU A 1 377 ? -13.060 2.711 10.912 1.00 98.19 377 LEU A N 1
ATOM 3070 C CA . LEU A 1 377 ? -12.151 3.804 11.272 1.00 98.19 377 LEU A CA 1
ATOM 3071 C C . LEU A 1 377 ? -10.937 3.357 12.114 1.00 98.19 377 LEU A C 1
ATOM 3073 O O . LEU A 1 377 ? -9.809 3.653 11.714 1.00 98.19 377 LEU A O 1
ATOM 3077 N N . PRO A 1 378 ? -11.101 2.587 13.207 1.00 98.19 378 PRO A N 1
ATOM 3078 C CA . PRO A 1 378 ? -9.951 2.100 13.970 1.00 98.19 378 PRO A CA 1
ATOM 3079 C C . PRO A 1 378 ? -9.059 1.148 13.160 1.00 98.19 378 PRO A C 1
ATOM 3081 O O . PRO A 1 378 ? -7.835 1.167 13.282 1.00 98.19 378 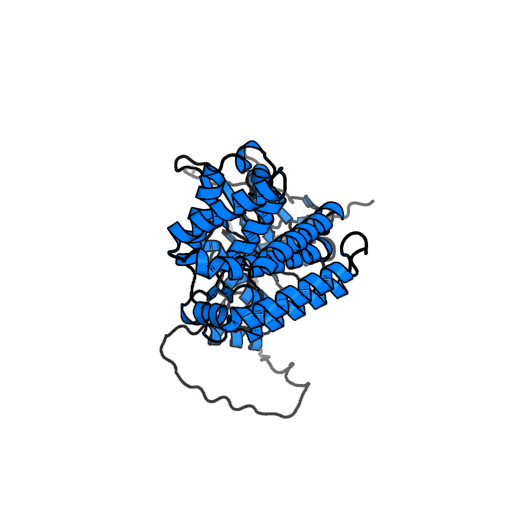PRO A O 1
ATOM 3084 N N . ILE A 1 379 ? -9.670 0.336 12.296 1.00 98.62 379 ILE A N 1
ATOM 3085 C CA . ILE A 1 379 ? -8.988 -0.671 11.477 1.00 98.62 379 ILE A CA 1
ATOM 3086 C C . ILE A 1 379 ? -8.154 -0.015 10.379 1.00 98.62 379 ILE A C 1
ATOM 3088 O O . ILE A 1 379 ? -6.996 -0.370 10.170 1.00 98.62 379 ILE A O 1
ATOM 3092 N N . ILE A 1 380 ? -8.709 0.974 9.684 1.00 98.75 380 ILE A N 1
ATOM 3093 C CA . ILE A 1 380 ? -7.965 1.677 8.646 1.00 98.75 380 ILE A CA 1
ATOM 3094 C C . ILE A 1 380 ? -6.908 2.606 9.245 1.00 98.75 380 ILE A C 1
ATOM 3096 O O . ILE A 1 380 ? -5.841 2.738 8.659 1.00 98.75 380 ILE A O 1
ATOM 3100 N N . PHE A 1 381 ? -7.121 3.185 10.434 1.00 98.81 381 PHE A N 1
ATOM 3101 C CA . PHE A 1 381 ? -6.051 3.892 11.147 1.00 98.81 381 PHE A CA 1
ATOM 3102 C C . PHE A 1 381 ? -4.916 2.952 11.548 1.00 98.81 381 PHE A C 1
ATOM 3104 O O . PHE A 1 381 ? -3.756 3.328 11.387 1.00 98.81 381 PHE A O 1
ATOM 3111 N N . TYR A 1 382 ? -5.220 1.718 11.966 1.00 98.75 382 TYR A N 1
ATOM 3112 C CA . TYR A 1 382 ? -4.199 0.687 12.145 1.00 98.75 382 TYR A CA 1
ATOM 3113 C C . TYR A 1 382 ? -3.392 0.473 10.853 1.00 98.75 382 TYR A C 1
ATOM 3115 O O . TYR A 1 382 ? -2.163 0.557 10.864 1.00 98.75 382 TYR A O 1
ATOM 3123 N N . TYR A 1 383 ? -4.067 0.271 9.719 1.00 98.81 383 TYR A N 1
ATOM 3124 C CA . TYR A 1 383 ? -3.371 0.051 8.452 1.00 98.81 383 TYR A CA 1
ATOM 3125 C C . TYR A 1 383 ? -2.627 1.281 7.927 1.00 98.81 383 TYR A C 1
ATOM 3127 O O . TYR A 1 383 ? -1.570 1.122 7.331 1.00 98.81 383 TYR A O 1
ATOM 3135 N N . LEU A 1 384 ? -3.104 2.502 8.169 1.00 98.88 384 LEU A N 1
ATOM 3136 C CA . LEU A 1 384 ? -2.389 3.726 7.792 1.00 98.88 384 LEU A CA 1
ATOM 3137 C C . LEU A 1 384 ? -1.055 3.845 8.535 1.00 98.88 384 LEU A C 1
ATOM 3139 O O . LEU A 1 384 ? -0.056 4.222 7.927 1.00 98.88 384 LEU A O 1
ATOM 3143 N N . VAL A 1 385 ? -1.013 3.466 9.817 1.00 98.81 385 VAL A N 1
ATOM 3144 C CA . VAL A 1 385 ? 0.244 3.391 10.578 1.00 98.81 385 VAL A CA 1
ATOM 3145 C C . VAL A 1 385 ? 1.147 2.290 10.022 1.00 98.81 385 VAL A C 1
ATOM 3147 O O . VAL A 1 385 ? 2.311 2.555 9.726 1.00 98.81 385 VAL A O 1
ATOM 3150 N N . GLU A 1 386 ? 0.622 1.075 9.830 1.00 98.44 386 GLU A N 1
ATOM 3151 C CA . GLU A 1 386 ? 1.399 -0.057 9.304 1.00 98.44 386 GLU A CA 1
ATOM 3152 C C . GLU A 1 386 ? 1.999 0.253 7.927 1.00 98.44 386 GLU A C 1
ATOM 3154 O O . GLU A 1 386 ? 3.198 0.063 7.723 1.00 98.44 386 GLU A O 1
ATOM 3159 N N . LYS A 1 387 ? 1.204 0.799 7.003 1.00 98.50 387 LYS A N 1
ATOM 3160 C CA . LYS A 1 387 ? 1.648 1.154 5.652 1.00 98.50 387 LYS A CA 1
ATOM 3161 C C . LYS A 1 387 ? 2.616 2.322 5.638 1.00 98.50 387 LYS A C 1
ATOM 3163 O O . LYS A 1 387 ? 3.574 2.280 4.872 1.00 98.50 387 LYS A O 1
ATOM 3168 N N . ALA A 1 388 ? 2.441 3.312 6.509 1.00 98.62 388 ALA A N 1
ATOM 3169 C CA . ALA A 1 388 ? 3.414 4.386 6.653 1.00 98.62 388 ALA A CA 1
ATOM 3170 C C . ALA A 1 388 ? 4.779 3.852 7.122 1.00 98.62 388 ALA A C 1
ATOM 3172 O O . ALA A 1 388 ? 5.787 4.195 6.513 1.00 98.62 388 ALA A O 1
ATOM 3173 N N . LEU A 1 389 ? 4.824 2.931 8.099 1.00 98.19 389 LEU A N 1
ATOM 3174 C CA . LEU A 1 389 ? 6.075 2.272 8.510 1.00 98.19 389 LEU A CA 1
ATOM 3175 C C . LEU A 1 389 ? 6.690 1.428 7.386 1.00 98.19 389 LEU A C 1
ATOM 3177 O O . LEU A 1 389 ? 7.909 1.450 7.200 1.00 98.19 389 LEU A O 1
ATOM 3181 N N . VAL A 1 390 ? 5.859 0.708 6.621 1.00 95.56 390 VAL A N 1
ATOM 3182 C CA . VAL A 1 390 ? 6.320 -0.019 5.430 1.00 95.56 390 VAL A CA 1
ATOM 3183 C C . VAL A 1 390 ? 6.953 0.941 4.431 1.00 95.56 390 VAL A C 1
ATOM 3185 O O . VAL A 1 390 ? 8.063 0.690 3.962 1.00 95.56 390 VAL A O 1
ATOM 3188 N N . ARG A 1 391 ? 6.310 2.076 4.141 1.00 96.25 391 ARG A N 1
ATOM 3189 C CA . ARG A 1 391 ? 6.875 3.103 3.259 1.00 96.25 391 ARG A CA 1
ATOM 3190 C C . ARG A 1 391 ? 8.147 3.719 3.825 1.00 96.25 391 ARG A C 1
ATOM 3192 O O . ARG A 1 391 ? 9.071 3.938 3.049 1.00 96.25 391 ARG A O 1
ATOM 3199 N N . THR A 1 392 ? 8.275 3.902 5.139 1.00 96.81 392 THR A N 1
ATOM 3200 C CA . THR A 1 392 ? 9.526 4.361 5.764 1.00 96.81 392 THR A CA 1
ATOM 3201 C C . THR A 1 392 ? 10.697 3.432 5.436 1.00 96.81 392 THR A C 1
ATOM 3203 O O . THR A 1 392 ? 11.667 3.885 4.834 1.00 96.81 392 THR A O 1
ATOM 3206 N N . TYR A 1 393 ? 10.634 2.134 5.765 1.00 93.25 393 TYR A N 1
ATOM 3207 C CA . TYR A 1 393 ? 11.789 1.263 5.496 1.00 93.25 393 TYR A CA 1
ATOM 3208 C C . TYR A 1 393 ? 11.963 0.979 4.005 1.00 93.25 393 TYR A C 1
ATOM 3210 O O . TYR A 1 393 ? 13.093 0.924 3.529 1.00 93.25 393 TYR A O 1
ATOM 3218 N N . THR A 1 394 ? 10.873 0.831 3.244 1.00 87.94 394 THR A N 1
ATOM 3219 C CA . THR A 1 394 ? 10.994 0.504 1.816 1.00 87.94 394 THR A CA 1
ATOM 3220 C C . THR A 1 394 ? 11.547 1.659 0.997 1.00 87.94 394 THR A C 1
ATOM 3222 O O . THR A 1 394 ? 12.400 1.435 0.136 1.00 87.94 394 THR A O 1
ATOM 3225 N N . SER A 1 395 ? 11.148 2.894 1.317 1.00 88.12 395 SER A N 1
ATOM 3226 C CA . SER A 1 395 ? 11.687 4.083 0.656 1.00 88.12 395 SER A CA 1
ATOM 3227 C C . SER A 1 395 ? 13.188 4.258 0.896 1.00 88.12 395 SER A C 1
ATOM 3229 O O . SER A 1 395 ? 13.890 4.739 0.012 1.00 88.12 395 SER A O 1
ATOM 3231 N N . TYR A 1 396 ? 13.701 3.809 2.043 1.00 90.00 396 TYR A N 1
ATOM 3232 C CA . TYR A 1 396 ? 15.127 3.844 2.360 1.00 90.00 396 TYR A CA 1
ATOM 3233 C C . TYR A 1 396 ? 15.908 2.658 1.770 1.00 90.00 396 TYR A C 1
ATOM 3235 O O . TYR A 1 396 ? 16.897 2.843 1.056 1.00 90.00 396 TYR A O 1
ATOM 3243 N N . SER A 1 397 ? 15.468 1.432 2.064 1.00 81.75 397 SER A N 1
ATOM 3244 C CA . SER A 1 397 ? 16.215 0.203 1.778 1.00 81.75 397 SER A CA 1
ATOM 3245 C C . SER A 1 397 ? 16.123 -0.258 0.326 1.00 81.75 397 SER A C 1
ATOM 3247 O O . SER A 1 397 ? 17.073 -0.874 -0.153 1.00 81.75 397 SER A O 1
ATOM 3249 N N . TYR A 1 398 ? 15.012 0.024 -0.362 1.00 76.69 398 TYR A N 1
ATOM 3250 C CA . TYR A 1 398 ? 14.767 -0.460 -1.727 1.00 76.69 398 TYR A CA 1
ATOM 3251 C C . TYR A 1 398 ? 14.656 0.683 -2.738 1.00 76.69 398 TYR A C 1
ATOM 3253 O O . TYR A 1 398 ? 15.323 0.649 -3.767 1.00 76.69 398 TYR A O 1
ATOM 3261 N N . ASP A 1 399 ? 13.872 1.722 -2.433 1.00 77.56 399 ASP A N 1
ATOM 3262 C CA . ASP A 1 399 ? 13.665 2.831 -3.377 1.00 77.56 399 ASP A CA 1
ATOM 3263 C C . ASP A 1 399 ? 14.802 3.879 -3.329 1.00 77.56 399 ASP A C 1
ATOM 3265 O O . ASP A 1 399 ? 14.815 4.793 -4.157 1.00 77.56 399 ASP A O 1
ATOM 3269 N N . HIS A 1 400 ? 15.714 3.782 -2.349 1.00 83.25 400 HIS A N 1
ATOM 3270 C CA . HIS A 1 400 ? 16.849 4.689 -2.108 1.00 83.25 400 HIS A CA 1
ATOM 3271 C C . HIS A 1 400 ? 16.489 6.186 -2.175 1.00 83.25 400 HIS A C 1
ATOM 3273 O O . HIS A 1 400 ? 17.195 6.998 -2.778 1.00 83.25 400 HIS A O 1
ATOM 3279 N N . GLN A 1 401 ? 15.361 6.549 -1.568 1.00 87.75 401 GLN A N 1
ATOM 3280 C CA . GLN A 1 401 ? 14.861 7.919 -1.512 1.00 87.75 401 GLN A CA 1
ATOM 3281 C C . GLN A 1 401 ? 15.690 8.793 -0.567 1.00 87.75 401 GLN A C 1
ATOM 3283 O O . GLN A 1 401 ? 16.442 8.305 0.280 1.00 87.75 401 GLN A O 1
ATOM 3288 N N . SER A 1 402 ? 15.538 10.113 -0.703 1.00 91.44 402 SER A N 1
ATOM 3289 C CA . SER A 1 402 ? 16.221 11.058 0.178 1.00 91.44 402 SER A CA 1
ATOM 3290 C C . SER A 1 402 ? 15.743 10.925 1.634 1.00 91.44 402 SER A C 1
ATOM 3292 O O . SER A 1 402 ? 14.583 10.570 1.872 1.00 91.44 402 SER A O 1
ATOM 3294 N N . PRO A 1 403 ? 16.598 11.273 2.615 1.00 93.19 403 PRO A N 1
ATOM 3295 C CA . PRO A 1 403 ? 16.231 11.331 4.029 1.00 93.19 403 PRO A CA 1
ATOM 3296 C C . PRO A 1 403 ? 14.903 12.040 4.319 1.00 93.19 403 PRO A C 1
ATOM 3298 O O . PRO A 1 403 ? 14.100 11.529 5.093 1.00 93.19 403 PRO A O 1
ATOM 3301 N N . ASP A 1 404 ? 14.632 13.160 3.641 1.00 94.88 404 ASP A N 1
ATOM 3302 C CA . ASP A 1 404 ? 13.402 13.941 3.826 1.00 94.88 404 ASP A CA 1
ATOM 3303 C C . ASP A 1 404 ? 12.141 13.157 3.440 1.00 94.88 404 ASP A C 1
ATOM 3305 O O . ASP A 1 404 ? 11.114 13.238 4.116 1.00 94.88 404 ASP A O 1
ATOM 3309 N N . VAL A 1 405 ? 12.205 12.375 2.356 1.00 94.00 405 VAL A N 1
ATOM 3310 C CA . VAL A 1 405 ? 11.090 11.519 1.925 1.00 94.00 405 VAL A CA 1
ATOM 3311 C C . VAL A 1 405 ? 10.848 10.418 2.954 1.00 94.00 405 VAL A C 1
ATOM 3313 O O . VAL A 1 405 ? 9.704 10.182 3.341 1.00 94.00 405 VAL A O 1
ATOM 3316 N N . VAL A 1 406 ? 11.919 9.778 3.427 1.00 95.81 406 VAL A N 1
ATOM 3317 C CA . VAL A 1 406 ? 11.846 8.703 4.427 1.00 95.81 406 VAL A CA 1
ATOM 3318 C C . VAL A 1 406 ? 11.265 9.222 5.748 1.00 95.81 406 VAL A C 1
ATOM 3320 O O . VAL A 1 406 ? 10.328 8.622 6.281 1.00 95.81 406 VAL A O 1
ATOM 3323 N N . HIS A 1 407 ? 11.771 10.358 6.243 1.00 97.06 407 HIS A N 1
ATOM 3324 C CA . HIS A 1 407 ? 11.294 11.004 7.470 1.00 97.06 407 HIS A CA 1
ATOM 3325 C C . HIS A 1 407 ? 9.813 11.359 7.357 1.00 97.06 407 HIS A C 1
ATOM 3327 O O . HIS A 1 407 ? 9.031 11.058 8.253 1.00 97.06 407 HIS A O 1
ATOM 3333 N N . ARG A 1 408 ? 9.380 11.898 6.213 1.00 97.31 408 ARG A N 1
ATOM 3334 C CA . ARG A 1 408 ? 7.974 12.255 6.004 1.00 97.31 408 ARG A CA 1
ATOM 3335 C C . ARG A 1 408 ? 7.031 11.052 6.077 1.00 97.31 408 ARG A C 1
ATOM 3337 O O . ARG A 1 408 ? 5.931 11.201 6.598 1.00 97.31 408 ARG A O 1
ATOM 3344 N N . TYR A 1 409 ? 7.418 9.865 5.603 1.00 98.12 409 TYR A N 1
ATOM 3345 C CA . TYR A 1 409 ? 6.599 8.661 5.822 1.00 98.12 409 TYR A CA 1
ATOM 3346 C C . TYR A 1 409 ? 6.540 8.266 7.299 1.00 98.12 409 TYR A C 1
ATOM 3348 O O . TYR A 1 409 ? 5.479 7.877 7.789 1.00 98.12 409 TYR A O 1
ATOM 3356 N N . PHE A 1 410 ? 7.647 8.414 8.029 1.00 98.19 410 PHE A N 1
ATOM 3357 C CA . PHE A 1 410 ? 7.663 8.155 9.467 1.00 98.19 410 PHE A CA 1
ATOM 3358 C C . PHE A 1 410 ? 6.774 9.145 10.245 1.00 98.19 410 PHE A C 1
ATOM 3360 O O . PHE A 1 410 ? 6.004 8.723 11.108 1.00 98.19 410 PHE A O 1
ATOM 3367 N N . ASP A 1 411 ? 6.769 10.428 9.865 1.00 97.94 411 ASP A N 1
ATOM 3368 C CA . ASP A 1 411 ? 5.870 11.451 10.423 1.00 97.94 411 ASP A CA 1
ATOM 3369 C C . ASP A 1 411 ? 4.390 11.083 10.231 1.00 97.94 411 ASP A C 1
ATOM 3371 O O . ASP A 1 411 ? 3.560 11.300 11.119 1.00 97.94 411 ASP A O 1
ATOM 3375 N N . ILE A 1 412 ? 4.034 10.499 9.079 1.00 98.56 412 ILE A N 1
ATOM 3376 C CA . ILE A 1 412 ? 2.671 10.009 8.814 1.00 98.56 412 ILE A CA 1
ATOM 3377 C C . ILE A 1 412 ? 2.323 8.870 9.779 1.00 98.56 412 ILE A C 1
ATOM 3379 O O . ILE A 1 412 ? 1.222 8.860 10.340 1.00 98.56 412 ILE A O 1
ATOM 3383 N N . ALA A 1 413 ? 3.257 7.944 10.021 1.00 98.56 413 ALA A N 1
ATOM 3384 C CA . ALA A 1 413 ? 3.063 6.864 10.985 1.00 98.56 413 ALA A CA 1
ATOM 3385 C C . ALA A 1 413 ? 2.836 7.415 12.402 1.00 98.56 413 ALA A C 1
ATOM 3387 O O . ALA A 1 413 ? 1.897 6.995 13.082 1.00 98.56 413 ALA A O 1
ATOM 3388 N N . GLN A 1 414 ? 3.628 8.402 12.837 1.00 98.31 414 GLN A N 1
ATOM 3389 C CA . GLN A 1 414 ? 3.445 9.069 14.132 1.00 98.31 414 GLN A CA 1
ATOM 3390 C C . GLN A 1 414 ? 2.094 9.791 14.220 1.00 98.31 414 GLN A C 1
ATOM 3392 O O . GLN A 1 414 ? 1.378 9.655 15.215 1.00 98.31 414 GLN A O 1
ATOM 3397 N N . TRP A 1 415 ? 1.707 10.512 13.165 1.00 98.50 415 TRP A N 1
ATOM 3398 C CA . TRP A 1 415 ? 0.431 11.219 13.102 1.00 98.50 415 TRP A CA 1
ATOM 3399 C C . TRP A 1 415 ? -0.759 10.274 13.284 1.00 98.50 415 TRP A C 1
ATOM 3401 O O . TRP A 1 415 ? -1.607 10.491 14.155 1.00 98.50 415 TRP A O 1
ATOM 3411 N N . TYR A 1 416 ? -0.818 9.202 12.490 1.00 98.69 416 TYR A N 1
ATOM 3412 C CA . TYR A 1 416 ? -1.918 8.244 12.570 1.00 98.69 416 TYR A CA 1
ATOM 3413 C C . TYR A 1 416 ? -1.853 7.361 13.812 1.00 98.69 416 TYR A C 1
ATOM 3415 O O . TYR A 1 416 ? -2.902 6.920 14.268 1.00 98.69 416 TYR A O 1
ATOM 3423 N N . THR A 1 417 ? -0.682 7.190 14.431 1.00 98.62 417 THR A N 1
ATOM 3424 C CA . THR A 1 417 ? -0.578 6.578 15.765 1.00 98.62 417 THR A CA 1
ATOM 3425 C C . THR A 1 417 ? -1.331 7.419 16.790 1.00 98.62 417 THR A C 1
ATOM 3427 O O . THR A 1 417 ? -2.112 6.875 17.566 1.00 98.62 417 THR A O 1
ATOM 3430 N N . GLY A 1 418 ? -1.189 8.748 16.743 1.00 98.06 418 GLY A N 1
ATOM 3431 C CA . GLY A 1 418 ? -1.966 9.661 17.583 1.00 98.06 418 GLY A CA 1
ATOM 3432 C C . GLY A 1 418 ? -3.474 9.580 17.324 1.00 98.06 418 GLY A C 1
ATOM 3433 O O . GLY A 1 418 ? -4.255 9.584 18.272 1.00 98.06 418 GLY A O 1
ATOM 3434 N N . LYS A 1 419 ? -3.903 9.453 16.059 1.00 98.00 419 LYS A N 1
ATOM 3435 C CA . LYS A 1 419 ? -5.330 9.293 15.719 1.00 98.00 419 LYS A CA 1
ATOM 3436 C C . LYS A 1 419 ? -5.877 7.924 16.143 1.00 98.00 419 LYS A C 1
ATOM 3438 O O . LYS A 1 419 ? -6.981 7.874 16.665 1.00 98.00 419 LYS A O 1
ATOM 3443 N N . LEU A 1 420 ? -5.110 6.844 15.978 1.00 98.06 420 LEU A N 1
ATOM 3444 C CA . LEU A 1 420 ? -5.458 5.494 16.437 1.00 98.06 420 LEU A CA 1
ATOM 3445 C C . LEU A 1 420 ? -5.537 5.418 17.965 1.00 98.06 420 LEU A C 1
ATOM 3447 O O . LEU A 1 420 ? -6.410 4.739 18.492 1.00 98.06 420 LEU A O 1
ATOM 3451 N N . HIS A 1 421 ? -4.671 6.148 18.673 1.00 96.75 421 HIS A N 1
ATOM 3452 C CA . HIS A 1 421 ? -4.680 6.203 20.133 1.00 96.75 421 HIS A CA 1
ATOM 3453 C C . HIS A 1 421 ? -6.015 6.698 20.709 1.00 96.75 421 HIS A C 1
ATOM 3455 O O . HIS A 1 421 ? -6.388 6.293 21.798 1.00 96.75 421 HIS A O 1
ATOM 3461 N N . LEU A 1 422 ? -6.775 7.515 19.971 1.00 95.56 422 LEU A N 1
ATOM 3462 C CA . LEU A 1 422 ? -8.103 7.982 20.396 1.00 95.56 422 LEU A CA 1
ATOM 3463 C C . LEU A 1 422 ? -9.168 6.869 20.434 1.00 95.56 422 LEU A C 1
ATOM 3465 O O . LEU A 1 422 ? -10.277 7.108 20.905 1.00 95.56 422 LEU A O 1
ATOM 3469 N N . TYR A 1 423 ? -8.848 5.686 19.909 1.00 93.88 423 TYR A N 1
ATOM 3470 C CA . TYR A 1 423 ? -9.749 4.545 19.769 1.00 93.88 423 TYR A CA 1
ATOM 3471 C C . TYR A 1 423 ? -9.354 3.349 20.655 1.00 93.88 423 TYR A C 1
ATOM 3473 O O . TYR A 1 423 ? -10.092 2.368 20.711 1.00 93.88 423 TYR A O 1
ATOM 3481 N N . ILE A 1 424 ? -8.212 3.407 21.347 1.00 91.88 424 ILE A N 1
ATOM 3482 C CA . ILE A 1 424 ? -7.709 2.338 22.231 1.00 91.88 424 ILE A CA 1
ATOM 3483 C C . ILE A 1 424 ? -7.594 2.821 23.671 1.00 91.88 424 ILE A C 1
ATOM 3485 O O . ILE A 1 424 ? -7.756 1.961 24.564 1.00 91.88 424 ILE A O 1
#

Solvent-accessible surface area (backbone atoms only — not comparable to full-atom values): 25278 Å² total; per-residue (Å²): 135,86,85,78,85,86,83,78,82,82,89,68,88,90,67,78,60,47,42,36,38,90,84,72,55,76,49,76,77,78,88,85,89,83,92,70,65,77,48,35,33,37,39,49,52,86,64,75,93,71,72,77,84,60,77,47,81,44,73,46,74,68,85,90,82,88,81,87,89,81,86,89,84,88,88,85,82,90,83,84,84,85,84,84,86,82,88,79,89,84,77,99,71,87,84,78,84,84,79,90,87,80,88,80,90,79,84,89,78,90,78,86,86,72,88,62,80,57,73,60,55,54,46,23,60,76,70,72,38,54,69,60,52,24,52,53,53,28,50,58,55,31,46,78,49,30,99,42,62,61,28,36,27,34,34,44,80,54,104,58,35,41,42,42,56,64,74,35,65,79,77,48,80,92,75,58,74,69,91,81,48,44,70,24,46,33,24,58,59,75,60,74,81,35,28,38,49,49,42,40,67,33,66,77,48,59,74,32,60,68,56,55,47,51,51,38,50,51,48,30,57,50,60,72,72,42,54,69,42,64,88,87,46,46,39,69,65,54,53,50,51,52,51,53,49,53,52,49,51,44,65,70,63,69,63,56,62,90,51,52,44,66,69,60,50,49,54,44,48,55,51,51,55,48,44,54,63,75,42,39,67,58,50,47,48,38,39,74,68,58,40,20,17,54,45,42,51,56,43,35,38,88,30,27,34,47,48,79,52,100,92,44,84,42,80,31,49,43,80,46,58,45,83,49,66,85,50,11,32,30,41,58,53,46,35,50,18,32,34,50,43,43,50,49,67,44,44,95,62,56,70,67,58,36,48,52,50,50,52,52,46,50,52,50,32,20,70,68,62,70,52,57,62,85,76,42,51,60,56,36,30,49,24,32,22,54,36,15,48,49,46,21,39,42,30,48,79,72,66,64,49,56,68,69,60,27,25,52,28,38,50,47,18,54,53,30,40,58,60,35,55,79,75,108

pLDDT: mean 70.85, std 28.88, range [19.88, 98.88]